Protein AF-A0A9P1GBH8-F1 (afdb_monomer)

InterPro domains:
  IPR040684 5-hmdU DNA kinase, helical domain [PF18723] (229-559)

Structure (mmCIF, N/CA/C/O backbone):
data_AF-A0A9P1GBH8-F1
#
_entry.id   AF-A0A9P1GBH8-F1
#
loop_
_atom_site.group_PDB
_atom_site.id
_atom_site.type_symbol
_atom_site.label_atom_id
_atom_site.label_alt_id
_atom_site.label_comp_id
_atom_site.label_asym_id
_atom_site.label_entity_id
_atom_site.label_seq_id
_atom_site.pdbx_PDB_ins_code
_atom_site.Cartn_x
_atom_site.Cartn_y
_atom_site.Cartn_z
_atom_site.occupancy
_atom_site.B_iso_or_equiv
_atom_site.auth_seq_id
_atom_site.auth_comp_id
_atom_site.auth_asym_id
_atom_site.auth_atom_id
_atom_site.pdbx_PDB_model_num
ATOM 1 N N . MET A 1 1 ? -18.892 55.735 -8.477 1.00 35.66 1 MET A N 1
ATOM 2 C CA . MET A 1 1 ? -19.375 55.039 -7.267 1.00 35.66 1 MET A CA 1
ATOM 3 C C . MET A 1 1 ? -18.187 54.817 -6.348 1.00 35.66 1 MET A C 1
ATOM 5 O O . MET A 1 1 ? -17.350 53.978 -6.629 1.00 35.66 1 MET A O 1
ATOM 9 N N . LYS A 1 2 ? -18.063 55.677 -5.334 1.00 32.75 2 LYS A N 1
ATOM 10 C CA . LYS A 1 2 ? -17.099 55.580 -4.234 1.00 32.75 2 LYS A CA 1
ATOM 11 C C . LYS A 1 2 ? -17.802 54.848 -3.100 1.00 32.75 2 LYS A C 1
ATOM 13 O O . LYS A 1 2 ? -18.836 55.367 -2.690 1.00 32.75 2 LYS A O 1
ATOM 18 N N . LEU A 1 3 ? -17.275 53.720 -2.620 1.00 27.38 3 LEU A N 1
ATOM 19 C CA . LEU A 1 3 ? -17.564 53.159 -1.292 1.00 27.38 3 LEU A CA 1
ATOM 20 C C . LEU A 1 3 ? -16.784 51.840 -1.096 1.00 27.38 3 LEU A C 1
ATOM 22 O O . LEU A 1 3 ? -16.839 50.986 -1.970 1.00 27.38 3 LEU A O 1
ATOM 26 N N . TRP A 1 4 ? -16.137 51.704 0.074 1.00 26.75 4 TRP A N 1
ATOM 27 C CA . TRP A 1 4 ? -15.442 50.531 0.657 1.00 26.75 4 TRP A CA 1
ATOM 28 C C . TRP A 1 4 ? -13.908 50.442 0.535 1.00 26.75 4 TRP A C 1
ATOM 30 O O . TRP A 1 4 ? -13.350 49.598 -0.155 1.00 26.75 4 TRP A O 1
ATOM 40 N N . GLN A 1 5 ? -13.231 51.254 1.353 1.00 26.09 5 GLN A N 1
ATOM 41 C CA . GLN A 1 5 ? -11.958 50.923 2.003 1.00 26.09 5 GLN A CA 1
ATOM 42 C C . GLN A 1 5 ? -12.043 51.398 3.461 1.00 26.09 5 GLN A C 1
ATOM 44 O O . GLN A 1 5 ? -12.214 52.595 3.677 1.00 26.09 5 GLN A O 1
ATOM 49 N N . LEU A 1 6 ? -11.978 50.458 4.416 1.00 27.64 6 LEU A N 1
ATOM 50 C CA . LEU A 1 6 ? -11.493 50.565 5.811 1.00 27.64 6 LEU A CA 1
ATOM 51 C C . LEU A 1 6 ? -12.231 49.560 6.703 1.00 27.64 6 LEU A C 1
ATOM 53 O O . LEU A 1 6 ? -13.422 49.725 6.924 1.00 27.64 6 LEU A O 1
ATOM 57 N N . PHE A 1 7 ? -11.508 48.574 7.245 1.00 24.00 7 PHE A N 1
ATOM 58 C CA . PHE A 1 7 ? -11.710 48.034 8.600 1.00 24.00 7 PHE A CA 1
ATOM 59 C C . PHE A 1 7 ? -10.578 47.049 8.945 1.00 24.00 7 PHE A C 1
ATOM 61 O O . PHE A 1 7 ? -10.719 45.858 8.700 1.00 24.00 7 PHE A O 1
ATOM 68 N N . ILE A 1 8 ? -9.470 47.524 9.534 1.00 24.73 8 ILE A N 1
ATOM 69 C CA . ILE A 1 8 ? -8.642 46.736 10.471 1.00 24.73 8 ILE A CA 1
ATOM 70 C C . ILE A 1 8 ? -8.104 47.679 11.563 1.00 24.73 8 ILE A C 1
ATOM 72 O O . ILE A 1 8 ? -7.563 48.736 11.253 1.00 24.73 8 ILE A O 1
ATOM 76 N N . PHE A 1 9 ? -8.250 47.215 12.810 1.00 27.00 9 PHE A N 1
ATOM 77 C CA . PHE A 1 9 ? -7.689 47.644 14.102 1.00 27.00 9 PHE A CA 1
ATOM 78 C C . PHE A 1 9 ? -8.694 48.227 15.097 1.00 27.00 9 PHE A C 1
ATOM 80 O O . PHE A 1 9 ? -8.949 49.423 15.171 1.00 27.00 9 PHE A O 1
ATOM 87 N N . GLY A 1 10 ? -9.208 47.327 15.936 1.00 23.83 10 GLY A N 1
ATOM 88 C CA . GLY A 1 10 ? -9.895 47.657 17.171 1.00 23.83 10 GLY A CA 1
ATOM 89 C C . GLY A 1 10 ? -10.006 46.429 18.071 1.00 23.83 10 GLY A C 1
ATOM 90 O O . GLY A 1 10 ? -10.602 45.432 17.675 1.00 23.83 10 GLY A O 1
ATOM 91 N N . SER A 1 11 ? -9.466 46.566 19.285 1.00 25.41 11 SER A N 1
ATOM 92 C CA . SER A 1 11 ? -9.839 45.866 20.526 1.00 25.41 11 SER A CA 1
ATOM 93 C C . SER A 1 11 ? -8.780 44.941 21.137 1.00 25.41 11 SER A C 1
ATOM 95 O O . SER A 1 11 ? -8.860 43.719 21.058 1.00 25.41 11 SER A O 1
ATOM 97 N N . LEU A 1 12 ? -7.852 45.558 21.874 1.00 24.91 12 LEU A N 1
ATOM 98 C CA . LEU A 1 12 ? -7.273 44.989 23.092 1.00 24.91 12 LEU A CA 1
ATOM 99 C C . LEU A 1 12 ? -7.864 45.759 24.277 1.00 24.91 12 LEU A C 1
ATOM 101 O O . LEU A 1 12 ? -7.717 46.976 24.366 1.00 24.91 12 LEU A O 1
ATOM 105 N N . GLY A 1 13 ? -8.552 45.044 25.164 1.00 25.77 13 GLY A N 1
ATOM 106 C CA . GLY A 1 13 ? -9.155 45.608 26.362 1.00 25.77 13 GLY A CA 1
ATOM 107 C C . GLY A 1 13 ? -9.654 44.526 27.313 1.00 25.77 13 GLY A C 1
ATOM 108 O O . GLY A 1 13 ? -10.667 43.890 27.048 1.00 25.77 13 GLY A O 1
ATOM 109 N N . SER A 1 14 ? -8.940 44.415 28.438 1.00 28.45 14 SER A N 1
ATOM 110 C CA . SER A 1 14 ? -9.414 43.969 29.756 1.00 28.45 14 SER A CA 1
ATOM 111 C C . SER A 1 14 ? -9.449 42.469 30.071 1.00 28.45 14 SER A C 1
ATOM 113 O O . SER A 1 14 ? -10.434 41.792 29.817 1.00 28.45 14 SER A O 1
ATOM 115 N N . CYS A 1 15 ? -8.450 42.029 30.845 1.00 26.83 15 CYS A N 1
ATOM 116 C CA . CYS A 1 15 ? -8.673 41.244 32.065 1.00 26.83 15 CYS A CA 1
ATOM 117 C C . CYS A 1 15 ? -7.593 41.592 33.105 1.00 26.83 15 CYS A C 1
ATOM 119 O O . CYS A 1 15 ? -6.413 41.312 32.919 1.00 26.83 15 CYS A O 1
ATOM 121 N N . LEU A 1 16 ? -8.021 42.236 34.194 1.00 29.55 16 LEU A N 1
ATOM 122 C CA . LEU A 1 16 ? -7.253 42.443 35.420 1.00 29.55 16 LEU A CA 1
ATOM 123 C C . LEU A 1 16 ? -7.235 41.141 36.232 1.00 29.55 16 LEU A C 1
ATOM 125 O O . LEU A 1 16 ? -8.287 40.554 36.475 1.00 29.55 16 LEU A O 1
ATOM 129 N N . GLY A 1 17 ? -6.056 40.748 36.707 1.00 29.05 17 GLY A N 1
ATOM 130 C CA . GLY A 1 17 ? -5.858 39.698 37.702 1.00 29.05 17 GLY A CA 1
ATOM 131 C C . GLY A 1 17 ? -4.543 39.946 38.436 1.00 29.05 17 GLY A C 1
ATOM 132 O O . GLY A 1 17 ? -3.482 39.946 37.828 1.00 29.05 17 GLY A O 1
ATOM 133 N N . GLN A 1 18 ? -4.648 40.248 39.727 1.00 31.81 18 GLN A N 1
ATOM 134 C CA . GLN A 1 18 ? -3.579 40.659 40.639 1.00 31.81 18 GLN A CA 1
ATOM 135 C C . GLN A 1 18 ? -2.483 39.593 40.813 1.00 31.81 18 GLN A C 1
ATOM 137 O O . GLN A 1 18 ? -2.803 38.418 40.974 1.00 31.81 18 GLN A O 1
ATOM 142 N N . GLY A 1 19 ? -1.223 40.021 40.965 1.00 28.62 19 GLY A N 1
ATOM 143 C CA . GLY A 1 19 ? -0.254 39.261 41.762 1.00 28.62 19 GLY A CA 1
ATOM 144 C C . GLY A 1 19 ? 1.222 39.379 41.379 1.00 28.62 19 GLY A C 1
ATOM 145 O O . GLY A 1 19 ? 1.676 38.667 40.498 1.00 28.62 19 GLY A O 1
ATOM 146 N N . ARG A 1 20 ? 1.949 40.149 42.201 1.00 31.11 20 ARG A N 1
ATOM 147 C CA . ARG A 1 20 ? 3.400 40.133 42.488 1.00 31.11 20 ARG A CA 1
ATOM 148 C C . ARG A 1 20 ? 4.382 40.703 41.455 1.00 31.11 20 ARG A C 1
ATOM 150 O O . ARG A 1 20 ? 4.702 40.105 40.439 1.00 31.11 20 ARG A O 1
ATOM 157 N N . GLU A 1 21 ? 4.901 41.856 41.866 1.00 33.22 21 GLU A N 1
ATOM 158 C CA . GLU A 1 21 ? 6.107 42.546 41.425 1.00 33.22 21 GLU A CA 1
ATOM 159 C C . GLU A 1 21 ? 7.360 41.678 41.620 1.00 33.22 21 GLU A C 1
ATOM 161 O O . GLU A 1 21 ? 7.627 41.234 42.734 1.00 33.22 21 GLU A O 1
ATOM 166 N N . GLU A 1 22 ? 8.158 41.528 40.565 1.00 33.78 22 GLU A N 1
ATOM 167 C CA . GLU A 1 22 ? 9.621 41.513 40.645 1.00 33.78 22 GLU A CA 1
ATOM 168 C C . GLU A 1 22 ? 10.143 42.332 39.458 1.00 33.78 22 GLU A C 1
ATOM 170 O O . GLU A 1 22 ? 9.963 41.994 38.289 1.00 33.78 22 GLU A O 1
ATOM 175 N N . SER A 1 23 ? 10.702 43.491 39.786 1.00 30.25 23 SER A N 1
ATOM 176 C CA . SER A 1 23 ? 11.280 44.474 38.879 1.00 30.25 23 SER A CA 1
ATOM 177 C C . SER A 1 23 ? 12.691 44.061 38.461 1.00 30.25 23 SER A C 1
ATOM 179 O O . SER A 1 23 ? 13.563 43.921 39.319 1.00 30.25 23 SER A O 1
ATOM 181 N N . ILE A 1 24 ? 12.939 43.953 37.155 1.00 32.94 24 ILE A N 1
ATOM 182 C CA . ILE A 1 24 ? 14.285 44.031 36.577 1.00 32.94 24 ILE A CA 1
ATOM 183 C C . ILE A 1 24 ? 14.263 45.171 35.557 1.00 32.94 24 ILE A C 1
ATOM 185 O O . ILE A 1 24 ? 13.615 45.082 34.517 1.00 32.94 24 ILE A O 1
ATOM 189 N N . GLU A 1 25 ? 14.942 46.261 35.906 1.00 35.53 25 GLU A N 1
ATOM 190 C CA . GLU A 1 25 ? 15.229 47.391 35.027 1.00 35.53 25 GLU A CA 1
ATOM 191 C C . GLU A 1 25 ? 16.284 46.985 33.991 1.00 35.53 25 GLU A C 1
ATOM 193 O O . GLU A 1 25 ? 17.384 46.566 34.351 1.00 35.53 25 GLU A O 1
ATOM 198 N N . VAL A 1 26 ? 15.979 47.166 32.705 1.00 38.56 26 VAL A N 1
ATOM 199 C CA . VAL A 1 26 ? 16.992 47.303 31.652 1.00 38.56 26 VAL A CA 1
ATOM 200 C C . VAL A 1 26 ? 16.589 48.484 30.772 1.00 38.56 26 VAL A C 1
ATOM 202 O O . VAL A 1 26 ? 15.513 48.500 30.178 1.00 38.56 26 VAL A O 1
ATOM 205 N N . SER A 1 27 ? 17.455 49.495 30.756 1.00 40.28 27 SER A N 1
ATOM 206 C CA . SER A 1 27 ? 17.345 50.730 29.976 1.00 40.28 27 SER A CA 1
ATOM 207 C C . SER A 1 27 ? 17.516 50.457 28.475 1.00 40.28 27 SER A C 1
ATOM 209 O O . SER A 1 27 ? 18.426 49.705 28.125 1.00 40.28 27 SER A O 1
ATOM 211 N N . PRO A 1 28 ? 16.732 51.080 27.577 1.00 46.41 28 PRO A N 1
ATOM 212 C CA . PRO A 1 28 ? 17.027 51.070 26.151 1.00 46.41 28 PRO A CA 1
ATOM 213 C C . PRO A 1 28 ? 17.882 52.281 25.749 1.00 46.41 28 PRO A C 1
ATOM 215 O O . PRO A 1 28 ? 17.613 53.413 26.151 1.00 46.41 28 PRO A O 1
ATOM 218 N N . ASP A 1 29 ? 18.907 52.002 24.950 1.00 45.22 29 ASP A N 1
ATOM 219 C CA . ASP A 1 29 ? 19.763 52.959 24.248 1.00 45.22 29 ASP A CA 1
ATOM 220 C C . ASP A 1 29 ? 19.017 53.446 22.985 1.00 45.22 29 ASP A C 1
ATOM 222 O O . ASP A 1 29 ? 18.612 52.603 22.174 1.00 45.22 29 ASP A O 1
ATOM 226 N N . PRO A 1 30 ? 18.754 54.750 22.802 1.00 47.53 30 PRO A N 1
ATOM 227 C CA . PRO A 1 30 ? 18.193 55.274 21.566 1.00 47.53 30 PRO A CA 1
ATOM 228 C C . PRO A 1 30 ? 19.337 55.788 20.692 1.00 47.53 30 PRO A C 1
ATOM 230 O O . PRO A 1 30 ? 19.985 56.736 21.101 1.00 47.53 30 PRO A O 1
ATOM 233 N N . ASP A 1 31 ? 19.600 55.146 19.548 1.00 44.12 31 ASP A N 1
ATOM 234 C CA . ASP A 1 31 ? 20.150 55.759 18.319 1.00 44.12 31 ASP A CA 1
ATOM 235 C C . ASP A 1 31 ? 20.576 54.661 17.324 1.00 44.12 31 ASP A C 1
ATOM 237 O O . ASP A 1 31 ? 21.742 54.279 17.233 1.00 44.12 31 ASP A O 1
ATOM 241 N N . VAL A 1 32 ? 19.619 54.139 16.549 1.00 42.66 32 VAL A N 1
ATOM 242 C CA . VAL A 1 32 ? 19.915 53.468 15.271 1.00 42.66 32 VAL A CA 1
ATOM 243 C C . VAL A 1 32 ? 18.864 53.913 14.258 1.00 42.66 32 VAL A C 1
ATOM 245 O O . VAL A 1 32 ? 17.755 53.381 14.210 1.00 42.66 32 VAL A O 1
ATOM 248 N N . GLU A 1 33 ? 19.213 54.921 13.462 1.00 39.78 33 GLU A N 1
ATOM 249 C CA . GLU A 1 33 ? 18.479 55.280 12.251 1.00 39.78 33 GLU A CA 1
ATOM 250 C C . GLU A 1 33 ? 18.735 54.202 11.187 1.00 39.78 33 GLU A C 1
ATOM 252 O O . GLU A 1 33 ? 19.875 53.944 10.801 1.00 39.78 33 GLU A O 1
ATOM 257 N N . VAL A 1 34 ? 17.670 53.537 10.736 1.00 37.78 34 VAL A N 1
ATOM 258 C CA . VAL A 1 34 ? 17.707 52.607 9.602 1.00 37.78 34 VAL A CA 1
ATOM 259 C C . VAL A 1 34 ? 17.137 53.339 8.392 1.00 37.78 34 VAL A C 1
ATOM 261 O O . VAL A 1 34 ? 15.936 53.604 8.331 1.00 37.78 34 VAL A O 1
ATOM 264 N N . GLU A 1 35 ? 18.002 53.677 7.438 1.00 36.53 35 GLU A N 1
ATOM 265 C CA . GLU A 1 35 ? 17.607 54.207 6.133 1.00 36.53 35 GLU A CA 1
ATOM 266 C C . GLU A 1 35 ? 16.888 53.120 5.316 1.00 36.53 35 GLU A C 1
ATOM 268 O O . GLU A 1 35 ? 17.394 52.013 5.130 1.00 36.53 35 GLU A O 1
ATOM 273 N N . VAL A 1 36 ? 15.690 53.442 4.824 1.00 35.97 36 VAL A N 1
ATOM 274 C CA . VAL A 1 36 ? 14.916 52.605 3.898 1.00 35.97 36 VAL A CA 1
ATOM 275 C C . VAL A 1 36 ? 15.177 53.111 2.478 1.00 35.97 36 VAL A C 1
ATOM 277 O O . VAL A 1 36 ? 14.846 54.266 2.201 1.00 35.97 36 VAL A O 1
ATOM 280 N N . PRO A 1 37 ? 15.723 52.299 1.556 1.00 32.38 37 PRO A N 1
ATOM 281 C CA . PRO A 1 37 ? 15.846 52.715 0.171 1.00 32.38 37 PRO A CA 1
ATOM 282 C C . PRO A 1 37 ? 14.492 52.569 -0.536 1.00 32.38 37 PRO A C 1
ATOM 284 O O . PRO A 1 37 ? 13.892 51.495 -0.570 1.00 32.38 37 PRO A O 1
ATOM 287 N N . THR A 1 38 ? 14.002 53.675 -1.091 1.00 38.66 38 THR A N 1
ATOM 288 C CA . THR A 1 38 ? 12.912 53.708 -2.071 1.00 38.66 38 THR A CA 1
ATOM 289 C C . THR A 1 38 ? 13.475 53.381 -3.452 1.00 38.66 38 THR A C 1
ATOM 291 O O . THR A 1 38 ? 14.168 54.216 -4.031 1.00 38.66 38 THR A O 1
ATOM 294 N N . GLU A 1 39 ? 13.174 52.196 -3.982 1.00 32.31 39 GLU A N 1
ATOM 295 C CA . GLU A 1 39 ? 13.360 51.892 -5.407 1.00 32.31 39 GLU A CA 1
ATOM 296 C C . GLU A 1 39 ? 12.044 52.142 -6.159 1.00 32.31 39 GLU A C 1
ATOM 298 O O . GLU A 1 39 ? 10.967 51.711 -5.735 1.00 32.31 39 GLU A O 1
ATOM 303 N N . GLU A 1 40 ? 12.140 52.902 -7.251 1.00 37.03 40 GLU A N 1
ATOM 304 C CA . GLU A 1 40 ? 11.064 53.132 -8.217 1.00 37.03 40 GLU A CA 1
ATOM 305 C C . GLU A 1 40 ? 10.783 51.847 -9.020 1.00 37.03 40 GLU A C 1
ATOM 307 O O . GLU A 1 40 ? 11.700 51.061 -9.259 1.00 37.03 40 GLU A O 1
ATOM 312 N N . PRO A 1 41 ? 9.533 51.595 -9.451 1.00 32.56 41 PRO A N 1
ATOM 313 C CA . PRO A 1 41 ? 9.220 50.412 -10.239 1.00 32.56 41 PRO A CA 1
ATOM 314 C C . PRO A 1 41 ? 9.673 50.584 -11.695 1.00 32.56 41 PRO A C 1
ATOM 316 O O . PRO A 1 41 ? 9.123 51.406 -12.428 1.00 32.56 41 PRO A O 1
ATOM 319 N N . ASP A 1 42 ? 10.636 49.757 -12.099 1.00 31.67 42 ASP A N 1
ATOM 320 C CA . ASP A 1 42 ? 11.063 49.584 -13.487 1.00 31.67 42 ASP A CA 1
ATOM 321 C C . ASP A 1 42 ? 9.916 49.093 -14.387 1.00 31.67 42 ASP A C 1
ATOM 323 O O . ASP A 1 42 ? 9.133 48.195 -14.050 1.00 31.67 42 ASP A O 1
ATOM 327 N N . GLU A 1 43 ? 9.860 49.697 -15.573 1.00 43.75 43 GLU A N 1
ATOM 328 C CA . GLU A 1 43 ? 9.015 49.342 -16.706 1.00 43.75 43 GLU A CA 1
ATOM 329 C C . GLU A 1 43 ? 9.235 47.879 -17.137 1.00 43.75 43 GLU A C 1
ATOM 331 O O . GLU A 1 43 ? 10.326 47.486 -17.544 1.00 43.75 43 GLU A O 1
ATOM 336 N N . LEU A 1 44 ? 8.166 47.074 -17.131 1.00 32.84 44 LEU A N 1
ATOM 337 C CA . LEU A 1 44 ? 8.119 45.769 -17.799 1.00 32.84 44 LEU A CA 1
ATOM 338 C C . LEU A 1 44 ? 7.055 45.772 -18.913 1.00 32.84 44 LEU A C 1
ATOM 340 O O . LEU A 1 44 ? 5.895 45.415 -18.712 1.00 32.84 44 LEU A O 1
ATOM 344 N N . GLN A 1 45 ? 7.502 46.143 -20.111 1.00 36.19 45 GLN A N 1
ATOM 345 C CA . GLN A 1 45 ? 7.024 45.715 -21.437 1.00 36.19 45 GLN A CA 1
ATOM 346 C C . GLN A 1 45 ? 8.278 45.163 -22.142 1.00 36.19 45 GLN A C 1
ATOM 348 O O . GLN A 1 45 ? 9.360 45.689 -21.925 1.00 36.19 45 GLN A O 1
ATOM 353 N N . GLU A 1 46 ? 8.314 44.121 -22.961 1.00 41.34 46 GLU A N 1
ATOM 354 C CA . GLU A 1 46 ? 7.364 43.334 -23.740 1.00 41.34 46 GLU A CA 1
ATOM 355 C C . GLU A 1 46 ? 8.123 42.046 -24.118 1.00 41.34 46 GLU A C 1
ATOM 357 O O . GLU A 1 46 ? 9.317 42.126 -24.376 1.00 41.34 46 GLU A O 1
ATOM 362 N N . ASP A 1 47 ? 7.467 40.879 -24.115 1.00 40.06 47 ASP A N 1
ATOM 363 C CA . ASP A 1 47 ? 7.646 39.807 -25.121 1.00 40.06 47 ASP A CA 1
ATOM 364 C C . ASP A 1 47 ? 7.116 38.457 -24.616 1.00 40.06 47 ASP A C 1
ATOM 366 O O . ASP A 1 47 ? 7.823 37.597 -24.095 1.00 40.06 47 ASP A O 1
ATOM 370 N N . CYS A 1 48 ? 5.825 38.226 -24.851 1.00 40.34 48 CYS A N 1
ATOM 371 C CA . CYS A 1 48 ? 5.327 36.871 -25.072 1.00 40.34 48 CYS A CA 1
ATOM 372 C C . CYS A 1 48 ? 4.166 36.931 -26.068 1.00 40.34 48 CYS A C 1
ATOM 374 O O . CYS A 1 48 ? 2.989 36.836 -25.714 1.00 40.34 48 CYS A O 1
ATOM 376 N N . ALA A 1 49 ? 4.498 37.115 -27.347 1.00 40.62 49 ALA A N 1
ATOM 377 C CA . ALA A 1 49 ? 3.537 37.194 -28.449 1.00 40.62 49 ALA A CA 1
ATOM 378 C C . ALA A 1 49 ? 2.850 35.848 -28.790 1.00 40.62 49 ALA A C 1
ATOM 380 O O . ALA A 1 49 ? 2.237 35.721 -29.846 1.00 40.62 49 ALA A O 1
ATOM 381 N N . GLN A 1 50 ? 2.952 34.827 -27.930 1.00 46.38 50 GLN A N 1
ATOM 382 C CA . GLN A 1 50 ? 2.443 33.473 -28.195 1.00 46.38 50 GLN A CA 1
ATOM 383 C C . GLN A 1 50 ? 1.616 32.883 -27.041 1.00 46.38 50 GLN A C 1
ATOM 385 O O . GLN A 1 50 ? 1.361 31.681 -27.020 1.00 46.38 50 GLN A O 1
ATOM 390 N N . CYS A 1 51 ? 1.162 33.703 -26.087 1.00 46.16 51 CYS A N 1
ATOM 391 C CA . CYS A 1 51 ? 0.268 33.225 -25.033 1.00 46.16 51 CYS A CA 1
ATOM 392 C C . CYS A 1 51 ? -1.143 32.934 -25.604 1.00 46.16 51 CYS A C 1
ATOM 394 O O . CYS A 1 51 ? -1.798 33.871 -26.073 1.00 46.16 51 CYS A O 1
ATOM 396 N N . PRO A 1 52 ? -1.661 31.688 -25.528 1.00 48.41 52 PRO A N 1
ATOM 397 C CA . PRO A 1 52 ? -2.964 31.308 -26.095 1.00 48.41 52 PRO A CA 1
ATOM 398 C C . PRO A 1 52 ? -4.146 32.110 -25.533 1.00 48.41 52 PRO A C 1
ATOM 400 O O . PRO A 1 52 ? -5.158 32.283 -26.205 1.00 48.41 52 PRO A O 1
ATOM 403 N N . VAL A 1 53 ? -4.000 32.643 -24.315 1.00 46.75 53 VAL A N 1
ATOM 404 C CA . VAL A 1 53 ? -5.033 33.417 -23.608 1.00 46.75 53 VAL A CA 1
ATOM 405 C C . VAL A 1 53 ? -5.282 34.785 -24.262 1.00 46.75 53 VAL A C 1
ATOM 407 O O . VAL A 1 53 ? -6.359 35.345 -24.102 1.00 46.75 53 VAL A O 1
ATOM 410 N N . ARG A 1 54 ? -4.337 35.315 -25.055 1.00 62.03 54 ARG A N 1
ATOM 411 C CA . ARG A 1 54 ? -4.490 36.604 -25.761 1.00 62.03 54 ARG A CA 1
ATOM 412 C C . ARG A 1 54 ? -5.128 36.499 -27.148 1.00 62.03 54 ARG A C 1
ATOM 414 O O . ARG A 1 54 ? -5.297 37.525 -27.799 1.00 62.03 54 ARG A O 1
ATOM 421 N N . LEU A 1 55 ? -5.463 35.295 -27.615 1.00 73.19 55 LEU A N 1
ATOM 422 C CA . LEU A 1 55 ? -6.084 35.088 -28.933 1.00 73.19 55 LEU A CA 1
ATOM 423 C C . LEU A 1 55 ? -7.616 35.110 -28.881 1.00 73.19 55 LEU A C 1
ATOM 425 O O . LEU A 1 55 ? -8.256 35.084 -29.930 1.00 73.19 55 LEU A O 1
ATOM 429 N N . LEU A 1 56 ? -8.194 35.146 -27.679 1.00 74.06 56 LEU A N 1
ATOM 430 C CA . LEU A 1 56 ? -9.631 35.152 -27.449 1.00 74.06 56 LEU A CA 1
ATOM 431 C C . LEU A 1 56 ? -10.054 36.462 -26.782 1.00 74.06 56 LEU A C 1
ATOM 433 O O . LEU A 1 56 ? -9.353 36.985 -25.918 1.00 74.06 56 LEU A O 1
ATOM 437 N N . GLU A 1 57 ? -11.218 36.965 -27.160 1.00 78.31 57 GLU A N 1
ATOM 438 C CA . GLU A 1 57 ? -11.897 38.084 -26.519 1.00 78.31 57 GLU A CA 1
ATOM 439 C C . GLU A 1 57 ? -13.300 37.673 -26.075 1.00 78.31 57 GLU A C 1
ATOM 441 O O . GLU A 1 57 ? -13.927 36.785 -26.658 1.00 78.31 57 GLU A O 1
ATOM 446 N N . VAL A 1 58 ? -13.782 38.302 -25.006 1.00 76.50 58 VAL A N 1
ATOM 447 C CA . VAL A 1 58 ? -15.138 38.094 -24.499 1.00 76.50 58 VAL A CA 1
ATOM 448 C C . VAL A 1 58 ? -16.033 39.168 -25.102 1.00 76.50 58 VAL A C 1
ATOM 450 O O . VAL A 1 58 ? -15.876 40.348 -24.802 1.00 76.50 58 VAL A O 1
ATOM 453 N N . VAL A 1 59 ? -16.983 38.754 -25.932 1.00 78.81 59 VAL A N 1
ATOM 454 C CA . VAL A 1 59 ? -17.987 39.625 -26.541 1.00 78.81 59 VAL A CA 1
ATOM 455 C C . VAL A 1 59 ? -19.307 39.424 -25.804 1.00 78.81 59 VAL A C 1
ATOM 457 O O . VAL A 1 59 ? -19.958 38.378 -25.926 1.00 78.81 59 VAL A O 1
ATOM 460 N N . SER A 1 60 ? -19.699 40.427 -25.023 1.00 72.81 60 SER A N 1
ATOM 461 C CA . SER A 1 60 ? -21.048 40.566 -24.468 1.00 72.81 60 SER A CA 1
ATOM 462 C C . SER A 1 60 ? -21.889 41.455 -25.383 1.00 72.81 60 SER A C 1
ATOM 464 O O . SER A 1 60 ? -21.391 42.461 -25.885 1.00 72.81 60 SER A O 1
ATOM 466 N N . LYS A 1 61 ? -23.166 41.121 -25.592 1.00 68.12 61 LYS A N 1
ATOM 467 C CA . LYS A 1 61 ? -24.091 42.027 -26.286 1.00 68.12 61 LYS A CA 1
ATOM 468 C C . LYS A 1 61 ? -24.516 43.134 -25.326 1.00 68.12 61 LYS A C 1
ATOM 470 O O . LYS A 1 61 ? -25.172 42.854 -24.333 1.00 68.12 61 LYS A O 1
ATOM 475 N N . GLU A 1 62 ? -24.155 44.375 -25.636 1.00 58.38 62 GLU A N 1
ATOM 476 C CA . GLU A 1 62 ? -24.421 45.537 -24.771 1.00 58.38 62 GLU A CA 1
ATOM 477 C C . GLU A 1 62 ? -25.922 45.815 -24.551 1.00 58.38 62 GLU A C 1
ATOM 479 O O . GLU A 1 62 ? -26.283 46.420 -23.546 1.00 58.38 62 GLU A O 1
ATOM 484 N N . ASP A 1 63 ? -26.797 45.311 -25.429 1.00 63.41 63 ASP A N 1
ATOM 485 C CA . ASP A 1 63 ? -28.244 45.572 -25.390 1.00 63.41 63 ASP A CA 1
ATOM 486 C C . ASP A 1 63 ? -29.090 44.448 -24.757 1.00 63.41 63 ASP A C 1
ATOM 488 O O . ASP A 1 63 ? -30.318 44.547 -24.734 1.00 63.41 63 ASP A O 1
ATOM 492 N N . ASP A 1 64 ? -28.474 43.373 -24.254 1.00 71.50 64 ASP A N 1
ATOM 493 C CA . ASP A 1 64 ? -29.194 42.264 -23.614 1.00 71.50 64 ASP A CA 1
ATOM 494 C C . ASP A 1 64 ? -28.446 41.789 -22.355 1.00 71.50 64 ASP A C 1
ATOM 496 O O . ASP A 1 64 ? -27.516 40.984 -22.459 1.00 71.50 64 ASP A O 1
ATOM 500 N N . PRO A 1 65 ? -28.811 42.295 -21.160 1.00 59.88 65 PRO A N 1
ATOM 501 C CA . PRO A 1 65 ? -28.101 41.991 -19.919 1.00 59.88 65 PRO A CA 1
ATOM 502 C C . PRO A 1 65 ? -28.241 40.526 -19.479 1.00 59.88 65 PRO A C 1
ATOM 504 O O . PRO A 1 65 ? -27.471 40.087 -18.626 1.00 59.88 65 PRO A O 1
ATOM 507 N N . ASP A 1 66 ? -29.174 39.771 -20.070 1.00 65.38 66 ASP A N 1
ATOM 508 C CA . ASP A 1 66 ? -29.371 38.346 -19.796 1.00 65.38 66 ASP A CA 1
ATOM 509 C C . ASP A 1 66 ? -28.662 37.445 -20.829 1.00 65.38 66 ASP A C 1
ATOM 511 O O . ASP A 1 66 ? -28.624 36.218 -20.678 1.00 65.38 66 ASP A O 1
ATOM 515 N N . ALA A 1 67 ? -28.058 38.019 -21.879 1.00 69.50 67 ALA A N 1
ATOM 516 C CA . ALA A 1 67 ? -27.304 37.256 -22.864 1.00 69.50 67 ALA A CA 1
ATOM 517 C C . ALA A 1 67 ? -25.933 36.839 -22.309 1.00 69.50 67 ALA A C 1
ATOM 519 O O . ALA A 1 67 ? -25.077 37.666 -21.994 1.00 69.50 67 ALA A O 1
ATOM 520 N N . ALA A 1 68 ? -25.695 35.526 -22.248 1.00 59.50 68 ALA A N 1
ATOM 521 C CA . ALA A 1 68 ? -24.415 34.969 -21.824 1.00 59.50 68 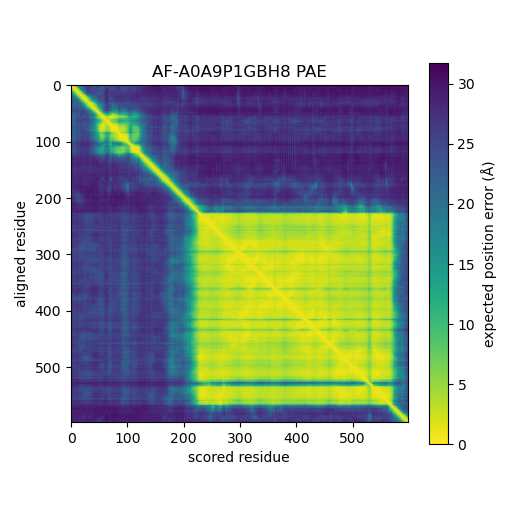ALA A CA 1
ATOM 522 C C . ALA A 1 68 ? -23.258 35.499 -22.692 1.00 59.50 68 ALA A C 1
ATOM 524 O O . ALA A 1 68 ? -23.314 35.452 -23.924 1.00 59.50 68 ALA A O 1
ATOM 525 N N . ALA A 1 69 ? -22.198 35.981 -22.039 1.00 65.19 69 ALA A N 1
ATOM 526 C CA . ALA A 1 69 ? -20.995 36.452 -22.712 1.00 65.19 69 ALA A CA 1
ATOM 527 C C . ALA A 1 69 ? -20.354 35.321 -23.535 1.00 65.19 69 ALA A C 1
ATOM 529 O O . ALA A 1 69 ? -20.271 34.176 -23.088 1.00 65.19 69 ALA A O 1
ATOM 530 N N . THR A 1 70 ? -19.905 35.640 -24.750 1.00 70.12 70 THR A N 1
ATOM 531 C CA . THR A 1 70 ? -19.347 34.653 -25.687 1.00 70.12 70 THR A CA 1
ATOM 532 C C . THR A 1 70 ? -17.861 34.879 -25.896 1.00 70.12 70 THR A C 1
ATOM 534 O O . THR A 1 70 ? -17.429 36.016 -26.034 1.00 70.12 70 THR A O 1
ATOM 537 N N . LEU A 1 71 ? -17.067 33.809 -25.922 1.00 68.38 71 LEU A N 1
ATOM 538 C CA . LEU A 1 71 ? -15.650 33.880 -26.282 1.00 68.38 71 LEU A CA 1
ATOM 539 C C . LEU A 1 71 ? -15.501 33.752 -27.800 1.00 68.38 71 LEU A C 1
ATOM 541 O O . LEU A 1 71 ? -15.996 32.791 -28.392 1.00 68.38 71 LEU A O 1
ATOM 545 N N . GLN A 1 72 ? -14.812 34.704 -28.423 1.00 82.81 72 GLN A N 1
ATOM 546 C CA . GLN A 1 72 ? -14.516 34.718 -29.857 1.00 82.81 72 GLN A CA 1
ATOM 547 C C . GLN A 1 72 ? -13.018 34.921 -30.079 1.00 82.81 72 GLN A C 1
ATOM 549 O O . GLN A 1 72 ? -12.323 35.427 -29.205 1.00 82.81 72 GLN A O 1
ATOM 554 N N . LEU A 1 73 ? -12.495 34.492 -31.229 1.00 79.25 73 LEU A N 1
ATOM 555 C CA . LEU A 1 73 ? -11.111 34.794 -31.598 1.00 79.25 73 LEU A CA 1
ATOM 556 C C . LEU A 1 73 ? -11.016 36.263 -31.997 1.00 79.25 73 LEU A C 1
ATOM 558 O O . LEU A 1 73 ? -11.780 36.706 -32.851 1.00 79.25 73 LEU A O 1
ATOM 562 N N . ASN A 1 74 ? -10.056 36.985 -31.429 1.00 83.94 74 ASN A N 1
ATOM 563 C CA . ASN A 1 74 ? -9.755 38.335 -31.891 1.00 83.94 74 ASN A CA 1
ATOM 564 C C . ASN A 1 74 ? -8.946 38.297 -33.203 1.00 83.94 74 ASN A C 1
ATOM 566 O O . ASN A 1 74 ? -8.501 37.239 -33.662 1.00 83.94 74 ASN A O 1
ATOM 570 N N . ASP A 1 75 ? -8.703 39.465 -33.797 1.00 78.38 75 ASP A N 1
ATOM 571 C CA . ASP A 1 75 ? -7.974 39.591 -35.068 1.00 78.38 75 ASP A CA 1
ATOM 572 C C . ASP A 1 75 ? -6.581 38.936 -35.051 1.00 78.38 75 ASP A C 1
ATOM 574 O O . ASP A 1 75 ? -6.108 38.440 -36.078 1.00 78.38 75 ASP A O 1
ATOM 578 N N . ALA A 1 76 ? -5.908 38.907 -33.896 1.00 76.12 76 ALA A N 1
ATOM 579 C CA . ALA A 1 76 ? -4.619 38.236 -33.747 1.00 76.12 76 ALA A CA 1
ATOM 580 C C . ALA A 1 76 ? -4.772 36.705 -33.760 1.00 76.12 76 ALA A C 1
ATOM 582 O O . ALA A 1 76 ? -3.974 36.018 -34.400 1.00 76.12 76 ALA A O 1
ATOM 583 N N . GLY A 1 77 ? -5.819 36.172 -33.121 1.00 82.69 77 GLY A N 1
ATOM 584 C CA . GLY A 1 77 ? -6.197 34.758 -33.176 1.00 82.69 77 GLY A CA 1
ATOM 585 C C . GLY A 1 77 ? -6.550 34.286 -34.586 1.00 82.69 77 GLY A C 1
ATOM 586 O O . GLY A 1 77 ? -6.093 33.223 -35.013 1.00 82.69 77 GLY A O 1
ATOM 587 N N . LEU A 1 78 ? -7.288 35.102 -35.341 1.00 78.00 78 LEU A N 1
ATOM 588 C CA . LEU A 1 78 ? -7.631 34.810 -36.736 1.00 78.00 78 LEU A CA 1
ATOM 589 C C . LEU A 1 78 ? -6.390 34.806 -37.640 1.00 78.00 78 LEU A C 1
ATOM 591 O O . LEU A 1 78 ? -6.150 33.821 -38.339 1.00 78.00 78 LEU A O 1
ATOM 595 N N . LYS A 1 79 ? -5.536 35.834 -37.557 1.00 74.94 79 LYS A N 1
ATOM 596 C CA . LYS A 1 79 ? -4.270 35.889 -38.316 1.00 74.94 79 LYS A CA 1
ATOM 597 C C . LYS A 1 79 ? -3.314 34.755 -37.947 1.00 74.94 79 LYS A C 1
ATOM 599 O O . LYS A 1 79 ? -2.606 34.234 -38.811 1.00 74.94 79 LYS A O 1
ATOM 604 N N . PHE A 1 80 ? -3.291 34.349 -36.676 1.00 79.38 80 PHE A N 1
ATOM 605 C CA . PHE A 1 80 ? -2.514 33.195 -36.237 1.00 79.38 80 PHE A CA 1
ATOM 606 C C . PHE A 1 80 ? -3.000 31.919 -36.927 1.00 79.38 80 PHE A C 1
ATOM 608 O O . PHE A 1 80 ? -2.176 31.215 -37.506 1.00 79.38 80 PHE A O 1
ATOM 615 N N . LEU A 1 81 ? -4.309 31.650 -36.947 1.00 73.69 81 LEU A N 1
ATOM 616 C CA . LEU A 1 81 ? -4.863 30.479 -37.635 1.00 73.69 81 LEU A CA 1
ATOM 617 C C . LEU A 1 81 ? -4.606 30.503 -39.145 1.00 73.69 81 LEU A C 1
ATOM 619 O O . LEU A 1 81 ? -4.210 29.480 -39.699 1.00 73.69 81 LEU A O 1
ATOM 623 N N . GLU A 1 82 ? -4.746 31.658 -39.796 1.00 74.56 82 GLU A N 1
ATOM 624 C CA . GLU A 1 82 ? -4.424 31.824 -41.222 1.00 74.56 82 GLU A CA 1
ATOM 625 C C . GLU A 1 82 ? -2.940 31.560 -41.529 1.00 74.56 82 GLU A C 1
ATOM 627 O O . GLU A 1 82 ? -2.597 31.048 -42.597 1.00 74.56 82 GLU A O 1
ATOM 632 N N . SER A 1 83 ? -2.041 31.866 -40.587 1.00 76.25 83 SER A N 1
ATOM 633 C CA . SER A 1 83 ? -0.603 31.610 -40.740 1.00 76.25 83 SER A CA 1
ATOM 634 C C . SER A 1 83 ? -0.227 30.126 -40.636 1.00 76.25 83 SER A C 1
ATOM 636 O O . SER A 1 83 ? 0.843 29.724 -41.109 1.00 76.25 83 SER A O 1
ATOM 638 N N . GLN A 1 84 ? -1.096 29.286 -40.060 1.00 82.81 84 GLN A N 1
ATOM 639 C CA . GLN A 1 84 ? -0.826 27.861 -39.895 1.00 82.81 84 GLN A CA 1
ATOM 640 C C . GLN A 1 84 ? -1.139 27.097 -41.185 1.00 82.81 84 GLN A C 1
ATOM 642 O O . GLN A 1 84 ? -2.281 26.786 -41.505 1.00 82.81 84 GLN A O 1
ATOM 647 N N . ARG A 1 85 ? -0.087 26.722 -41.920 1.00 67.81 85 ARG A N 1
ATOM 648 C CA . ARG A 1 85 ? -0.194 25.986 -43.196 1.00 67.81 85 ARG A CA 1
ATOM 649 C C . ARG A 1 85 ? -0.392 24.473 -43.052 1.00 67.81 85 ARG A C 1
ATOM 651 O O . ARG A 1 85 ? -0.387 23.768 -44.056 1.00 67.81 85 ARG A O 1
ATOM 658 N N . SER A 1 86 ? -0.505 23.954 -41.828 1.00 76.38 86 SER A N 1
ATOM 659 C CA . SER A 1 86 ? -0.610 22.512 -41.572 1.00 76.38 86 SER A CA 1
ATOM 660 C C . SER A 1 86 ? -2.074 22.080 -41.413 1.00 76.38 86 SER A C 1
ATOM 662 O O . SER A 1 86 ? -2.701 22.433 -40.410 1.00 76.38 86 SER A O 1
ATOM 664 N N . PRO A 1 87 ? -2.610 21.243 -42.323 1.00 67.00 87 PRO A N 1
ATOM 665 C CA . PRO A 1 87 ? -3.969 20.709 -42.208 1.00 67.00 87 PRO A CA 1
ATOM 666 C C . PRO A 1 87 ? -4.171 19.876 -40.937 1.00 67.00 87 PRO A C 1
ATOM 668 O O . PRO A 1 87 ? -5.259 19.855 -40.370 1.00 67.00 87 PRO A O 1
ATOM 671 N N . LEU A 1 88 ? -3.109 19.217 -40.458 1.00 62.09 88 LEU A N 1
ATOM 672 C CA . LEU A 1 88 ? -3.138 18.417 -39.231 1.00 62.09 88 LEU A CA 1
ATOM 673 C C . LEU A 1 88 ? -3.251 19.292 -37.981 1.00 62.09 88 LEU A C 1
ATOM 675 O O . LEU A 1 88 ? -3.957 18.924 -37.045 1.00 62.09 88 LEU A O 1
ATOM 679 N N . PHE A 1 89 ? -2.597 20.458 -37.978 1.00 76.88 89 PHE A N 1
ATOM 680 C CA . PHE A 1 89 ? -2.715 21.412 -36.877 1.00 76.88 89 PHE A CA 1
ATOM 681 C C . PHE A 1 89 ? -4.122 22.012 -36.824 1.00 76.88 89 PHE A C 1
ATOM 683 O O . PHE A 1 89 ? -4.737 22.023 -35.764 1.00 76.88 89 PHE A O 1
ATOM 690 N N . LEU A 1 90 ? -4.667 22.427 -37.973 1.00 75.62 90 LEU A N 1
ATOM 691 C CA . LEU A 1 90 ? -6.028 22.965 -38.057 1.00 75.62 90 LEU A CA 1
ATOM 692 C C . LEU A 1 90 ? -7.084 21.915 -37.677 1.00 75.62 90 LEU A C 1
ATOM 694 O O . LEU A 1 90 ? -8.019 22.228 -36.945 1.00 75.62 90 LEU A O 1
ATOM 698 N N . ALA A 1 91 ? -6.911 20.656 -38.093 1.00 67.81 91 ALA A N 1
ATOM 699 C CA . ALA A 1 91 ? -7.804 19.566 -37.705 1.00 67.81 91 ALA A CA 1
ATOM 700 C C . ALA A 1 91 ? -7.758 19.286 -36.193 1.00 67.81 91 ALA A C 1
ATOM 702 O O . ALA A 1 91 ? -8.807 19.153 -35.565 1.00 67.81 91 ALA A O 1
ATOM 703 N N . ALA A 1 92 ? -6.564 19.245 -35.592 1.00 67.12 92 ALA A N 1
ATOM 704 C CA . ALA A 1 92 ? -6.412 19.072 -34.149 1.00 67.12 92 ALA A CA 1
ATOM 705 C C . ALA A 1 92 ? -6.990 20.263 -33.368 1.00 67.12 92 ALA A C 1
ATOM 707 O O . ALA A 1 92 ? -7.715 20.061 -32.395 1.00 67.12 92 ALA A O 1
ATOM 708 N N . PHE A 1 93 ? -6.741 21.491 -33.831 1.00 75.38 93 PHE A N 1
ATOM 709 C CA . PHE A 1 93 ? -7.291 22.707 -33.240 1.00 75.38 93 PHE A CA 1
ATOM 710 C C . PHE A 1 93 ? -8.822 22.700 -33.276 1.00 75.38 93 PHE A C 1
ATOM 712 O O . PHE A 1 93 ? -9.440 22.945 -32.250 1.00 75.38 93 PHE A O 1
ATOM 719 N N . LEU A 1 94 ? -9.448 22.325 -34.399 1.00 72.75 94 LEU A N 1
ATOM 720 C CA . LEU A 1 94 ? -10.909 22.223 -34.519 1.00 72.75 94 LEU A CA 1
ATOM 721 C C . LEU A 1 94 ? -11.510 21.123 -33.634 1.00 72.75 94 LEU A C 1
ATOM 723 O O . LEU A 1 94 ? -12.604 21.304 -33.103 1.00 72.75 94 LEU A O 1
ATOM 727 N N . VAL A 1 95 ? -10.816 19.995 -33.450 1.00 63.38 95 VAL A N 1
ATOM 728 C CA . VAL A 1 95 ? -11.256 18.927 -32.534 1.00 63.38 95 VAL A CA 1
ATOM 729 C C . VAL A 1 95 ? -11.212 19.407 -31.086 1.00 63.38 95 VAL A C 1
ATOM 731 O O . VAL A 1 95 ? -12.177 19.197 -30.356 1.00 63.38 95 VAL A O 1
ATOM 734 N N . ILE A 1 96 ? -10.139 20.098 -30.696 1.00 62.72 96 ILE A N 1
ATOM 735 C CA . ILE A 1 96 ? -9.999 20.696 -29.365 1.00 62.72 96 ILE A CA 1
ATOM 736 C C . ILE A 1 96 ? -11.075 21.772 -29.170 1.00 62.72 96 ILE A C 1
ATOM 738 O O . ILE A 1 96 ? -11.842 21.704 -28.217 1.00 62.72 96 ILE A O 1
ATOM 742 N N . PHE A 1 97 ? -11.230 22.704 -30.111 1.00 68.00 97 PHE A N 1
ATOM 743 C CA . PHE A 1 97 ? -12.214 23.789 -30.025 1.00 68.00 97 PHE A CA 1
ATOM 744 C C . PHE A 1 97 ? -13.660 23.266 -29.952 1.00 68.00 97 PHE A C 1
ATOM 746 O O . PHE A 1 97 ? -14.473 23.785 -29.190 1.00 68.00 97 PHE A O 1
ATOM 753 N N . ARG A 1 98 ? -13.973 22.181 -30.678 1.00 56.19 98 ARG A N 1
ATOM 754 C CA . ARG A 1 98 ? -15.275 21.493 -30.629 1.00 56.19 98 ARG A CA 1
ATOM 755 C C . ARG A 1 98 ? -15.546 20.818 -29.282 1.00 56.19 98 ARG A C 1
ATOM 757 O O . ARG A 1 98 ? -16.707 20.686 -28.909 1.00 56.19 98 ARG A O 1
ATOM 764 N N . GLN A 1 99 ? -14.511 20.385 -28.565 1.00 55.00 99 GLN A N 1
ATOM 765 C CA . GLN A 1 99 ? -14.659 19.770 -27.242 1.00 55.00 99 GLN A CA 1
ATOM 766 C C . GLN A 1 99 ? -14.958 20.794 -26.137 1.00 55.00 99 GLN A C 1
ATOM 768 O O . GLN A 1 99 ? -15.543 20.418 -25.126 1.00 55.00 99 GLN A O 1
ATOM 773 N N . PHE A 1 100 ? -14.627 22.075 -26.337 1.00 48.03 100 PHE A N 1
ATOM 774 C CA . PHE A 1 100 ? -14.768 23.116 -25.311 1.00 48.03 100 PHE A CA 1
ATOM 775 C C . PHE A 1 100 ? -16.041 23.982 -25.412 1.00 48.03 100 PHE A C 1
ATOM 777 O O . PHE A 1 100 ? -16.265 24.810 -24.534 1.00 48.03 100 PHE A O 1
ATOM 784 N N . LEU A 1 101 ? -16.910 23.801 -26.419 1.00 55.44 101 LEU A N 1
ATOM 785 C CA . LEU A 1 101 ? -18.126 24.623 -26.598 1.00 55.44 101 LEU A CA 1
ATOM 786 C C . LEU A 1 101 ? -19.376 23.775 -26.930 1.00 55.44 101 LEU A C 1
ATOM 788 O O . LEU A 1 101 ? -19.746 23.653 -28.099 1.00 55.44 101 LEU A O 1
ATOM 792 N N . PRO A 1 102 ? -20.078 23.202 -25.929 1.00 43.56 102 PRO A N 1
ATOM 793 C CA . PRO A 1 102 ? -21.202 22.289 -26.173 1.00 43.56 102 PRO A CA 1
ATOM 794 C C . PRO A 1 102 ? -22.548 22.970 -26.476 1.00 43.56 102 PRO A C 1
ATOM 796 O O . PRO A 1 102 ? -23.511 22.284 -26.816 1.00 43.56 102 PRO A O 1
ATOM 799 N N . ARG A 1 103 ? -22.672 24.298 -26.336 1.00 47.47 103 ARG A N 1
ATOM 800 C CA . ARG A 1 103 ? -23.962 25.003 -26.462 1.00 47.47 103 ARG A CA 1
ATOM 801 C C . ARG A 1 103 ? -23.848 26.310 -27.244 1.00 47.47 103 ARG A C 1
ATOM 803 O O . ARG A 1 103 ? -23.768 27.361 -26.632 1.00 47.47 103 ARG A O 1
ATOM 810 N N . PHE A 1 104 ? -23.918 26.257 -28.577 1.00 43.09 104 PHE A N 1
ATOM 811 C CA . PHE A 1 104 ? -24.266 27.424 -29.405 1.00 43.09 104 PHE A CA 1
ATOM 812 C C . PHE A 1 104 ? -25.031 27.026 -30.674 1.00 43.09 104 PHE A C 1
ATOM 814 O O . PHE A 1 104 ? -24.813 25.961 -31.250 1.00 43.09 104 PHE A O 1
ATOM 821 N N . GLN A 1 105 ? -25.952 27.899 -31.098 1.00 50.88 105 GLN A N 1
ATOM 822 C CA . GLN A 1 105 ? -26.671 27.787 -32.368 1.00 50.88 105 GLN A CA 1
ATOM 823 C C . GLN A 1 105 ? -25.710 27.923 -33.559 1.00 50.88 105 GLN A C 1
ATOM 825 O O . GLN A 1 105 ? -24.726 28.655 -33.508 1.00 50.88 105 GLN A O 1
ATOM 830 N N . TRP A 1 106 ? -26.044 27.222 -34.641 1.00 41.97 106 TRP A N 1
ATOM 831 C CA . TRP A 1 106 ? -25.216 26.839 -35.793 1.00 41.97 106 TRP A CA 1
ATOM 832 C C . TRP A 1 106 ? -24.545 27.959 -36.618 1.00 41.97 106 TRP A C 1
ATOM 834 O O . TRP A 1 106 ? -23.870 27.659 -37.601 1.00 41.97 106 TRP A O 1
ATOM 844 N N . TRP A 1 107 ? -24.688 29.234 -36.260 1.00 36.22 107 TRP A N 1
ATOM 845 C CA . TRP A 1 107 ? -24.290 30.346 -37.130 1.00 36.22 107 TRP A CA 1
ATOM 846 C C . TRP A 1 107 ? -22.776 30.664 -37.187 1.00 36.22 107 TRP A C 1
ATOM 848 O O . TRP A 1 107 ? -22.292 30.919 -38.289 1.00 36.22 107 TRP A O 1
ATOM 858 N N . PRO A 1 108 ? -21.975 30.571 -36.100 1.00 49.50 108 PRO A N 1
ATOM 859 C CA . PRO A 1 108 ? -20.532 30.865 -36.160 1.00 49.50 108 PRO A CA 1
ATOM 860 C C . PRO A 1 108 ? -19.714 29.789 -36.891 1.00 49.50 108 PRO A C 1
ATOM 862 O O . PRO A 1 108 ? -18.639 30.062 -37.425 1.00 49.50 108 PRO A O 1
ATOM 865 N N . MET A 1 109 ? -20.227 28.556 -36.941 1.00 50.00 109 MET A N 1
ATOM 866 C CA . MET A 1 109 ? -19.545 27.421 -37.570 1.00 50.00 109 MET A CA 1
ATOM 867 C C . MET A 1 109 ? -19.466 27.555 -39.092 1.00 50.00 109 MET A C 1
ATOM 869 O O . MET A 1 109 ? -18.514 27.056 -39.680 1.00 50.00 109 MET A O 1
ATOM 873 N N . VAL A 1 110 ? -20.415 28.248 -39.729 1.00 54.00 110 VAL A N 1
ATOM 874 C CA . VAL A 1 110 ? -20.420 28.434 -41.189 1.00 54.00 110 VAL A CA 1
ATOM 875 C C . VAL A 1 110 ? -19.276 29.352 -41.623 1.00 54.00 110 VAL A C 1
ATOM 877 O O . VAL A 1 110 ? -18.535 28.993 -42.529 1.00 54.00 110 VAL A O 1
ATOM 880 N N . ALA A 1 111 ? -19.040 30.464 -40.919 1.00 53.22 111 ALA A N 1
ATOM 881 C CA . ALA A 1 111 ? -17.941 31.383 -41.233 1.00 53.22 111 ALA A CA 1
ATOM 882 C C . ALA A 1 111 ? -16.557 30.747 -41.001 1.00 53.22 111 ALA A C 1
ATOM 884 O O . ALA A 1 111 ? -15.652 30.901 -41.820 1.00 53.22 111 ALA A O 1
ATOM 885 N N . LEU A 1 112 ? -16.396 29.975 -39.919 1.00 54.16 112 LEU A N 1
ATOM 886 C CA . LEU A 1 112 ? -15.152 29.249 -39.646 1.00 54.16 112 LEU A CA 1
ATOM 887 C C . LEU A 1 112 ? -14.917 28.128 -40.672 1.00 54.16 112 LEU A C 1
ATOM 889 O O . LEU A 1 112 ? -13.796 27.939 -41.141 1.00 54.16 112 LEU A O 1
ATOM 893 N N . TYR A 1 113 ? -15.976 27.416 -41.061 1.00 56.62 113 TYR A N 1
ATOM 894 C CA . TYR A 1 113 ? -15.919 26.364 -42.073 1.00 56.62 113 TYR A CA 1
ATOM 895 C C . TYR A 1 113 ? -15.615 26.920 -43.472 1.00 56.62 113 TYR A C 1
ATOM 897 O O . TYR A 1 113 ? -14.787 26.352 -44.178 1.00 56.62 113 TYR A O 1
ATOM 905 N N . GLU A 1 114 ? -16.194 28.061 -43.853 1.00 56.62 114 GLU A N 1
ATOM 906 C CA . GLU A 1 114 ? -15.890 28.758 -45.110 1.00 56.62 114 GLU A CA 1
ATOM 907 C C . GLU A 1 114 ? -14.441 29.260 -45.165 1.00 56.62 114 GLU A C 1
ATOM 909 O O . GLU A 1 114 ? -13.787 29.138 -46.203 1.00 56.62 114 GLU A O 1
ATOM 914 N N . THR A 1 115 ? -13.904 29.774 -44.055 1.00 56.50 115 THR A N 1
ATOM 915 C CA . THR A 1 115 ? -12.491 30.175 -43.958 1.00 56.50 115 THR A CA 1
ATOM 916 C C . THR A 1 115 ? -11.564 28.966 -44.090 1.00 56.50 115 THR A C 1
ATOM 918 O O . THR A 1 115 ? -10.599 29.011 -44.851 1.00 56.50 115 THR A O 1
ATOM 921 N N . VAL A 1 116 ? -11.893 27.840 -43.447 1.00 57.56 116 VAL A N 1
ATOM 922 C CA . VAL A 1 116 ? -11.131 26.587 -43.583 1.00 57.56 116 VAL A CA 1
ATOM 923 C C . VAL A 1 116 ? -11.222 26.025 -45.007 1.00 57.56 116 VAL A C 1
ATOM 925 O O . VAL A 1 116 ? -10.205 25.597 -45.547 1.00 57.56 116 VAL A O 1
ATOM 928 N N . GLN A 1 117 ? -12.386 26.075 -45.664 1.00 59.78 117 GLN A N 1
ATOM 929 C CA . GLN A 1 117 ? -12.522 25.646 -47.062 1.00 59.78 117 GLN A CA 1
ATOM 930 C C . GLN A 1 117 ? -11.743 26.542 -48.035 1.00 59.78 117 GLN A C 1
ATOM 932 O O . GLN A 1 117 ? -11.097 26.019 -48.946 1.00 59.78 117 GLN A O 1
ATOM 937 N N . LYS A 1 118 ? -11.722 27.865 -47.811 1.00 57.47 118 LYS A N 1
ATOM 938 C CA . LYS A 1 118 ? -10.902 28.815 -48.585 1.00 57.47 118 LYS A CA 1
ATOM 939 C C . LYS A 1 118 ? -9.404 28.557 -48.418 1.00 57.47 118 LYS A C 1
ATOM 941 O O . LYS A 1 118 ? -8.681 28.565 -49.409 1.00 57.47 118 LYS A O 1
ATOM 946 N N . VAL A 1 119 ? -8.944 28.283 -47.195 1.00 53.38 119 VAL A N 1
ATOM 947 C CA . VAL A 1 119 ? -7.532 27.962 -46.903 1.00 53.38 119 VAL A CA 1
ATOM 948 C C . VAL A 1 119 ? -7.130 26.600 -47.483 1.00 53.38 119 VAL A C 1
ATOM 950 O O . VAL A 1 119 ? -6.001 26.429 -47.936 1.00 53.38 119 VAL A O 1
ATOM 953 N N . MET A 1 120 ? -8.055 25.639 -47.518 1.00 54.56 120 MET A N 1
ATOM 954 C CA . MET A 1 120 ? -7.807 24.278 -48.011 1.00 54.56 120 MET A CA 1
ATOM 955 C C . MET A 1 120 ? -8.031 24.113 -49.525 1.00 54.56 120 MET A C 1
ATOM 957 O O . MET A 1 120 ? -7.775 23.034 -50.056 1.00 54.56 120 MET A O 1
ATOM 961 N N . GLY A 1 121 ? -8.485 25.154 -50.233 1.00 49.59 121 GLY A N 1
ATOM 962 C CA . GLY A 1 121 ? -8.599 25.170 -51.697 1.00 49.59 121 GLY A CA 1
ATOM 963 C C . GLY A 1 121 ? -9.694 24.272 -52.290 1.00 49.59 121 GLY A C 1
ATOM 964 O O . GLY A 1 121 ? -9.631 23.948 -53.476 1.00 49.59 121 GLY A O 1
ATOM 965 N N . PHE A 1 122 ? -10.695 23.862 -51.507 1.00 42.69 122 PHE A N 1
ATOM 966 C CA . PHE A 1 122 ? -11.809 23.056 -52.014 1.00 42.69 122 PHE A CA 1
ATOM 967 C C . PHE A 1 122 ? -12.911 23.961 -52.579 1.00 42.69 122 PHE A C 1
ATOM 969 O O . PHE A 1 122 ? -13.602 24.645 -51.831 1.00 42.69 122 PHE A O 1
ATOM 976 N N . VAL A 1 123 ? -13.105 23.934 -53.900 1.00 39.31 123 VAL A N 1
ATOM 977 C CA . VAL A 1 123 ? -14.309 24.460 -54.561 1.00 39.31 123 VAL A CA 1
ATOM 978 C C . VAL A 1 123 ? -14.999 23.292 -55.258 1.00 39.31 123 VAL A C 1
ATOM 980 O O . VAL A 1 123 ? -14.452 22.720 -56.198 1.00 39.31 123 VAL A O 1
ATOM 983 N N . GLY A 1 124 ? -16.188 22.922 -54.787 1.00 33.91 124 GLY A N 1
ATOM 984 C CA . GLY A 1 124 ? -17.033 21.918 -55.429 1.00 33.91 124 GLY A CA 1
ATOM 985 C C . GLY A 1 124 ? -18.482 22.048 -54.970 1.00 33.91 124 GLY A C 1
ATOM 986 O O . GLY A 1 124 ? -18.776 21.860 -53.793 1.00 33.91 124 GLY A O 1
ATOM 987 N N . GLU A 1 125 ? -19.371 22.393 -55.902 1.00 35.62 125 GLU A N 1
ATOM 988 C CA . GLU A 1 125 ? -20.821 22.450 -55.697 1.00 35.62 125 GLU A CA 1
ATOM 989 C C . GLU A 1 125 ? -21.378 21.064 -55.342 1.00 35.62 125 GLU A C 1
ATOM 991 O O . GLU A 1 125 ? -21.113 20.078 -56.032 1.00 35.62 125 GLU A O 1
ATOM 996 N N . VAL A 1 126 ? -22.193 20.987 -54.287 1.00 30.38 126 VAL A N 1
ATOM 997 C CA . VAL A 1 126 ? -22.933 19.772 -53.925 1.00 30.38 126 VAL A CA 1
ATOM 998 C C . VAL A 1 126 ? -24.384 19.932 -54.371 1.00 30.38 126 VAL A C 1
ATOM 1000 O O . VAL A 1 126 ? -25.095 20.810 -53.886 1.00 30.38 126 VAL A O 1
ATOM 1003 N N . SER A 1 127 ? -24.827 19.059 -55.279 1.00 32.00 127 SER A N 1
ATOM 1004 C CA . SER A 1 127 ? -26.247 18.856 -55.586 1.00 32.00 127 SER A CA 1
ATOM 1005 C C . SER A 1 127 ? -26.782 17.652 -54.804 1.00 32.00 127 SER A C 1
ATOM 1007 O O . SER A 1 127 ? -26.124 16.617 -54.697 1.00 32.00 127 SER A O 1
ATOM 1009 N N . ASN A 1 128 ? -27.973 17.810 -54.225 1.00 33.22 128 ASN A N 1
ATOM 1010 C CA . ASN A 1 128 ? -28.679 16.775 -53.473 1.00 33.22 128 ASN A CA 1
ATOM 1011 C C . ASN A 1 128 ? -29.296 15.744 -54.423 1.00 33.22 128 ASN A C 1
ATOM 1013 O O . ASN A 1 128 ? -30.073 16.127 -55.293 1.00 33.22 128 ASN A O 1
ATOM 1017 N N . ASN A 1 129 ? -29.054 14.451 -54.187 1.00 29.42 129 ASN A N 1
ATOM 1018 C CA . ASN A 1 129 ? -30.015 13.406 -54.537 1.00 29.42 129 ASN A CA 1
ATOM 1019 C C . ASN A 1 129 ? -29.927 12.201 -53.589 1.00 29.42 129 ASN A C 1
ATOM 1021 O O . ASN A 1 129 ? -28.861 11.660 -53.305 1.00 29.42 129 ASN A O 1
ATOM 1025 N N . THR A 1 130 ? -31.106 11.821 -53.111 1.00 33.34 130 THR A N 1
ATOM 1026 C CA . THR A 1 130 ? -31.472 10.715 -52.225 1.00 33.34 130 THR A CA 1
ATOM 1027 C C . THR A 1 130 ? -31.565 9.397 -52.996 1.00 33.34 130 THR A C 1
ATOM 1029 O O . THR A 1 130 ? -32.157 9.370 -54.072 1.00 33.34 130 THR A O 1
ATOM 1032 N N . VAL A 1 131 ? -31.082 8.288 -52.419 1.00 28.66 131 VAL A N 1
ATOM 1033 C CA . VAL A 1 131 ? -31.464 6.925 -52.837 1.00 28.66 131 VAL A CA 1
ATOM 1034 C C . VAL A 1 131 ? -31.658 6.035 -51.603 1.00 28.66 131 VAL A C 1
ATOM 1036 O O . VAL A 1 131 ? -30.764 5.898 -50.770 1.00 28.66 131 VAL A O 1
ATOM 1039 N N . GLU A 1 132 ? -32.859 5.461 -51.509 1.00 31.62 132 GLU A N 1
ATOM 1040 C CA . GLU A 1 132 ? -33.295 4.412 -50.582 1.00 31.62 132 GLU A CA 1
ATOM 1041 C C . GLU A 1 132 ? -32.612 3.067 -50.874 1.00 31.62 132 GLU A C 1
ATOM 1043 O O . GLU A 1 132 ? -32.417 2.720 -52.036 1.00 31.62 132 GLU A O 1
ATOM 1048 N N . HIS A 1 133 ? -32.388 2.235 -49.848 1.00 30.83 133 HIS A N 1
ATOM 1049 C CA . HIS A 1 133 ? -32.301 0.785 -50.050 1.00 30.83 133 HIS A CA 1
ATOM 1050 C C . HIS A 1 133 ? -32.938 -0.021 -48.910 1.00 30.83 133 HIS A C 1
ATOM 1052 O O . HIS A 1 133 ? -32.690 0.197 -47.726 1.00 30.83 133 HIS A O 1
ATOM 1058 N N . GLN A 1 134 ? -33.777 -0.964 -49.343 1.00 28.42 134 GLN A N 1
ATOM 1059 C CA . GLN A 1 134 ? -34.541 -1.959 -48.594 1.00 28.42 134 GLN A CA 1
ATOM 1060 C C . GLN A 1 134 ? -33.682 -3.165 -48.160 1.00 28.42 134 GLN A C 1
ATOM 1062 O O . GLN A 1 134 ? -32.754 -3.565 -48.861 1.00 28.42 134 GLN A O 1
ATOM 1067 N N . PHE A 1 135 ? -34.066 -3.791 -47.043 1.00 30.50 135 PHE A N 1
ATOM 1068 C CA . PHE A 1 135 ? -33.630 -5.127 -46.600 1.00 30.50 135 PHE A CA 1
ATOM 1069 C C . PHE A 1 135 ? -34.352 -6.255 -47.361 1.00 30.50 135 PHE A C 1
ATOM 1071 O O . PHE A 1 135 ? -35.477 -6.052 -47.826 1.00 30.50 135 PHE A O 1
ATOM 1078 N N . PRO A 1 136 ? -33.789 -7.483 -47.371 1.00 46.88 136 PRO A N 1
ATOM 1079 C CA . PRO A 1 136 ? -34.534 -8.568 -46.717 1.00 46.88 136 PRO A CA 1
ATOM 1080 C C . PRO A 1 136 ? -33.705 -9.632 -45.960 1.00 46.88 136 PRO A C 1
ATOM 1082 O O . PRO A 1 136 ? -32.487 -9.737 -46.059 1.00 46.88 136 PRO A O 1
ATOM 1085 N N . TYR A 1 137 ? -34.468 -10.407 -45.183 1.00 31.70 137 TYR A N 1
ATOM 1086 C CA . TYR A 1 137 ? -34.154 -11.444 -44.191 1.00 31.70 137 TYR A CA 1
ATOM 1087 C C . TYR A 1 137 ? -33.827 -12.854 -44.741 1.00 31.70 137 TYR A C 1
ATOM 1089 O O . TYR A 1 137 ? -34.349 -13.250 -45.780 1.00 31.70 137 TYR A O 1
ATOM 1097 N N . GLY A 1 138 ? -33.172 -13.660 -43.881 1.00 29.12 138 GLY A N 1
ATOM 1098 C CA . GLY A 1 138 ? -33.329 -15.129 -43.730 1.00 29.12 138 GLY A CA 1
ATOM 1099 C C . GLY A 1 138 ? -32.205 -15.991 -44.337 1.00 29.12 138 GLY A C 1
ATOM 1100 O O . GLY A 1 138 ? -31.625 -15.606 -45.337 1.0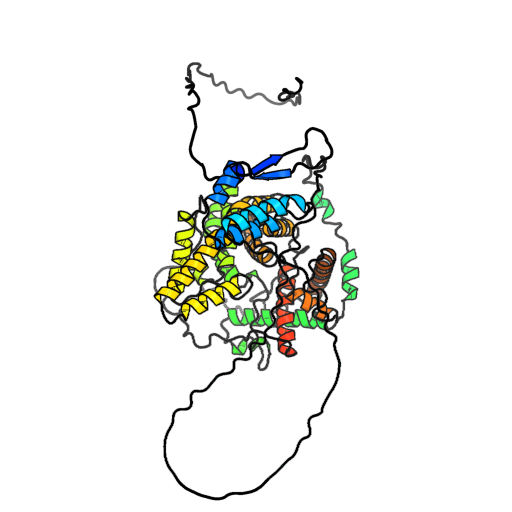0 29.12 138 GLY A O 1
ATOM 1101 N N . ALA A 1 139 ? -31.822 -17.183 -43.859 1.00 30.58 139 ALA A N 1
ATOM 1102 C CA . ALA A 1 139 ? -32.096 -17.989 -42.665 1.00 30.58 139 ALA A CA 1
ATOM 1103 C C . ALA A 1 139 ? -31.072 -19.170 -42.613 1.00 30.58 139 ALA A C 1
ATOM 1105 O O . ALA A 1 139 ? -30.576 -19.607 -43.645 1.00 30.58 139 ALA A O 1
ATOM 1106 N N . SER A 1 140 ? -30.782 -19.664 -41.402 1.00 32.12 140 SER A N 1
ATOM 1107 C CA . SER A 1 140 ? -30.305 -21.001 -40.946 1.00 32.12 140 SER A CA 1
ATOM 1108 C C . SER A 1 140 ? -29.846 -22.136 -41.905 1.00 32.12 140 SER A C 1
ATOM 1110 O O . SER A 1 140 ? -30.609 -22.573 -42.759 1.00 32.12 140 SER A O 1
ATOM 1112 N N . SER A 1 141 ? -28.727 -22.808 -41.561 1.00 31.14 141 SER A N 1
ATOM 1113 C CA . SER A 1 141 ? -28.555 -24.294 -41.523 1.00 31.14 141 SER A CA 1
ATOM 1114 C C . SER A 1 141 ? -27.303 -24.639 -40.674 1.00 31.14 141 SER A C 1
ATOM 1116 O O . SER A 1 141 ? -26.298 -23.944 -40.767 1.00 31.14 141 SER A O 1
ATOM 1118 N N . ALA A 1 142 ? -27.343 -25.454 -39.609 1.00 31.91 142 ALA A N 1
ATOM 1119 C CA . ALA A 1 142 ? -27.498 -26.915 -39.482 1.00 31.91 142 ALA A CA 1
ATOM 1120 C C . ALA A 1 142 ? -26.348 -27.732 -40.121 1.00 31.91 142 ALA A C 1
ATOM 1122 O O . ALA A 1 142 ? -26.273 -27.889 -41.333 1.00 31.91 142 ALA A O 1
ATOM 1123 N N . ARG A 1 143 ? -25.455 -28.264 -39.268 1.00 30.66 143 ARG A N 1
ATOM 1124 C CA . ARG A 1 143 ? -24.232 -29.012 -39.612 1.00 30.66 143 ARG A CA 1
ATOM 1125 C C . ARG A 1 143 ? -24.455 -30.510 -39.364 1.00 30.66 143 ARG A C 1
ATOM 1127 O O . ARG A 1 143 ? -24.682 -30.908 -38.224 1.00 30.66 143 ARG A O 1
ATOM 1134 N N . ALA A 1 144 ? -24.376 -31.320 -40.418 1.00 32.28 144 ALA A N 1
ATOM 1135 C CA . ALA A 1 144 ? -24.395 -32.781 -40.351 1.00 32.28 144 ALA A CA 1
ATOM 1136 C C . ALA A 1 144 ? -22.966 -33.350 -40.392 1.00 32.28 144 ALA A C 1
ATOM 1138 O O . ALA A 1 144 ? -22.094 -32.820 -41.079 1.00 32.28 144 ALA A O 1
ATOM 1139 N N . LYS A 1 145 ? -22.749 -34.422 -39.624 1.00 36.00 145 LYS A N 1
ATOM 1140 C CA . LYS A 1 145 ? -21.551 -35.271 -39.625 1.00 36.00 145 LYS A CA 1
ATOM 1141 C C . LYS A 1 145 ? -21.678 -36.336 -40.715 1.00 36.00 145 LYS A C 1
ATOM 1143 O O . LYS A 1 145 ? -22.753 -36.912 -40.861 1.00 36.00 145 LYS A O 1
ATOM 1148 N N . THR A 1 146 ? -20.568 -36.675 -41.360 1.00 35.31 146 THR A N 1
ATOM 1149 C CA . THR A 1 146 ? -20.393 -37.951 -42.065 1.00 35.31 146 THR A CA 1
ATOM 1150 C C . THR A 1 146 ? -19.010 -38.509 -41.758 1.00 35.31 146 THR A C 1
ATOM 1152 O O . THR A 1 146 ? -18.005 -37.838 -41.990 1.00 35.31 146 THR A O 1
ATOM 1155 N N . ASP A 1 147 ? -19.007 -39.730 -41.229 1.00 41.44 147 ASP A N 1
ATOM 1156 C CA . ASP A 1 147 ? -17.869 -40.643 -41.162 1.00 41.44 147 ASP A CA 1
ATOM 1157 C C . ASP A 1 147 ? -17.556 -41.214 -42.554 1.00 41.44 147 ASP A C 1
ATOM 1159 O O . ASP A 1 147 ? -18.449 -41.355 -43.392 1.00 41.44 147 ASP A O 1
ATOM 1163 N N . GLY A 1 148 ? -16.298 -41.598 -42.774 1.00 32.44 148 GLY A N 1
ATOM 1164 C CA . GLY A 1 148 ? -15.862 -42.333 -43.960 1.00 32.44 148 GLY A CA 1
ATOM 1165 C C . GLY A 1 148 ? -14.432 -42.853 -43.815 1.00 32.44 148 GLY A C 1
ATOM 1166 O O . GLY A 1 148 ? -13.470 -42.105 -43.947 1.00 32.44 148 GLY A O 1
ATOM 1167 N N . THR A 1 149 ? -14.315 -44.144 -43.525 1.00 41.28 149 THR A N 1
ATOM 1168 C CA . THR A 1 149 ? -13.112 -44.986 -43.579 1.00 41.28 149 THR A CA 1
ATOM 1169 C C . THR A 1 149 ? -12.815 -45.428 -45.021 1.00 41.28 149 THR A C 1
ATOM 1171 O O . THR A 1 149 ? -13.761 -45.790 -45.710 1.00 41.28 149 THR A O 1
ATOM 1174 N N . PHE A 1 150 ? -11.540 -45.476 -45.455 1.00 31.02 150 PHE A N 1
ATOM 1175 C CA . PHE A 1 150 ? -10.885 -46.650 -46.089 1.00 31.02 150 PHE A CA 1
ATOM 1176 C C . PHE A 1 150 ? -9.440 -46.382 -46.595 1.00 31.02 150 PHE A C 1
ATOM 1178 O O . PHE A 1 150 ? -9.202 -45.440 -47.338 1.00 31.02 150 PHE A O 1
ATOM 1185 N N . GLN A 1 151 ? -8.548 -47.283 -46.157 1.00 34.03 151 GLN A N 1
ATOM 1186 C CA . GLN A 1 151 ? -7.377 -47.961 -46.759 1.00 34.03 151 GLN A CA 1
ATOM 1187 C C . GLN A 1 151 ? -6.265 -47.291 -47.605 1.00 34.03 151 GLN A C 1
ATOM 1189 O O . GLN A 1 151 ? -6.493 -46.553 -48.556 1.00 34.03 151 GLN A O 1
ATOM 1194 N N . ASP A 1 152 ? -5.054 -47.740 -47.228 1.00 39.88 152 ASP A N 1
ATOM 1195 C CA . ASP A 1 152 ? -3.748 -47.868 -47.900 1.00 39.88 152 ASP A CA 1
ATOM 1196 C C . ASP A 1 152 ? -3.712 -47.970 -49.437 1.00 39.88 152 ASP A C 1
ATOM 1198 O O . ASP A 1 152 ? -4.471 -48.732 -50.024 1.00 39.88 152 ASP A O 1
ATOM 1202 N N . GLU A 1 153 ? -2.702 -47.330 -50.052 1.00 38.56 153 GLU A N 1
ATOM 1203 C CA . GLU A 1 153 ? -1.569 -48.013 -50.718 1.00 38.56 153 GLU A CA 1
ATOM 1204 C C . GLU A 1 153 ? -0.452 -47.029 -51.172 1.00 38.56 153 GLU A C 1
ATOM 1206 O O . GLU A 1 153 ? -0.710 -45.985 -51.761 1.00 38.56 153 GLU A O 1
ATOM 1211 N N . GLY A 1 154 ? 0.799 -47.402 -50.861 1.00 31.97 154 GLY A N 1
ATOM 1212 C CA . GLY A 1 154 ? 2.066 -47.253 -51.608 1.00 31.97 154 GLY A CA 1
ATOM 1213 C C . GLY A 1 154 ? 2.436 -46.031 -52.479 1.00 31.97 154 GLY A C 1
ATOM 1214 O O . GLY A 1 154 ? 1.825 -45.773 -53.507 1.00 31.97 154 GLY A O 1
ATOM 1215 N N . GLY A 1 155 ? 3.648 -45.496 -52.234 1.00 30.78 155 GLY A N 1
ATOM 1216 C CA . GLY A 1 155 ? 4.644 -45.318 -53.313 1.00 30.78 155 GLY A CA 1
ATOM 1217 C C . GLY A 1 155 ? 5.281 -43.932 -53.547 1.00 30.78 155 GLY A C 1
ATOM 1218 O O . GLY A 1 155 ? 4.641 -43.026 -54.052 1.00 30.78 155 GLY A O 1
ATOM 1219 N N . MET A 1 156 ? 6.605 -43.874 -53.324 1.00 32.56 156 MET A N 1
ATOM 1220 C CA . MET A 1 156 ? 7.644 -43.056 -53.997 1.00 32.56 156 MET A CA 1
ATOM 1221 C C . MET A 1 156 ? 7.702 -41.510 -53.867 1.00 32.56 156 MET A C 1
ATOM 1223 O O . MET A 1 156 ? 7.007 -40.770 -54.542 1.00 32.56 156 MET A O 1
ATOM 1227 N N . ALA A 1 157 ? 8.707 -41.084 -53.086 1.00 35.41 157 ALA A N 1
ATOM 1228 C CA . ALA A 1 157 ? 9.878 -40.252 -53.430 1.00 35.41 157 ALA A CA 1
ATOM 1229 C C . ALA A 1 157 ? 9.773 -38.850 -54.095 1.00 35.41 157 ALA A C 1
ATOM 1231 O O . ALA A 1 157 ? 9.191 -38.673 -55.157 1.00 35.41 157 ALA A O 1
ATOM 1232 N N . MET A 1 158 ? 10.619 -37.970 -53.527 1.00 32.56 158 MET A N 1
ATOM 1233 C CA . MET A 1 158 ? 11.299 -36.762 -54.042 1.00 32.56 158 MET A CA 1
ATOM 1234 C C . MET A 1 158 ? 10.749 -35.369 -53.672 1.00 32.56 158 MET A C 1
ATOM 1236 O O . MET A 1 158 ? 9.621 -34.999 -53.966 1.00 32.56 158 MET A O 1
ATOM 1240 N N . ASP A 1 159 ? 11.686 -34.614 -53.084 1.00 31.91 159 ASP A N 1
ATOM 1241 C CA . ASP A 1 159 ? 11.948 -33.173 -53.155 1.00 31.91 159 ASP A CA 1
ATOM 1242 C C . ASP A 1 159 ? 10.957 -32.144 -52.583 1.00 31.91 159 ASP A C 1
ATOM 1244 O O . ASP A 1 159 ? 9.996 -31.703 -53.198 1.00 31.91 159 ASP A O 1
ATOM 1248 N N . GLY A 1 160 ? 11.329 -31.660 -51.392 1.00 31.92 160 GLY A N 1
ATOM 1249 C CA . GLY A 1 160 ? 11.813 -30.291 -51.203 1.00 31.92 160 GLY A CA 1
ATOM 1250 C C . GLY A 1 160 ? 10.922 -29.141 -51.661 1.00 31.92 160 GLY A C 1
ATOM 1251 O O . GLY A 1 160 ? 11.010 -28.719 -52.804 1.00 31.92 160 GLY A O 1
ATOM 1252 N N . GLN A 1 161 ? 10.238 -28.497 -50.709 1.00 33.03 161 GLN A N 1
ATOM 1253 C CA . GLN A 1 161 ? 10.097 -27.037 -50.684 1.00 33.03 161 GLN A CA 1
ATOM 1254 C C . GLN A 1 161 ? 9.570 -26.543 -49.332 1.00 33.03 161 GLN A C 1
ATOM 1256 O O . GLN A 1 161 ? 8.723 -27.159 -48.692 1.00 33.03 161 GLN A O 1
ATOM 1261 N N . ALA A 1 162 ? 10.144 -25.425 -48.891 1.00 34.25 162 ALA A N 1
ATOM 1262 C CA . ALA A 1 162 ? 9.894 -24.772 -47.619 1.00 34.25 162 ALA A CA 1
ATOM 1263 C C . ALA A 1 162 ? 8.455 -24.244 -47.513 1.00 34.25 162 ALA A C 1
ATOM 1265 O O . ALA A 1 162 ? 8.020 -23.418 -48.313 1.00 34.25 162 ALA A O 1
ATOM 1266 N N . SER A 1 163 ? 7.736 -24.672 -46.478 1.00 30.81 163 SER A N 1
ATOM 1267 C CA . SER A 1 163 ? 6.432 -24.129 -46.103 1.00 30.81 163 SER A CA 1
ATOM 1268 C C . SER A 1 163 ? 6.598 -22.935 -45.158 1.00 30.81 163 SER A C 1
ATOM 1270 O O . SER A 1 163 ? 6.996 -23.090 -44.002 1.00 30.81 163 SER A O 1
ATOM 1272 N N . HIS A 1 164 ? 6.254 -21.742 -45.649 1.00 30.39 164 HIS A N 1
ATOM 1273 C CA . HIS A 1 164 ? 5.929 -20.579 -44.826 1.00 30.39 164 HIS A CA 1
ATOM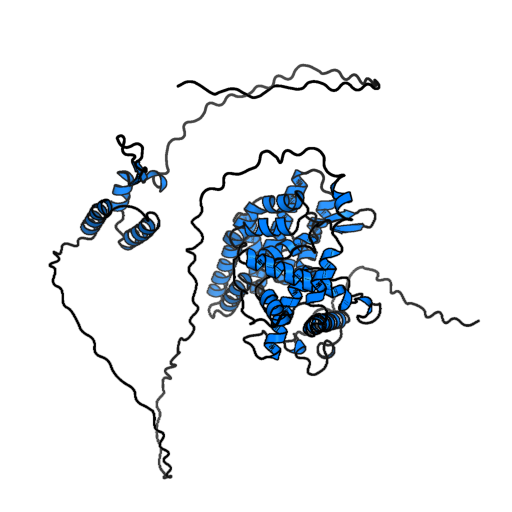 1274 C C . HIS A 1 164 ? 4.659 -20.877 -44.015 1.00 30.39 164 HIS A C 1
ATOM 1276 O O . HIS A 1 164 ? 3.576 -21.027 -44.579 1.00 30.39 164 HIS A O 1
ATOM 1282 N N . ALA A 1 165 ? 4.786 -20.954 -42.692 1.00 28.03 165 ALA A N 1
ATOM 1283 C CA . ALA A 1 165 ? 3.646 -21.024 -41.788 1.00 28.03 165 ALA A CA 1
ATOM 1284 C C . ALA A 1 165 ? 3.035 -19.622 -41.618 1.00 28.03 165 ALA A C 1
ATOM 1286 O O . ALA A 1 165 ? 3.639 -18.738 -41.010 1.00 28.03 165 ALA A O 1
ATOM 1287 N N . PHE A 1 166 ? 1.830 -19.429 -42.157 1.00 27.00 166 PHE A N 1
ATOM 1288 C CA . PHE A 1 166 ? 0.924 -18.355 -41.759 1.00 27.00 166 PHE A CA 1
ATOM 1289 C C . PHE A 1 166 ? 0.376 -18.693 -40.367 1.00 27.00 166 PHE A C 1
ATOM 1291 O O . PHE A 1 166 ? -0.353 -19.669 -40.203 1.00 27.00 166 PHE A O 1
ATOM 1298 N N . ILE A 1 167 ? 0.749 -17.906 -39.357 1.00 27.75 167 ILE A N 1
ATOM 1299 C CA . ILE A 1 167 ? 0.103 -17.937 -38.042 1.00 27.75 167 ILE A CA 1
ATOM 1300 C C . ILE A 1 167 ? -1.033 -16.920 -38.083 1.00 27.75 167 ILE A C 1
ATOM 1302 O O . ILE A 1 167 ? -0.810 -15.710 -38.054 1.00 27.75 167 ILE A O 1
ATOM 1306 N N . GLU A 1 168 ? -2.254 -17.433 -38.160 1.00 26.78 168 GLU A N 1
ATOM 1307 C CA . GLU A 1 168 ? -3.484 -16.683 -37.944 1.00 26.78 168 GLU A CA 1
ATOM 1308 C C . GLU A 1 168 ? -3.616 -16.420 -36.433 1.00 26.78 168 GLU A C 1
ATOM 1310 O O . GLU A 1 168 ? -3.878 -17.327 -35.642 1.00 26.78 168 GLU A O 1
ATOM 1315 N N . ILE A 1 169 ? -3.351 -15.184 -35.999 1.00 27.17 169 ILE A N 1
ATOM 1316 C CA . ILE A 1 169 ? -3.593 -14.757 -34.616 1.00 27.17 169 ILE A CA 1
ATOM 1317 C C . ILE A 1 169 ? -5.015 -14.206 -34.554 1.00 27.17 169 ILE A C 1
ATOM 1319 O O . ILE A 1 169 ? -5.279 -13.082 -34.975 1.00 27.17 169 ILE A O 1
ATOM 1323 N N . SER A 1 170 ? -5.931 -14.997 -33.997 1.00 25.81 170 SER A N 1
ATOM 1324 C CA . SER A 1 170 ? -7.265 -14.541 -33.618 1.00 25.81 170 SER A CA 1
ATOM 1325 C C . SER A 1 170 ? -7.160 -13.540 -32.459 1.00 25.81 170 SER A C 1
ATOM 1327 O O . SER A 1 170 ? -6.907 -13.919 -31.312 1.00 25.81 170 SER A O 1
ATOM 1329 N N . SER A 1 171 ? -7.346 -12.252 -32.741 1.00 27.84 171 SER A N 1
ATOM 1330 C CA . SER A 1 171 ? -7.455 -11.199 -31.731 1.00 27.84 171 SER A CA 1
ATOM 1331 C C . SER A 1 171 ? -8.862 -11.191 -31.130 1.00 27.84 171 SER A C 1
ATOM 1333 O O . SER A 1 171 ? -9.760 -10.518 -31.629 1.00 27.84 171 SER A O 1
ATOM 1335 N N . GLY A 1 172 ? -9.055 -11.955 -30.058 1.00 30.20 172 GLY A N 1
ATOM 1336 C CA . GLY A 1 172 ? -10.243 -11.895 -29.211 1.00 30.20 172 GLY A CA 1
ATOM 1337 C C . GLY A 1 172 ? -9.863 -11.473 -27.797 1.00 30.20 172 GLY A C 1
ATOM 1338 O O . GLY A 1 172 ? -9.580 -12.322 -26.957 1.00 30.20 172 GLY A O 1
ATOM 1339 N N . SER A 1 173 ? -9.846 -10.169 -27.522 1.00 29.36 173 SER A N 1
ATOM 1340 C CA . SER A 1 173 ? -9.940 -9.657 -26.152 1.00 29.36 173 SER A CA 1
ATOM 1341 C C . SER A 1 173 ? -10.562 -8.265 -26.161 1.00 29.36 173 SER A C 1
ATOM 1343 O O . SER A 1 173 ? -9.873 -7.258 -26.325 1.00 29.36 173 SER A O 1
ATOM 1345 N N . GLU A 1 174 ? -11.878 -8.228 -25.987 1.00 28.80 174 GLU A N 1
ATOM 1346 C CA . GLU A 1 174 ? -12.614 -7.033 -25.595 1.00 28.80 174 GLU A CA 1
ATOM 1347 C C . GLU A 1 174 ? -12.163 -6.628 -24.185 1.00 28.80 174 GLU A C 1
ATOM 1349 O O . GLU A 1 174 ? -12.466 -7.282 -23.187 1.00 28.80 174 GLU A O 1
ATOM 1354 N N . THR A 1 175 ? -11.388 -5.551 -24.098 1.00 30.62 175 THR A N 1
ATOM 1355 C CA . THR A 1 175 ? -11.314 -4.730 -22.889 1.00 30.62 175 THR A CA 1
ATOM 1356 C C . THR A 1 175 ? -12.113 -3.472 -23.168 1.00 30.62 175 THR A C 1
ATOM 1358 O O . THR A 1 175 ? -11.596 -2.539 -23.781 1.00 30.62 175 THR A O 1
ATOM 1361 N N . GLU A 1 176 ? -13.376 -3.473 -22.747 1.00 26.88 176 GLU A N 1
ATOM 1362 C CA . GLU A 1 176 ? -14.184 -2.263 -22.620 1.00 26.88 176 GLU A CA 1
ATOM 1363 C C . GLU A 1 176 ? -13.506 -1.335 -21.606 1.00 26.88 176 GLU A C 1
ATOM 1365 O O . GLU A 1 176 ? -13.459 -1.601 -20.403 1.00 26.88 176 GLU A O 1
ATOM 1370 N N . TRP A 1 177 ? -12.925 -0.254 -22.117 1.00 29.58 177 TRP A N 1
ATOM 1371 C CA . TRP A 1 177 ? -12.560 0.908 -21.327 1.00 29.58 177 TRP A CA 1
ATOM 1372 C C . TRP A 1 177 ? -13.792 1.806 -21.265 1.00 29.58 177 TRP A C 1
ATOM 1374 O O . TRP A 1 177 ? -14.192 2.371 -22.279 1.00 29.58 177 TRP A O 1
ATOM 1384 N N . THR A 1 178 ? -14.396 1.953 -20.088 1.00 30.12 178 THR A N 1
ATOM 1385 C CA . THR A 1 178 ? -15.331 3.054 -19.839 1.00 30.12 178 THR A CA 1
ATOM 1386 C C . THR A 1 178 ? -14.549 4.363 -19.921 1.00 30.12 178 THR A C 1
ATOM 1388 O O . THR A 1 178 ? -13.581 4.558 -19.180 1.00 30.12 178 THR A O 1
ATOM 1391 N N . SER A 1 179 ? -14.934 5.220 -20.865 1.00 29.58 179 SER A N 1
ATOM 1392 C CA . SER A 1 179 ? -14.340 6.529 -21.124 1.00 29.58 179 SER A CA 1
ATOM 1393 C C . SER A 1 179 ? -14.439 7.452 -19.909 1.00 29.58 179 SER A C 1
ATOM 1395 O O . SER A 1 179 ? -15.425 7.456 -19.178 1.00 29.58 179 SER A O 1
ATOM 1397 N N . ALA A 1 180 ? -13.400 8.260 -19.709 1.00 33.53 180 ALA A N 1
ATOM 1398 C CA . ALA A 1 180 ? -13.262 9.226 -18.623 1.00 33.53 180 ALA A CA 1
ATOM 1399 C C . ALA A 1 180 ? -14.071 10.522 -18.864 1.00 33.53 180 ALA A C 1
ATOM 1401 O O . ALA A 1 180 ? -13.510 11.611 -18.801 1.00 33.53 180 ALA A O 1
ATOM 1402 N N . SER A 1 181 ? -15.369 10.411 -19.162 1.00 31.22 181 SER A N 1
ATOM 1403 C CA . SER A 1 181 ? -16.239 11.560 -19.474 1.00 31.22 181 SER A CA 1
ATOM 1404 C C . SER A 1 181 ? -17.291 11.905 -18.410 1.00 31.22 181 SER A C 1
ATOM 1406 O O . SER A 1 181 ? -18.038 12.848 -18.622 1.00 31.22 181 SER A O 1
ATOM 1408 N N . ASP A 1 182 ? -17.315 11.240 -17.250 1.00 33.38 182 ASP A N 1
ATOM 1409 C CA . ASP A 1 182 ? -18.356 11.466 -16.221 1.00 33.38 182 ASP A CA 1
ATOM 1410 C C . ASP A 1 182 ? -17.879 12.276 -14.992 1.00 33.38 182 ASP A C 1
ATOM 1412 O O . ASP A 1 182 ? -18.489 12.215 -13.929 1.00 33.38 182 ASP A O 1
ATOM 1416 N N . TRP A 1 183 ? -16.778 13.032 -15.099 1.00 35.88 183 TRP A N 1
ATOM 1417 C CA . TRP A 1 183 ? -16.186 13.769 -13.960 1.00 35.88 183 TRP A CA 1
ATOM 1418 C C . TRP A 1 183 ? -16.341 15.294 -14.006 1.00 35.88 183 TRP A C 1
ATOM 1420 O O . TRP A 1 183 ? -15.700 15.987 -13.220 1.00 35.88 183 TRP A O 1
ATOM 1430 N N . ALA A 1 184 ? -17.186 15.834 -14.879 1.00 34.66 184 ALA A N 1
ATOM 1431 C CA . ALA A 1 184 ? -17.411 17.274 -14.943 1.00 34.66 184 ALA A CA 1
ATOM 1432 C C . ALA A 1 184 ? -18.891 17.577 -15.166 1.00 34.66 184 ALA A C 1
ATOM 1434 O O . ALA A 1 184 ? -19.300 17.758 -16.302 1.00 34.66 184 ALA A O 1
ATOM 1435 N N . GLU A 1 185 ? -19.676 17.583 -14.085 1.00 32.88 185 GLU A N 1
ATOM 1436 C CA . GLU A 1 185 ? -20.900 18.387 -13.940 1.00 32.88 185 GLU A CA 1
ATOM 1437 C C . GLU A 1 185 ? -21.489 18.179 -12.530 1.00 32.88 185 GLU A C 1
ATOM 1439 O O . GLU A 1 185 ? -22.300 17.288 -12.311 1.00 32.88 185 GLU A O 1
ATOM 1444 N N . THR A 1 186 ? -21.044 18.997 -11.571 1.00 33.66 186 THR A N 1
ATOM 1445 C CA . THR A 1 186 ? -21.891 19.645 -10.547 1.00 33.66 186 THR A CA 1
ATOM 1446 C C . THR A 1 186 ? -21.086 20.805 -9.959 1.00 33.66 186 THR A C 1
ATOM 1448 O O . THR A 1 186 ? -20.290 20.607 -9.039 1.00 33.66 186 THR A O 1
ATOM 1451 N N . ASP A 1 187 ? -21.266 21.992 -10.537 1.00 35.03 187 ASP A N 1
ATOM 1452 C CA . ASP A 1 187 ? -20.951 23.266 -9.889 1.00 35.03 187 ASP A CA 1
ATOM 1453 C C . ASP A 1 187 ? -21.937 23.547 -8.739 1.00 35.03 187 ASP A C 1
ATOM 1455 O O . ASP A 1 187 ? -23.019 22.958 -8.671 1.00 35.03 187 ASP A O 1
ATOM 1459 N N . ASP A 1 188 ? -21.525 24.477 -7.875 1.00 35.81 188 ASP A N 1
ATOM 1460 C CA . ASP A 1 188 ? -22.184 25.040 -6.688 1.00 35.81 188 ASP A CA 1
ATOM 1461 C C . ASP A 1 188 ? -22.221 24.179 -5.418 1.00 35.81 188 ASP A C 1
ATOM 1463 O O . ASP A 1 188 ? -23.206 23.518 -5.099 1.00 35.81 188 ASP A O 1
ATOM 1467 N N . PHE A 1 189 ? -21.176 24.320 -4.593 1.00 26.97 189 PHE A N 1
ATOM 1468 C CA . PHE A 1 189 ? -21.314 24.187 -3.140 1.00 26.97 189 PHE A CA 1
ATOM 1469 C C . PHE A 1 189 ? -20.508 25.262 -2.408 1.00 26.97 189 PHE A C 1
ATOM 1471 O O . PHE A 1 189 ? -19.369 25.067 -1.987 1.00 26.97 189 PHE A O 1
ATOM 1478 N N . ASP A 1 190 ? -21.167 26.399 -2.230 1.00 36.16 190 ASP A N 1
ATOM 1479 C CA . ASP A 1 190 ? -20.820 27.427 -1.263 1.00 36.16 190 ASP A CA 1
ATOM 1480 C C . ASP A 1 190 ? -21.458 27.034 0.085 1.00 36.16 190 ASP A C 1
ATOM 1482 O O . ASP A 1 190 ? -22.664 27.182 0.270 1.00 36.16 190 ASP A O 1
ATOM 1486 N N . TRP A 1 191 ? -20.691 26.434 1.008 1.00 34.53 191 TRP A N 1
ATOM 1487 C CA . TRP A 1 191 ? -21.043 26.381 2.440 1.00 34.53 191 TRP A CA 1
ATOM 1488 C C . TRP A 1 191 ? -19.822 26.054 3.316 1.00 34.53 191 TRP A C 1
ATOM 1490 O O . TRP A 1 191 ? -19.458 24.895 3.518 1.00 34.53 191 TRP A O 1
ATOM 1500 N N . VAL A 1 192 ? -19.227 27.088 3.917 1.00 29.91 192 VAL A N 1
ATOM 1501 C CA . VAL A 1 192 ? -18.550 26.964 5.215 1.00 29.91 192 VAL A CA 1
ATOM 1502 C C . VAL A 1 192 ? -19.516 27.520 6.267 1.00 29.91 192 VAL A C 1
ATOM 1504 O O . VAL A 1 192 ? -19.762 28.727 6.274 1.00 29.91 192 VAL A O 1
ATOM 1507 N N . PRO A 1 193 ? -20.077 26.699 7.174 1.00 31.00 193 PRO A N 1
ATOM 1508 C CA . PRO A 1 193 ? -20.772 27.229 8.336 1.00 31.00 193 PRO A CA 1
ATOM 1509 C C . PRO A 1 193 ? -19.800 28.034 9.196 1.00 31.00 193 PRO A C 1
ATOM 1511 O O . PRO A 1 193 ? -18.757 27.524 9.612 1.00 31.00 193 PRO A O 1
ATOM 1514 N N . ALA A 1 194 ? -20.201 29.245 9.574 1.00 29.59 194 ALA A N 1
ATOM 1515 C CA . ALA A 1 194 ? -19.502 30.113 10.523 1.00 29.59 194 ALA A CA 1
ATOM 1516 C C . ALA A 1 194 ? -19.440 29.565 11.974 1.00 29.59 194 ALA A C 1
ATOM 1518 O O . ALA A 1 194 ? -19.113 30.300 12.904 1.00 29.59 194 ALA A O 1
ATOM 1519 N N . GLU A 1 195 ? -19.724 28.277 12.189 1.00 34.28 195 GLU A N 1
ATOM 1520 C CA . GLU A 1 195 ? -19.808 27.639 13.509 1.00 34.28 195 GLU A CA 1
ATOM 1521 C C . GLU A 1 195 ? -18.526 26.894 13.925 1.00 34.28 195 GLU A C 1
ATOM 1523 O O . GLU A 1 195 ? -18.433 26.408 15.049 1.00 34.28 195 GLU A O 1
ATOM 1528 N N . TYR A 1 196 ? -17.490 26.868 13.082 1.00 32.75 196 TYR A N 1
ATOM 1529 C CA . TYR A 1 196 ? -16.174 26.315 13.430 1.00 32.75 196 TYR A CA 1
ATOM 1530 C C . TYR A 1 196 ? -15.160 27.406 13.803 1.00 32.75 196 TYR A C 1
ATOM 1532 O O . TYR A 1 196 ? -14.045 27.450 13.287 1.00 32.75 196 TYR A O 1
ATOM 1540 N N . ARG A 1 197 ? -15.526 28.295 14.737 1.00 30.09 197 ARG A N 1
ATOM 1541 C CA . ARG A 1 197 ? -14.526 29.067 15.493 1.00 30.09 197 ARG A CA 1
ATOM 1542 C C . ARG A 1 197 ? -14.150 28.294 16.751 1.00 30.09 197 ARG A C 1
ATOM 1544 O O . ARG A 1 197 ? -14.965 28.068 17.639 1.00 30.09 197 ARG A O 1
ATOM 1551 N N . CYS A 1 198 ? -12.896 27.871 16.771 1.00 34.12 198 CYS A N 1
ATOM 1552 C CA . CYS A 1 198 ? -12.248 27.143 17.846 1.00 34.12 198 CYS A CA 1
ATOM 1553 C C . CYS A 1 198 ? -12.146 28.012 19.111 1.00 34.12 198 CYS A C 1
ATOM 1555 O O . CYS A 1 198 ? -11.456 29.025 19.072 1.00 34.12 198 CYS A O 1
ATOM 1557 N N . VAL A 1 199 ? -12.794 27.601 20.210 1.00 31.38 199 VAL A N 1
ATOM 1558 C CA . VAL A 1 199 ? -12.326 27.835 21.590 1.00 31.38 199 VAL A CA 1
ATOM 1559 C C . VAL A 1 199 ? -12.813 26.674 22.485 1.00 31.38 199 VAL A C 1
ATOM 1561 O O . VAL A 1 199 ? -13.994 26.328 22.474 1.00 31.38 199 VAL A O 1
ATOM 1564 N N . ASP A 1 200 ? -11.876 26.068 23.219 1.00 38.12 200 ASP A N 1
ATOM 1565 C CA . ASP A 1 200 ? -12.007 25.138 24.358 1.00 38.12 200 ASP A CA 1
ATOM 1566 C C . ASP A 1 200 ? -12.873 23.873 24.221 1.00 38.12 200 ASP A C 1
ATOM 1568 O O . ASP A 1 200 ? -14.060 23.850 24.568 1.00 38.12 200 ASP A O 1
ATOM 1572 N N . ARG A 1 201 ? -12.256 22.736 23.838 1.00 40.81 201 ARG A N 1
ATOM 1573 C CA . ARG A 1 201 ? -12.920 21.425 23.990 1.00 40.81 201 ARG A CA 1
ATOM 1574 C C . ARG A 1 201 ? -12.038 20.169 24.051 1.00 40.81 201 ARG A C 1
ATOM 1576 O O . ARG A 1 201 ? -12.366 19.166 23.422 1.00 40.81 201 ARG A O 1
ATOM 1583 N N . VAL A 1 202 ? -10.991 20.151 24.875 1.00 38.28 202 VAL A N 1
ATOM 1584 C CA . VAL A 1 202 ? -10.241 18.900 25.138 1.00 38.28 202 VAL A CA 1
ATOM 1585 C C . VAL A 1 202 ? -10.944 18.017 26.193 1.00 38.28 202 VAL A C 1
ATOM 1587 O O . VAL A 1 202 ? -11.025 16.800 26.027 1.00 38.28 202 VAL A O 1
ATOM 1590 N N . ASP A 1 203 ? -11.630 18.596 27.186 1.00 32.22 203 ASP A N 1
ATOM 1591 C CA . ASP A 1 203 ? -12.174 17.807 28.311 1.00 32.22 203 ASP A CA 1
ATOM 1592 C C . ASP A 1 203 ? -13.514 17.089 28.048 1.00 32.22 203 ASP A C 1
ATOM 1594 O O . ASP A 1 203 ? -13.882 16.151 28.761 1.00 32.22 203 ASP A O 1
ATOM 1598 N N . ARG A 1 204 ? -14.266 17.442 26.992 1.00 32.53 204 ARG A N 1
ATOM 1599 C CA . ARG A 1 204 ? -15.545 16.754 26.684 1.00 32.53 204 ARG A CA 1
ATOM 1600 C C . ARG A 1 204 ? -15.385 15.452 25.901 1.00 32.53 204 ARG A C 1
ATOM 1602 O O . ARG A 1 204 ? -16.302 14.630 25.942 1.00 32.53 204 ARG A O 1
ATOM 1609 N N . ILE A 1 205 ? -14.262 15.227 25.221 1.00 40.31 205 ILE A N 1
ATOM 1610 C CA . ILE A 1 205 ? -14.089 14.060 24.337 1.00 40.31 205 ILE A CA 1
ATOM 1611 C C . ILE A 1 205 ? -13.827 12.782 25.151 1.00 40.31 205 ILE A C 1
ATOM 1613 O O . ILE A 1 205 ? -14.364 11.720 24.829 1.00 40.31 205 ILE A O 1
ATOM 1617 N N . VAL A 1 206 ? -13.147 12.893 26.296 1.00 35.22 206 VAL A N 1
ATOM 1618 C CA . VAL A 1 206 ? -12.874 11.748 27.185 1.00 35.22 206 VAL A CA 1
ATOM 1619 C C . VAL A 1 206 ? -14.165 11.163 27.787 1.00 35.22 206 VAL A C 1
ATOM 1621 O O . VAL A 1 206 ? -14.277 9.950 27.959 1.00 35.22 206 VAL A O 1
ATOM 1624 N N . SER A 1 207 ? -15.203 11.980 28.010 1.00 32.72 207 SER A N 1
ATOM 1625 C CA . SER A 1 207 ? -16.482 11.509 28.573 1.00 32.72 207 SER A CA 1
ATOM 1626 C C . SER A 1 207 ? -17.412 10.803 27.568 1.00 32.72 207 SER A C 1
ATOM 1628 O O . SER A 1 207 ? -18.291 10.042 27.982 1.00 32.72 207 SER A O 1
ATOM 1630 N N . LYS A 1 208 ? -17.202 10.971 26.251 1.00 34.59 208 LYS A N 1
ATOM 1631 C CA . LYS A 1 208 ? -17.960 10.243 25.211 1.00 34.59 208 LYS A CA 1
ATOM 1632 C C . LYS A 1 208 ? -17.450 8.814 24.972 1.00 34.59 208 LYS A C 1
ATOM 1634 O O . LYS A 1 208 ? -18.242 7.969 24.559 1.00 34.59 208 LYS A O 1
ATOM 1639 N N . ARG A 1 209 ? -16.194 8.493 25.320 1.00 41.25 209 ARG A N 1
ATOM 1640 C CA . ARG A 1 209 ? -15.612 7.142 25.137 1.00 41.25 209 ARG A CA 1
ATOM 1641 C C . ARG A 1 209 ? -16.300 6.033 25.943 1.00 41.25 209 ARG A C 1
ATOM 1643 O O . ARG A 1 209 ? -16.251 4.883 25.533 1.00 41.25 209 ARG A O 1
ATOM 1650 N N . ARG A 1 210 ? -17.007 6.349 27.036 1.00 36.06 210 ARG A N 1
ATOM 1651 C CA . ARG A 1 210 ? -17.796 5.353 27.798 1.00 36.06 210 ARG A CA 1
ATOM 1652 C C . ARG A 1 210 ? -19.217 5.121 27.263 1.00 36.06 210 ARG A C 1
ATOM 1654 O O . ARG A 1 210 ? -19.949 4.325 27.838 1.00 36.06 210 ARG A O 1
ATOM 1661 N N . ARG A 1 211 ? -19.624 5.809 26.188 1.00 37.28 211 ARG A N 1
ATOM 1662 C CA . ARG A 1 211 ? -20.974 5.716 25.602 1.00 37.28 211 ARG A CA 1
ATOM 1663 C C . ARG A 1 211 ? -20.997 5.267 24.135 1.00 37.28 211 ARG A C 1
ATOM 1665 O O . ARG A 1 211 ? -22.043 5.378 23.502 1.00 37.28 211 ARG A O 1
ATOM 1672 N N . CYS A 1 212 ? -19.898 4.720 23.604 1.00 41.06 212 CYS A N 1
ATOM 1673 C CA . CYS A 1 212 ? -19.958 3.926 22.373 1.00 41.06 212 CYS A CA 1
ATOM 1674 C C . CYS A 1 212 ? -20.518 2.547 22.753 1.00 41.06 212 CYS A C 1
ATOM 1676 O O . CYS A 1 212 ? -19.845 1.731 23.379 1.00 41.06 212 CYS A O 1
ATOM 1678 N N . GLY A 1 213 ? -21.830 2.413 22.569 1.00 40.00 213 GLY A N 1
ATOM 1679 C CA . GLY A 1 213 ? -22.672 1.476 23.293 1.00 40.00 213 GLY A CA 1
ATOM 1680 C C . GLY A 1 213 ? -22.567 0.021 22.848 1.00 40.00 213 GLY A C 1
ATOM 1681 O O . GLY A 1 213 ? -22.289 -0.308 21.699 1.00 40.00 213 GLY A O 1
ATOM 1682 N N . SER A 1 214 ? -22.969 -0.840 23.775 1.00 44.66 214 SER A N 1
ATOM 1683 C CA . SER A 1 214 ? -23.339 -2.253 23.626 1.00 44.66 214 SER A CA 1
ATOM 1684 C C . SER A 1 214 ? -24.338 -2.573 22.494 1.00 44.66 214 SER A C 1
ATOM 1686 O O . SER A 1 214 ? -24.627 -3.740 22.258 1.00 44.66 214 SER A O 1
ATOM 1688 N N . SER A 1 215 ? -24.841 -1.569 21.768 1.00 47.28 215 SER A N 1
ATOM 1689 C CA . SER A 1 215 ? -25.795 -1.701 20.660 1.00 47.28 215 SER A CA 1
ATOM 1690 C C . SER A 1 215 ? -25.229 -2.410 19.427 1.00 47.28 215 SER A C 1
ATOM 1692 O O . SER A 1 215 ? -26.002 -2.985 18.662 1.00 47.28 215 SER A O 1
ATOM 1694 N N . TRP A 1 216 ? -23.918 -2.362 19.192 1.00 45.53 216 TRP A N 1
ATOM 1695 C CA . TRP A 1 216 ? -23.338 -2.957 17.983 1.00 45.53 216 TRP A CA 1
ATOM 1696 C C . TRP A 1 216 ? -23.039 -4.460 18.130 1.00 45.53 216 TRP A C 1
ATOM 1698 O O . TRP A 1 216 ? -23.178 -5.234 17.185 1.00 45.53 216 TRP A O 1
ATOM 1708 N N . LEU A 1 217 ? -22.763 -4.926 19.354 1.00 50.75 217 LEU A N 1
ATOM 1709 C CA . LEU A 1 217 ? -22.688 -6.363 19.653 1.00 50.75 217 LEU A CA 1
ATOM 1710 C C . LEU A 1 217 ? -24.014 -7.087 19.360 1.00 50.75 217 LEU A C 1
ATOM 1712 O O . LEU A 1 217 ? -24.002 -8.251 18.969 1.00 50.75 217 LEU A O 1
ATOM 1716 N N . SER A 1 218 ? -25.152 -6.399 19.489 1.00 48.22 218 SER A N 1
ATOM 1717 C CA . SER A 1 218 ? -26.472 -6.953 19.171 1.00 48.22 218 SER A CA 1
ATOM 1718 C C . SER A 1 218 ? -26.808 -7.025 17.676 1.00 48.22 218 SER A C 1
ATOM 1720 O O . SER A 1 218 ? -27.756 -7.725 17.338 1.00 48.22 218 SER A O 1
ATOM 1722 N N . SER A 1 219 ? -26.071 -6.356 16.777 1.00 49.31 219 SER A N 1
ATOM 1723 C CA . SER A 1 219 ? -26.219 -6.529 15.316 1.00 49.31 219 SER A CA 1
ATOM 1724 C C . SER A 1 219 ? -25.260 -7.581 14.750 1.00 49.31 219 SER A C 1
ATOM 1726 O O . SER A 1 219 ? -25.601 -8.283 13.794 1.00 49.31 219 SER A O 1
ATOM 1728 N N . ALA A 1 220 ? -24.101 -7.766 15.393 1.00 50.59 220 ALA A N 1
ATOM 1729 C CA . ALA A 1 220 ? -23.121 -8.801 15.058 1.00 50.59 220 ALA A CA 1
ATOM 1730 C C . ALA A 1 220 ? -23.676 -10.239 15.196 1.00 50.59 220 ALA A C 1
ATOM 1732 O O . ALA A 1 220 ? -23.154 -11.176 14.591 1.00 50.59 220 ALA A O 1
ATOM 1733 N N . THR A 1 221 ? -24.773 -10.438 15.930 1.00 51.06 221 THR A N 1
ATOM 1734 C CA . THR A 1 221 ? -25.485 -11.725 16.017 1.00 51.06 221 THR A CA 1
ATOM 1735 C C . THR A 1 221 ? -26.191 -12.132 14.724 1.00 51.06 221 THR A C 1
ATOM 1737 O O . THR A 1 221 ? -26.444 -13.320 14.554 1.00 51.06 221 THR A O 1
ATOM 1740 N N . SER A 1 222 ? -26.450 -11.219 13.778 1.00 54.56 222 SER A N 1
ATOM 1741 C CA . SER A 1 222 ? -27.048 -11.585 12.477 1.00 54.56 222 SER A CA 1
ATOM 1742 C C . SER A 1 222 ? -26.147 -12.503 11.635 1.00 54.56 222 SER A C 1
ATOM 1744 O O . SER A 1 222 ? -26.645 -13.309 10.851 1.00 54.56 222 SER A O 1
ATOM 1746 N N . LEU A 1 223 ? -24.827 -12.433 11.848 1.00 55.56 223 LEU A N 1
ATOM 1747 C CA . LEU A 1 223 ? -23.819 -13.327 11.262 1.00 55.56 223 LEU A CA 1
ATOM 1748 C C . LEU A 1 223 ? -23.242 -14.330 12.273 1.00 55.56 223 LEU A C 1
ATOM 1750 O O . LEU A 1 223 ? -22.480 -15.220 11.886 1.00 55.56 223 LEU A O 1
ATOM 1754 N N . GLY A 1 224 ? -23.578 -14.188 13.559 1.00 48.28 224 GLY A N 1
ATOM 1755 C CA . GLY A 1 224 ? -23.071 -15.008 14.655 1.00 48.28 224 GLY A CA 1
ATOM 1756 C C . GLY A 1 224 ? -23.519 -16.459 14.504 1.00 48.28 224 GLY A C 1
ATOM 1757 O O . GLY A 1 224 ? -24.628 -16.816 14.884 1.00 48.28 224 GLY A O 1
ATOM 1758 N N . GLY A 1 225 ? -22.655 -17.286 13.915 1.00 53.97 225 GLY A N 1
ATOM 1759 C CA . GLY A 1 225 ? -22.924 -18.694 13.610 1.00 53.97 225 GLY A CA 1
ATOM 1760 C C . GLY A 1 225 ? -22.860 -19.049 12.124 1.00 53.97 225 GLY A C 1
ATOM 1761 O O . GLY A 1 225 ? -23.018 -20.221 11.787 1.00 53.97 225 GLY A O 1
ATOM 1762 N N . HIS A 1 226 ? -22.601 -18.092 11.224 1.00 64.31 226 HIS A N 1
ATOM 1763 C CA . HIS A 1 226 ? -22.426 -18.423 9.813 1.00 64.31 226 HIS A CA 1
ATOM 1764 C C . HIS A 1 226 ? -21.130 -19.243 9.633 1.00 64.31 226 HIS A C 1
ATOM 1766 O O . HIS A 1 226 ? -20.050 -18.718 9.929 1.00 64.31 226 HIS A O 1
ATOM 1772 N N . PRO A 1 227 ? -21.182 -20.489 9.113 1.00 69.44 227 PRO A N 1
ATOM 1773 C CA . PRO A 1 227 ? -20.014 -21.377 9.010 1.00 69.44 227 PRO A CA 1
ATOM 1774 C C . PRO A 1 227 ? -18.810 -20.729 8.313 1.00 69.44 227 PRO A C 1
ATOM 1776 O O . PRO A 1 227 ? -17.660 -20.991 8.651 1.00 69.44 227 PRO A O 1
ATOM 1779 N N . ARG A 1 228 ? -19.079 -19.790 7.398 1.00 89.00 228 ARG A N 1
ATOM 1780 C CA . ARG A 1 228 ? -18.043 -19.092 6.630 1.00 89.00 228 ARG A CA 1
ATOM 1781 C C . ARG A 1 228 ? -17.195 -18.098 7.439 1.00 89.00 228 ARG A C 1
ATOM 1783 O O . ARG A 1 228 ? -16.111 -17.753 6.980 1.00 89.00 228 ARG A O 1
ATOM 1790 N N . MET A 1 229 ? -17.636 -17.641 8.618 1.00 93.12 229 MET A N 1
ATOM 1791 C CA . MET A 1 229 ? -16.782 -16.805 9.482 1.00 93.12 229 MET A CA 1
ATOM 1792 C C . MET A 1 229 ? -15.653 -17.626 10.097 1.00 93.12 229 MET A C 1
ATOM 1794 O O . MET A 1 229 ? -14.498 -17.202 10.067 1.00 93.12 229 MET A O 1
ATOM 1798 N N . ALA A 1 230 ? -15.972 -18.830 10.577 1.00 93.25 230 ALA A N 1
ATOM 1799 C CA . ALA A 1 230 ? -14.966 -19.773 11.050 1.00 93.25 230 ALA A CA 1
ATOM 1800 C C . ALA A 1 230 ? -13.976 -20.131 9.927 1.00 93.25 230 ALA A C 1
ATOM 1802 O O . ALA A 1 230 ? -12.774 -20.189 10.178 1.00 93.25 230 ALA A O 1
ATOM 1803 N N . ASP A 1 231 ? -14.450 -20.269 8.682 1.00 95.06 231 ASP A N 1
ATOM 1804 C CA . ASP A 1 231 ? -13.578 -20.504 7.523 1.00 95.06 231 ASP A CA 1
ATOM 1805 C C . ASP A 1 231 ? -12.593 -19.347 7.276 1.00 95.06 231 ASP A C 1
ATOM 1807 O O . ASP A 1 231 ? -11.409 -19.599 7.043 1.00 95.06 231 ASP A O 1
ATOM 1811 N N . LEU A 1 232 ? -13.045 -18.085 7.349 1.00 96.62 232 LEU A N 1
ATOM 1812 C CA . LEU A 1 232 ? -12.179 -16.908 7.181 1.00 96.62 232 LEU A CA 1
ATOM 1813 C C . LEU A 1 232 ? -11.093 -16.851 8.262 1.00 96.62 232 LEU A C 1
ATOM 1815 O O . LEU A 1 232 ? -9.911 -16.707 7.947 1.00 96.62 232 LEU A O 1
ATOM 1819 N N . TYR A 1 233 ? -11.472 -16.964 9.534 1.00 95.94 233 TYR A N 1
ATOM 1820 C CA . TYR A 1 233 ? -10.506 -16.878 10.630 1.00 95.94 233 TYR A CA 1
ATOM 1821 C C . TYR A 1 233 ? -9.605 -18.115 10.707 1.00 95.94 233 TYR A C 1
ATOM 1823 O O . TYR A 1 233 ? -8.412 -17.974 10.960 1.00 95.94 233 TYR A O 1
ATOM 1831 N N . GLY A 1 234 ? -10.112 -19.307 10.382 1.00 94.62 234 GLY A N 1
ATOM 1832 C CA . GLY A 1 234 ? -9.296 -20.511 10.217 1.00 94.62 234 GLY A CA 1
ATOM 1833 C C . GLY A 1 234 ? -8.301 -20.389 9.056 1.00 94.62 234 GLY A C 1
ATOM 1834 O O . GLY A 1 234 ? -7.153 -20.823 9.162 1.00 94.62 234 GLY A O 1
ATOM 1835 N N . PHE A 1 235 ? -8.696 -19.738 7.956 1.00 96.44 235 PHE A N 1
ATOM 1836 C CA . PHE A 1 235 ? -7.793 -19.356 6.867 1.00 96.44 235 PHE A CA 1
ATOM 1837 C C . PHE A 1 235 ? -6.687 -18.405 7.352 1.00 96.44 235 PHE A C 1
ATOM 1839 O O . PHE A 1 235 ? -5.513 -18.641 7.063 1.00 96.44 235 PHE A O 1
ATOM 1846 N N . MET A 1 236 ? -7.035 -17.369 8.119 1.00 96.38 236 MET A N 1
ATOM 1847 C CA . MET A 1 236 ? -6.064 -16.426 8.686 1.00 96.38 236 MET A CA 1
ATOM 1848 C C . MET A 1 236 ? -5.104 -17.119 9.658 1.00 96.38 236 MET A C 1
ATOM 1850 O O . MET A 1 236 ? -3.894 -16.950 9.547 1.00 96.38 236 MET A O 1
ATOM 1854 N N . TYR A 1 237 ? -5.623 -17.966 10.548 1.00 94.12 237 TYR A N 1
ATOM 1855 C CA . TYR A 1 237 ? -4.832 -18.716 11.521 1.00 94.12 237 TYR A CA 1
ATOM 1856 C C . TYR A 1 237 ? -3.774 -19.596 10.843 1.00 94.12 237 TYR A C 1
ATOM 1858 O O . TYR A 1 237 ? -2.601 -19.571 11.222 1.00 94.12 237 TYR A O 1
ATOM 1866 N N . ARG A 1 238 ? -4.159 -20.341 9.795 1.00 94.38 238 ARG A N 1
ATOM 1867 C CA . ARG A 1 238 ? -3.219 -21.173 9.023 1.00 94.38 238 ARG A CA 1
ATOM 1868 C C . ARG A 1 238 ? -2.101 -20.348 8.389 1.00 94.38 238 ARG A C 1
ATOM 1870 O O . ARG A 1 238 ? -0.951 -20.775 8.396 1.00 94.38 238 ARG A O 1
ATOM 1877 N N . ARG A 1 239 ? -2.421 -19.163 7.866 1.00 95.19 239 ARG A N 1
ATOM 1878 C CA . ARG A 1 239 ? -1.430 -18.277 7.239 1.00 95.19 239 ARG A CA 1
ATOM 1879 C C . ARG A 1 239 ? -0.477 -17.653 8.241 1.00 95.19 239 ARG A C 1
ATOM 1881 O O . ARG A 1 239 ? 0.716 -17.585 7.967 1.00 95.19 239 ARG A O 1
ATOM 1888 N N . GLU A 1 240 ? -0.982 -17.226 9.389 1.00 94.12 240 GLU A N 1
ATOM 1889 C CA . GLU A 1 240 ? -0.130 -16.664 10.433 1.00 94.12 240 GLU A CA 1
ATOM 1890 C C . GLU A 1 240 ? 0.772 -17.743 11.043 1.00 94.12 240 GLU A C 1
ATOM 1892 O O . GLU A 1 240 ? 1.968 -17.529 11.213 1.00 94.12 240 GLU A O 1
ATOM 1897 N N . THR A 1 241 ? 0.247 -18.958 11.222 1.00 91.75 241 THR A N 1
ATOM 1898 C CA . THR A 1 241 ? 1.047 -20.134 11.592 1.00 91.75 241 THR A CA 1
ATOM 1899 C C . THR A 1 241 ? 2.185 -20.378 10.595 1.00 91.75 241 THR A C 1
ATOM 1901 O O . THR A 1 241 ? 3.335 -20.565 10.990 1.00 91.75 241 THR A O 1
ATOM 1904 N N . ALA A 1 242 ? 1.896 -20.334 9.292 1.00 92.94 242 ALA A N 1
ATOM 1905 C CA . ALA A 1 242 ? 2.907 -20.486 8.250 1.00 92.94 242 ALA A CA 1
ATOM 1906 C C . ALA A 1 242 ? 3.950 -19.354 8.255 1.00 92.94 242 ALA A C 1
ATOM 1908 O O . ALA A 1 242 ? 5.135 -19.617 8.044 1.00 92.94 242 ALA A O 1
ATOM 1909 N N . ARG A 1 243 ? 3.539 -18.106 8.532 1.00 93.50 243 ARG A N 1
ATOM 1910 C CA . ARG A 1 243 ? 4.453 -16.963 8.700 1.00 93.50 243 ARG A CA 1
ATOM 1911 C C . ARG A 1 243 ? 5.416 -17.195 9.866 1.00 93.50 243 ARG A C 1
ATOM 1913 O O . ARG A 1 243 ? 6.618 -17.037 9.675 1.00 93.50 243 ARG A O 1
ATOM 1920 N N . ILE A 1 244 ? 4.912 -17.621 11.026 1.00 90.62 244 ILE A N 1
ATOM 1921 C CA . ILE A 1 244 ? 5.737 -17.932 12.207 1.00 90.62 244 ILE A CA 1
ATOM 1922 C C . ILE A 1 244 ? 6.740 -19.038 11.877 1.00 90.62 244 ILE A C 1
ATOM 1924 O O . ILE A 1 244 ? 7.936 -18.865 12.084 1.00 90.62 244 ILE A O 1
ATOM 1928 N N . ARG A 1 245 ? 6.288 -20.143 11.273 1.00 91.12 245 ARG A N 1
ATOM 1929 C CA . ARG A 1 245 ? 7.165 -21.249 10.843 1.00 91.12 245 ARG A CA 1
ATOM 1930 C C . ARG A 1 245 ? 8.277 -20.786 9.904 1.00 91.12 245 ARG A C 1
ATOM 1932 O O . ARG A 1 245 ? 9.427 -21.194 10.053 1.00 91.12 245 ARG A O 1
ATOM 1939 N N . LYS A 1 246 ? 7.946 -19.901 8.963 1.00 91.31 246 LYS A N 1
ATOM 1940 C CA . LYS A 1 246 ? 8.922 -19.280 8.068 1.00 91.31 246 LYS A CA 1
ATOM 1941 C C . LYS A 1 246 ? 9.943 -18.430 8.828 1.00 91.31 246 LYS A C 1
ATOM 1943 O O . LYS A 1 246 ? 11.128 -18.507 8.519 1.00 91.31 246 LYS A O 1
ATOM 1948 N N . GLU A 1 247 ? 9.514 -17.636 9.807 1.00 89.38 247 GLU A N 1
ATOM 1949 C CA . GLU A 1 247 ? 10.419 -16.835 10.648 1.00 89.38 247 GLU A CA 1
ATOM 1950 C C . GLU A 1 247 ? 11.290 -17.692 11.573 1.00 89.38 247 GLU A C 1
ATOM 1952 O O . GLU A 1 247 ? 12.431 -17.328 11.841 1.00 89.38 247 GLU A O 1
ATOM 1957 N N . MET A 1 248 ? 10.810 -18.872 11.969 1.00 88.94 248 MET A N 1
ATOM 1958 C CA . MET A 1 248 ? 11.605 -19.890 12.666 1.00 88.94 248 MET A CA 1
ATOM 1959 C C . MET A 1 248 ? 12.622 -20.599 11.752 1.00 88.94 248 MET A C 1
ATOM 1961 O O . MET A 1 248 ? 13.379 -21.447 12.218 1.00 88.94 248 MET A O 1
ATOM 1965 N N . GLY A 1 249 ? 12.654 -20.276 10.454 1.00 90.94 249 GLY A N 1
ATOM 1966 C CA . GLY A 1 249 ? 13.588 -20.863 9.495 1.00 90.94 249 GLY A CA 1
ATOM 1967 C C . GLY A 1 249 ? 13.239 -22.288 9.060 1.00 90.94 249 GLY A C 1
ATOM 1968 O O . GLY A 1 249 ? 14.100 -22.965 8.493 1.00 90.94 249 GLY A O 1
ATOM 1969 N N . LEU A 1 250 ? 12.002 -22.745 9.300 1.00 90.75 250 LEU A N 1
ATOM 1970 C CA . LEU A 1 250 ? 11.537 -24.044 8.810 1.00 90.75 250 LEU A CA 1
ATOM 1971 C C . LEU A 1 250 ? 11.487 -24.061 7.272 1.00 90.75 250 LEU A C 1
ATOM 1973 O O . LEU A 1 250 ? 11.243 -23.015 6.650 1.00 90.75 250 LEU A O 1
ATOM 1977 N N . PRO A 1 251 ? 11.715 -25.224 6.638 1.00 91.81 251 PRO A N 1
ATOM 1978 C CA . PRO A 1 251 ? 11.664 -25.347 5.186 1.00 91.81 251 PRO A CA 1
ATOM 1979 C C . PRO A 1 251 ? 10.242 -25.099 4.646 1.00 91.81 251 PRO A C 1
ATOM 1981 O O . PRO A 1 251 ? 9.247 -25.181 5.369 1.00 91.81 251 PRO A O 1
ATOM 1984 N N . SER A 1 252 ? 10.145 -24.713 3.369 1.00 91.31 252 SER A N 1
ATOM 1985 C CA . SER A 1 252 ? 8.902 -24.225 2.746 1.00 91.31 252 SER A CA 1
ATOM 1986 C C . SER A 1 252 ? 7.779 -25.268 2.695 1.00 91.31 252 SER A C 1
ATOM 1988 O O . SER A 1 252 ? 6.597 -24.917 2.736 1.00 91.31 252 SER A O 1
ATOM 1990 N N . ASP A 1 253 ? 8.133 -26.548 2.668 1.00 92.12 253 ASP A N 1
ATOM 1991 C CA . ASP A 1 253 ? 7.235 -27.695 2.749 1.00 92.12 253 ASP A CA 1
ATOM 1992 C C . ASP A 1 253 ? 6.727 -27.985 4.170 1.00 92.12 253 ASP A C 1
ATOM 1994 O O . ASP A 1 253 ? 5.793 -28.765 4.321 1.00 92.12 253 ASP A O 1
ATOM 1998 N N . GLU A 1 254 ? 7.241 -27.324 5.206 1.00 93.75 254 GLU A N 1
ATOM 1999 C CA . GLU A 1 254 ? 6.713 -27.411 6.575 1.00 93.75 254 GLU A CA 1
ATOM 2000 C C . GLU A 1 254 ? 5.780 -26.240 6.935 1.00 93.75 254 GLU A C 1
ATOM 2002 O O . GLU A 1 254 ? 5.058 -26.279 7.938 1.00 93.75 254 GLU A O 1
ATOM 2007 N N . TRP A 1 255 ? 5.728 -25.186 6.111 1.00 93.50 255 TRP A N 1
ATOM 2008 C CA . TRP A 1 255 ? 4.905 -24.002 6.396 1.00 93.50 255 TRP A CA 1
ATOM 2009 C C . TRP A 1 255 ? 3.409 -24.329 6.436 1.00 93.50 255 TRP A C 1
ATOM 2011 O O . TRP A 1 255 ? 2.695 -23.860 7.320 1.00 93.50 255 TRP A O 1
ATOM 2021 N N . TYR A 1 256 ? 2.952 -25.190 5.529 1.00 95.19 256 TYR A N 1
ATOM 2022 C CA . TYR A 1 256 ? 1.575 -25.684 5.449 1.00 95.19 256 TYR A CA 1
ATOM 2023 C C . TYR A 1 256 ? 1.563 -27.212 5.430 1.00 95.19 256 TYR A C 1
ATOM 2025 O O . TYR A 1 256 ? 2.579 -27.818 5.110 1.00 95.19 256 TYR A O 1
ATOM 2033 N N . ALA A 1 257 ? 0.426 -27.854 5.705 1.00 94.38 257 ALA A N 1
ATOM 2034 C CA . ALA A 1 257 ? 0.291 -29.308 5.560 1.00 94.38 257 ALA A CA 1
ATOM 2035 C C . ALA A 1 257 ? 0.420 -29.757 4.090 1.00 94.38 257 ALA A C 1
ATOM 2037 O O . ALA A 1 257 ? 0.201 -28.965 3.167 1.00 94.38 257 ALA A O 1
ATOM 2038 N N . GLU A 1 258 ? 0.788 -31.020 3.863 1.00 95.25 258 GLU A N 1
ATOM 2039 C CA . GLU A 1 258 ? 0.838 -31.594 2.515 1.00 95.25 258 GLU A CA 1
ATOM 2040 C C . GLU A 1 258 ? -0.555 -31.558 1.867 1.00 95.25 258 GLU A C 1
ATOM 2042 O O . GLU A 1 258 ? -1.569 -31.782 2.526 1.00 95.25 258 GLU A O 1
ATOM 2047 N N . GLY A 1 259 ? -0.615 -31.202 0.581 1.00 94.50 259 GLY A N 1
ATOM 2048 C CA . GLY A 1 259 ? -1.875 -31.029 -0.148 1.00 94.50 259 GLY A CA 1
ATOM 2049 C C . GLY A 1 259 ? -2.632 -29.727 0.147 1.00 94.50 259 GLY A C 1
ATOM 2050 O O . GLY A 1 259 ? -3.642 -29.462 -0.505 1.00 94.50 259 GLY A O 1
ATOM 2051 N N . ASP A 1 260 ? -2.162 -28.877 1.069 1.00 96.06 260 ASP A N 1
ATOM 2052 C CA . ASP A 1 260 ? -2.808 -27.587 1.320 1.00 96.06 260 ASP A CA 1
ATOM 2053 C C . ASP A 1 260 ? -2.647 -26.652 0.111 1.00 96.06 260 ASP A C 1
ATOM 2055 O O . ASP A 1 260 ? -1.536 -26.310 -0.308 1.00 96.06 260 ASP A O 1
ATOM 2059 N N . LEU A 1 261 ? -3.779 -26.185 -0.423 1.00 96.06 261 LEU A N 1
ATOM 2060 C CA . LEU A 1 261 ? -3.846 -25.261 -1.553 1.00 96.06 261 LEU A CA 1
ATOM 2061 C C . LEU A 1 261 ? -2.993 -23.999 -1.334 1.00 96.06 261 LEU A C 1
ATOM 2063 O O . LEU A 1 261 ? -2.447 -23.463 -2.303 1.00 96.06 261 LEU A O 1
ATOM 2067 N N . MET A 1 262 ? -2.827 -23.546 -0.083 1.00 96.06 262 MET A N 1
ATOM 2068 C CA . MET A 1 262 ? -2.011 -22.371 0.254 1.00 96.06 262 MET A CA 1
ATOM 2069 C C . MET A 1 262 ? -0.543 -22.494 -0.170 1.00 96.06 262 MET A C 1
ATOM 2071 O O . MET A 1 262 ? 0.078 -21.472 -0.450 1.00 96.06 262 MET A O 1
ATOM 2075 N N . ARG A 1 263 ? -0.002 -23.714 -0.311 1.00 95.19 263 ARG A N 1
ATOM 2076 C CA . ARG A 1 263 ? 1.355 -23.929 -0.849 1.00 95.19 263 ARG A CA 1
ATOM 2077 C C . ARG A 1 263 ? 1.502 -23.455 -2.296 1.00 95.19 263 ARG A C 1
ATOM 2079 O O . ARG A 1 263 ? 2.599 -23.132 -2.736 1.00 95.19 263 ARG A O 1
ATOM 2086 N N . SER A 1 264 ? 0.401 -23.432 -3.045 1.00 94.56 264 SER A N 1
ATOM 2087 C CA . SER A 1 264 ? 0.394 -23.161 -4.485 1.00 94.56 264 SER A CA 1
ATOM 2088 C C . SER A 1 264 ? -0.136 -21.777 -4.854 1.00 94.56 264 SER A C 1
ATOM 2090 O O . SER A 1 264 ? -0.022 -21.372 -6.010 1.00 94.56 264 SER A O 1
ATOM 2092 N N . VAL A 1 265 ? -0.699 -21.027 -3.902 1.00 95.75 265 VAL A N 1
ATOM 2093 C CA . VAL A 1 265 ? -1.349 -19.731 -4.144 1.00 95.75 265 VAL A CA 1
ATOM 2094 C C . VAL A 1 265 ? -0.504 -18.605 -3.562 1.00 95.75 265 VAL A C 1
ATOM 2096 O O . VAL A 1 265 ? -0.140 -18.634 -2.393 1.00 95.75 265 VAL A O 1
ATOM 2099 N N . PHE A 1 266 ? -0.207 -17.580 -4.365 1.00 94.69 266 PHE A N 1
ATOM 2100 C CA . PHE A 1 266 ? 0.520 -16.410 -3.877 1.00 94.69 266 PHE A CA 1
ATOM 2101 C C . PHE A 1 266 ? -0.391 -15.555 -2.983 1.00 94.69 266 PHE A C 1
ATOM 2103 O O . PHE A 1 266 ? -1.267 -14.838 -3.481 1.00 94.69 266 PHE A O 1
ATOM 2110 N N . LEU A 1 267 ? -0.147 -15.624 -1.675 1.00 94.88 267 LEU A N 1
ATOM 2111 C CA . LEU A 1 267 ? -0.812 -14.852 -0.627 1.00 94.88 267 LEU A CA 1
ATOM 2112 C C . LEU A 1 267 ? 0.225 -13.985 0.101 1.00 94.88 267 LEU A C 1
ATOM 2114 O O . LEU A 1 267 ? 1.407 -14.323 0.150 1.00 94.88 267 LEU A O 1
ATOM 2118 N N . THR A 1 268 ? -0.206 -12.851 0.640 1.00 93.50 268 THR A N 1
ATOM 2119 C CA . THR A 1 268 ? 0.633 -11.932 1.440 1.00 93.50 268 THR A CA 1
ATOM 2120 C C . THR A 1 268 ? 0.763 -12.408 2.896 1.00 93.50 268 THR A C 1
ATOM 2122 O O . THR A 1 268 ? 0.406 -13.550 3.189 1.00 93.50 268 THR A O 1
ATOM 2125 N N . ASN A 1 269 ? 1.253 -11.590 3.833 1.00 95.38 269 ASN A N 1
ATOM 2126 C CA . ASN A 1 269 ? 1.182 -11.925 5.263 1.00 95.38 269 ASN A CA 1
ATOM 2127 C C . ASN A 1 269 ? -0.210 -11.631 5.856 1.00 95.38 269 ASN A C 1
ATOM 2129 O O . ASN A 1 269 ? -1.073 -11.041 5.197 1.00 95.38 269 ASN A O 1
ATOM 2133 N N . VAL A 1 270 ? -0.482 -12.115 7.075 1.00 95.00 270 VAL A N 1
ATOM 2134 C CA . VAL A 1 270 ? -1.765 -11.832 7.743 1.00 95.00 270 VAL A CA 1
ATOM 2135 C C . VAL A 1 270 ? -1.842 -10.367 8.141 1.00 95.00 270 VAL A C 1
ATOM 2137 O O . VAL A 1 270 ? -2.811 -9.676 7.818 1.00 95.00 270 VAL A O 1
ATOM 2140 N N . ARG A 1 271 ? -0.771 -9.890 8.766 1.00 94.19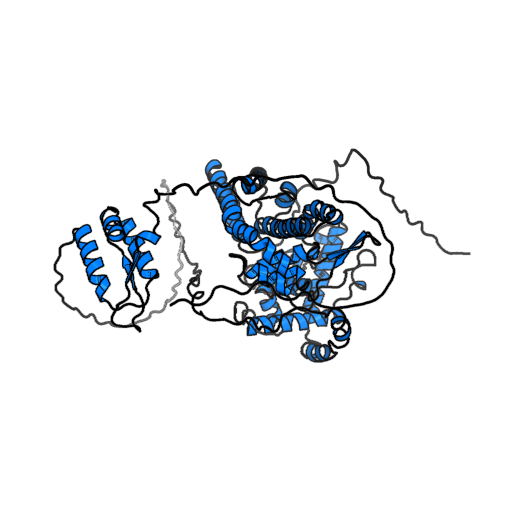 271 ARG A N 1
ATOM 2141 C CA . ARG A 1 271 ? -0.614 -8.505 9.172 1.00 94.19 271 ARG A CA 1
ATOM 2142 C C . ARG A 1 271 ? 0.106 -7.713 8.099 1.00 94.19 271 ARG A C 1
ATOM 2144 O O . ARG A 1 271 ? 1.119 -8.156 7.551 1.00 94.19 271 ARG A O 1
ATOM 2151 N N . ARG A 1 272 ? -0.376 -6.501 7.829 1.00 90.44 272 ARG A N 1
ATOM 2152 C CA . ARG A 1 272 ? 0.256 -5.632 6.821 1.00 90.44 272 ARG A CA 1
ATOM 2153 C C . ARG A 1 272 ? 1.650 -5.163 7.239 1.00 90.44 272 ARG A C 1
ATOM 2155 O O . ARG A 1 272 ? 2.519 -4.963 6.389 1.00 90.44 272 ARG A O 1
ATOM 2162 N N . GLU A 1 273 ? 1.869 -4.995 8.539 1.00 91.56 273 GLU A N 1
ATOM 2163 C CA . GLU A 1 273 ? 3.164 -4.598 9.105 1.00 91.56 273 GLU A CA 1
ATOM 2164 C C . GLU A 1 273 ? 4.273 -5.630 8.877 1.00 91.56 273 GLU A C 1
ATOM 2166 O O . GLU A 1 273 ? 5.451 -5.272 8.884 1.00 91.56 273 GLU A O 1
ATOM 2171 N N . ASP A 1 274 ? 3.896 -6.879 8.606 1.00 92.69 274 ASP A N 1
ATOM 2172 C CA . ASP A 1 274 ? 4.834 -7.957 8.324 1.00 92.69 274 ASP A CA 1
ATOM 2173 C C . ASP A 1 274 ? 5.191 -8.076 6.848 1.00 92.69 274 ASP A C 1
ATOM 2175 O O . ASP A 1 274 ? 6.084 -8.843 6.486 1.00 92.69 274 ASP A O 1
ATOM 2179 N N . ASP A 1 275 ? 4.513 -7.347 5.965 1.00 92.75 275 ASP A N 1
ATOM 2180 C CA . ASP A 1 275 ? 4.828 -7.409 4.549 1.00 92.75 275 ASP A CA 1
ATOM 2181 C C . ASP A 1 275 ? 6.211 -6.814 4.262 1.00 92.75 275 ASP A C 1
ATOM 2183 O O . ASP A 1 275 ? 6.601 -5.765 4.775 1.00 92.75 275 ASP A O 1
ATOM 2187 N N . VAL A 1 276 ? 6.939 -7.483 3.368 1.00 93.19 276 VAL A N 1
ATOM 2188 C CA . VAL A 1 276 ? 8.340 -7.182 3.037 1.00 93.19 276 VAL A CA 1
ATOM 2189 C C . VAL A 1 276 ? 8.550 -5.713 2.656 1.00 93.19 276 VAL A C 1
ATOM 2191 O O . VAL A 1 276 ? 9.471 -5.073 3.156 1.00 93.19 276 VAL A O 1
ATOM 2194 N N . THR A 1 277 ? 7.685 -5.158 1.801 1.00 93.56 277 THR A N 1
ATOM 2195 C CA . THR A 1 277 ? 7.763 -3.743 1.408 1.00 93.56 277 THR A CA 1
ATOM 2196 C C . THR A 1 277 ? 7.500 -2.815 2.594 1.00 93.56 277 THR A C 1
ATOM 2198 O O . THR A 1 277 ? 8.195 -1.820 2.735 1.00 93.56 277 THR A O 1
ATOM 2201 N N . THR A 1 278 ? 6.539 -3.138 3.465 1.00 94.56 278 THR A N 1
ATOM 2202 C CA . THR A 1 278 ? 6.210 -2.320 4.645 1.00 94.56 278 THR A CA 1
ATOM 2203 C C . THR A 1 278 ? 7.372 -2.298 5.643 1.00 94.56 278 THR A C 1
ATOM 2205 O O . THR A 1 278 ? 7.722 -1.241 6.163 1.00 94.56 278 THR A O 1
ATOM 2208 N N . ARG A 1 279 ? 8.035 -3.444 5.862 1.00 95.56 279 ARG A N 1
ATOM 2209 C CA . ARG A 1 279 ? 9.258 -3.520 6.680 1.00 95.56 279 ARG A CA 1
ATOM 2210 C C . ARG A 1 279 ? 10.396 -2.683 6.080 1.00 95.56 279 ARG A C 1
ATOM 2212 O O . ARG A 1 279 ? 11.051 -1.954 6.818 1.00 95.56 279 ARG A O 1
ATOM 2219 N N . ALA A 1 280 ? 10.586 -2.733 4.759 1.00 97.06 280 ALA A N 1
ATOM 2220 C CA . ALA A 1 280 ? 11.593 -1.927 4.063 1.00 97.06 280 ALA A CA 1
ATOM 2221 C C . ALA A 1 280 ? 11.3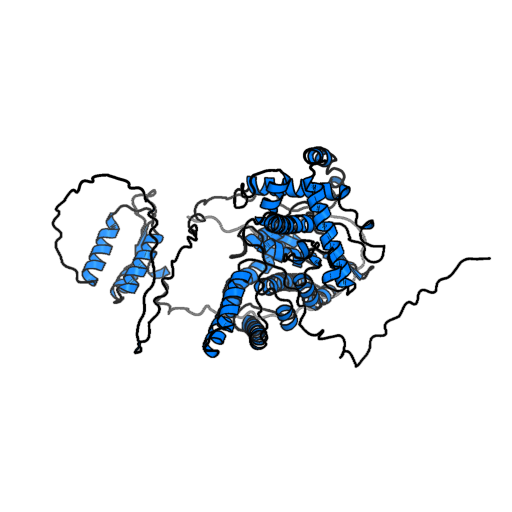19 -0.417 4.175 1.00 97.06 280 ALA A C 1
ATOM 2223 O O . ALA A 1 280 ? 12.235 0.346 4.464 1.00 97.06 280 ALA A O 1
ATOM 2224 N N . VAL A 1 281 ? 10.058 0.010 4.013 1.00 96.81 281 VAL A N 1
ATOM 2225 C CA . VAL A 1 281 ? 9.640 1.409 4.225 1.00 96.81 281 VAL A CA 1
ATOM 2226 C C . VAL A 1 281 ? 9.961 1.855 5.651 1.00 96.81 281 VAL A C 1
ATOM 2228 O O . VAL A 1 281 ? 10.588 2.891 5.841 1.00 96.81 281 VAL A O 1
ATOM 2231 N N . ARG A 1 282 ? 9.599 1.055 6.662 1.00 96.31 282 ARG A N 1
ATOM 2232 C CA . ARG A 1 282 ? 9.882 1.382 8.068 1.00 96.31 282 ARG A CA 1
ATOM 2233 C C . ARG A 1 282 ? 11.378 1.532 8.335 1.00 96.31 282 ARG A C 1
ATOM 2235 O O . ARG A 1 282 ? 11.778 2.499 8.972 1.00 96.31 282 ARG A O 1
ATOM 2242 N N . ALA A 1 283 ? 12.188 0.599 7.839 1.00 97.31 283 ALA A N 1
ATOM 2243 C CA . ALA A 1 283 ? 13.638 0.664 7.987 1.00 97.31 283 ALA A CA 1
ATOM 2244 C C . ALA A 1 283 ? 14.212 1.928 7.327 1.00 97.31 283 ALA A C 1
ATOM 2246 O O . ALA A 1 283 ? 15.015 2.629 7.936 1.00 97.31 283 ALA A O 1
ATOM 2247 N N . ALA A 1 284 ? 13.746 2.263 6.120 1.00 97.94 284 ALA A N 1
ATOM 2248 C CA . ALA A 1 284 ? 14.185 3.457 5.406 1.00 97.94 284 ALA A CA 1
ATOM 2249 C C . ALA A 1 284 ? 13.724 4.767 6.072 1.00 97.94 284 ALA A C 1
ATOM 2251 O O . ALA A 1 284 ? 14.418 5.770 5.954 1.00 97.94 284 ALA A O 1
ATOM 2252 N N . LEU A 1 285 ? 12.606 4.777 6.809 1.00 98.00 285 LEU A N 1
ATOM 2253 C CA . LEU A 1 285 ? 12.148 5.943 7.582 1.00 98.00 285 LEU A CA 1
ATOM 2254 C C . LEU A 1 285 ? 12.943 6.191 8.863 1.00 98.00 285 LEU A C 1
ATOM 2256 O O . LEU A 1 285 ? 12.841 7.286 9.415 1.00 98.00 285 LEU A O 1
ATOM 2260 N N . GLN A 1 286 ? 13.705 5.212 9.359 1.00 97.88 286 GLN A N 1
ATOM 2261 C CA . GLN A 1 286 ? 14.334 5.307 10.676 1.00 97.88 286 GLN A CA 1
ATOM 2262 C C . GLN A 1 286 ? 15.172 6.584 10.872 1.00 97.88 286 GLN A C 1
ATOM 2264 O O . GLN A 1 286 ? 14.982 7.231 11.902 1.00 97.88 286 GLN A O 1
ATOM 2269 N N . PRO A 1 287 ? 16.020 7.027 9.918 1.00 97.94 287 PRO A N 1
ATOM 2270 C CA . PRO A 1 287 ? 16.784 8.266 10.081 1.00 97.94 287 PRO A CA 1
ATOM 2271 C C . PRO A 1 287 ? 15.894 9.497 10.301 1.00 97.94 287 PRO A C 1
ATOM 2273 O O . PRO A 1 287 ? 16.183 10.331 11.154 1.00 97.94 287 PRO A O 1
ATOM 2276 N N . ALA A 1 288 ? 14.769 9.581 9.585 1.00 98.06 288 ALA A N 1
ATOM 2277 C CA . ALA A 1 288 ? 13.807 10.668 9.732 1.00 98.06 288 ALA A CA 1
ATOM 2278 C C . ALA A 1 288 ? 13.070 10.601 11.080 1.00 98.06 288 ALA A C 1
ATOM 2280 O O . ALA A 1 288 ? 12.805 11.629 11.698 1.00 98.06 288 ALA A O 1
ATOM 2281 N N . LEU A 1 289 ? 12.749 9.396 11.562 1.00 97.75 289 LEU A N 1
ATOM 2282 C CA . LEU A 1 289 ? 12.132 9.210 12.878 1.00 97.75 289 LEU A CA 1
ATOM 2283 C C . LEU A 1 289 ? 13.076 9.610 14.016 1.00 97.75 289 LEU A C 1
ATOM 2285 O O . LEU A 1 289 ? 12.617 10.192 14.994 1.00 97.75 289 LEU A O 1
ATOM 2289 N N . GLU A 1 290 ? 14.375 9.330 13.899 1.00 97.62 290 GLU A N 1
ATOM 2290 C CA . GLU A 1 290 ? 15.369 9.798 14.872 1.00 97.62 290 GLU A CA 1
ATOM 2291 C C . GLU A 1 290 ? 15.527 11.320 14.818 1.00 97.62 290 GLU A C 1
ATOM 2293 O O . GLU A 1 290 ? 15.428 11.975 15.852 1.00 97.62 290 GLU A O 1
ATOM 2298 N N . ALA A 1 291 ? 15.656 11.900 13.619 1.00 97.69 291 ALA A N 1
ATOM 2299 C CA . ALA A 1 291 ? 15.733 13.351 13.451 1.00 97.69 291 ALA A CA 1
ATOM 2300 C C . ALA A 1 291 ? 14.519 14.066 14.067 1.00 97.69 291 ALA A C 1
ATOM 2302 O O . ALA A 1 291 ? 14.672 15.087 14.733 1.00 97.69 291 ALA A O 1
ATOM 2303 N N . TRP A 1 292 ? 13.314 13.503 13.917 1.00 97.94 292 TRP A N 1
ATOM 2304 C CA . TRP A 1 292 ? 12.093 14.069 14.490 1.00 97.94 292 TRP A CA 1
ATOM 2305 C C . TRP A 1 292 ? 12.163 14.283 16.008 1.00 97.94 292 TRP A C 1
ATOM 2307 O O . TRP A 1 292 ? 11.603 15.263 16.503 1.00 97.94 292 TRP A O 1
ATOM 2317 N N . LYS A 1 293 ? 12.823 13.382 16.749 1.00 97.06 293 LYS A N 1
ATOM 2318 C CA . LYS A 1 293 ? 12.918 13.456 18.219 1.00 97.06 293 LYS A CA 1
ATOM 2319 C C . LYS A 1 293 ? 13.687 14.694 18.678 1.00 97.06 293 LYS A C 1
ATOM 2321 O O . LYS A 1 293 ? 13.325 15.285 19.691 1.00 97.06 293 LYS A O 1
ATOM 2326 N N . GLU A 1 294 ? 14.680 15.102 17.894 1.00 96.88 294 GLU A N 1
ATOM 2327 C CA . GLU A 1 294 ? 15.568 16.229 18.189 1.00 96.88 294 GLU A CA 1
ATOM 2328 C C . GLU A 1 294 ? 15.056 17.563 17.619 1.00 96.88 294 GLU A C 1
ATOM 2330 O O . GLU A 1 294 ? 15.527 18.637 17.998 1.00 96.88 294 GLU A O 1
ATOM 2335 N N . LEU A 1 295 ? 14.080 17.530 16.704 1.00 96.69 295 LEU A N 1
ATOM 2336 C CA . LEU A 1 295 ? 13.560 18.745 16.086 1.00 96.69 295 LEU A CA 1
ATOM 2337 C C . LEU A 1 295 ? 12.785 19.613 17.082 1.00 96.69 295 LEU A C 1
ATOM 2339 O O . LEU A 1 295 ? 11.753 19.223 17.639 1.00 96.69 295 LEU A O 1
ATOM 2343 N N . SER A 1 296 ? 13.222 20.865 17.189 1.00 94.75 296 SER A N 1
ATOM 2344 C CA . SER A 1 296 ? 12.467 21.953 17.800 1.00 94.75 296 SER A CA 1
ATOM 2345 C C . SER A 1 296 ? 11.819 22.827 16.719 1.00 94.75 296 SER A C 1
ATOM 2347 O O . SER A 1 296 ? 12.332 22.983 15.611 1.00 94.75 296 SER A O 1
ATOM 2349 N N . GLY A 1 297 ? 10.652 23.385 17.037 1.00 96.25 297 GLY A N 1
ATOM 2350 C CA . GLY A 1 297 ? 9.943 24.320 16.165 1.00 96.25 297 GLY A CA 1
ATOM 2351 C C . GLY A 1 297 ? 8.920 23.674 15.210 1.00 96.25 297 GLY A C 1
ATOM 2352 O O . GLY A 1 297 ? 9.148 22.593 14.662 1.00 96.25 297 GLY A O 1
ATOM 2353 N N . PRO A 1 298 ? 7.774 24.342 14.985 1.00 96.19 298 PRO A N 1
ATOM 2354 C CA . PRO A 1 298 ? 6.688 23.807 14.163 1.00 96.19 298 PRO A CA 1
ATOM 2355 C C . PRO A 1 298 ? 7.048 23.716 12.674 1.00 96.19 298 PRO A C 1
ATOM 2357 O O . PRO A 1 298 ? 6.647 22.766 12.010 1.00 96.19 298 PRO A O 1
ATOM 2360 N N . HIS A 1 299 ? 7.840 24.655 12.143 1.00 97.19 299 HIS A N 1
ATOM 2361 C CA . HIS A 1 299 ? 8.189 24.677 10.718 1.00 97.19 299 HIS A CA 1
ATOM 2362 C C . HIS A 1 299 ? 9.053 23.474 10.307 1.00 97.19 299 HIS A C 1
ATOM 2364 O O . HIS A 1 299 ? 8.732 22.778 9.345 1.00 97.19 299 HIS A O 1
ATOM 2370 N N . SER A 1 300 ? 10.109 23.183 11.072 1.00 97.31 300 SER A N 1
ATOM 2371 C CA . SER A 1 300 ? 11.001 22.046 10.815 1.00 97.31 300 SER A CA 1
ATOM 2372 C C . SER A 1 300 ? 10.262 20.710 10.913 1.00 97.31 300 SER A C 1
ATOM 2374 O O . SER A 1 300 ? 10.469 19.826 10.081 1.00 97.31 300 SER A O 1
ATOM 2376 N N . LYS A 1 301 ? 9.345 20.581 11.884 1.00 97.62 301 LYS A N 1
ATOM 2377 C CA . LYS A 1 301 ? 8.473 19.406 12.018 1.00 97.62 301 LYS A CA 1
ATOM 2378 C C . LYS A 1 301 ? 7.530 19.262 10.829 1.00 97.62 301 LYS A C 1
ATOM 2380 O O . LYS A 1 301 ? 7.496 18.196 10.223 1.00 97.62 301 LYS A O 1
ATOM 2385 N N . LEU A 1 302 ? 6.839 20.328 10.426 1.00 97.75 302 LEU A N 1
ATOM 2386 C CA . LEU A 1 302 ? 5.955 20.296 9.259 1.00 97.75 302 LEU A CA 1
ATOM 2387 C C . LEU A 1 302 ? 6.713 19.889 7.986 1.00 97.75 302 LEU A C 1
ATOM 2389 O O . LEU A 1 302 ? 6.241 19.027 7.242 1.00 97.75 302 LEU A O 1
ATOM 2393 N N . ARG A 1 303 ? 7.915 20.445 7.763 1.00 98.06 303 ARG A N 1
ATOM 2394 C CA . ARG A 1 303 ? 8.795 20.063 6.644 1.00 98.06 303 ARG A CA 1
ATOM 2395 C C . ARG A 1 303 ? 9.100 18.565 6.667 1.00 98.06 303 ARG A C 1
ATOM 2397 O O . ARG A 1 303 ? 8.876 17.887 5.665 1.00 98.06 303 ARG A O 1
ATOM 2404 N N . LEU A 1 304 ? 9.583 18.043 7.797 1.00 98.38 304 LEU A N 1
ATOM 2405 C CA . LEU A 1 304 ? 9.962 16.634 7.913 1.00 98.38 304 LEU A CA 1
ATOM 2406 C C . LEU A 1 304 ? 8.755 15.691 7.781 1.00 98.38 304 LEU A C 1
ATOM 2408 O O . LEU A 1 304 ? 8.849 14.676 7.094 1.00 98.38 304 LEU A O 1
ATOM 2412 N N . ALA A 1 305 ? 7.603 16.051 8.353 1.00 98.38 305 ALA A N 1
ATOM 2413 C CA . ALA A 1 305 ? 6.348 15.320 8.179 1.00 98.38 305 ALA A CA 1
ATOM 2414 C C . ALA A 1 305 ? 5.939 15.249 6.698 1.00 98.38 305 ALA A C 1
ATOM 2416 O O . ALA A 1 305 ? 5.613 14.175 6.191 1.00 98.38 305 ALA A O 1
ATOM 2417 N N . GLY A 1 306 ? 6.031 16.371 5.976 1.00 98.50 306 GLY A N 1
ATOM 2418 C CA . GLY A 1 306 ? 5.776 16.415 4.536 1.00 98.50 306 GLY A CA 1
ATOM 2419 C C . GLY A 1 306 ? 6.728 15.513 3.745 1.00 98.50 306 GLY A C 1
ATOM 2420 O O . GLY A 1 306 ? 6.294 14.806 2.834 1.00 98.50 306 GLY A O 1
ATOM 2421 N N . LEU A 1 307 ? 8.012 15.476 4.119 1.00 98.56 307 LEU A N 1
ATOM 2422 C CA . LEU A 1 307 ? 8.989 14.563 3.518 1.00 98.56 307 LEU A CA 1
ATOM 2423 C C . LEU A 1 307 ? 8.673 13.093 3.811 1.00 98.56 307 LEU A C 1
ATOM 2425 O O . LEU A 1 307 ? 8.807 12.270 2.908 1.00 98.56 307 LEU A O 1
ATOM 2429 N N . MET A 1 308 ? 8.221 12.746 5.018 1.00 98.62 308 MET A N 1
ATOM 2430 C CA . MET A 1 308 ? 7.803 11.377 5.350 1.00 98.62 308 MET A CA 1
ATOM 2431 C C . MET A 1 308 ? 6.603 10.929 4.506 1.00 98.62 308 MET A C 1
ATOM 2433 O O . MET A 1 308 ? 6.634 9.828 3.951 1.00 98.62 308 MET A O 1
ATOM 2437 N N . VAL A 1 309 ? 5.587 11.791 4.343 1.00 98.62 309 VAL A N 1
ATOM 2438 C CA . VAL A 1 309 ? 4.446 11.541 3.438 1.00 98.62 309 VAL A CA 1
ATOM 2439 C C . VAL A 1 309 ? 4.938 11.258 2.024 1.00 98.62 309 VAL A C 1
ATOM 2441 O O . VAL A 1 309 ? 4.563 10.254 1.414 1.00 98.62 309 VAL A O 1
ATOM 2444 N N . PHE A 1 310 ? 5.816 12.123 1.521 1.00 98.62 310 PHE A N 1
ATOM 2445 C CA . PHE A 1 310 ? 6.335 12.009 0.170 1.00 98.62 310 PHE A CA 1
ATOM 2446 C C . PHE A 1 310 ? 7.164 10.735 -0.048 1.00 98.62 310 PHE A C 1
ATOM 2448 O O . PHE A 1 310 ? 6.948 10.030 -1.033 1.00 98.62 310 PHE A O 1
ATOM 2455 N N . HIS A 1 311 ? 8.057 10.382 0.881 1.00 98.62 311 HIS A N 1
ATOM 2456 C CA . HIS A 1 311 ? 8.877 9.172 0.772 1.00 98.62 311 HIS A CA 1
ATOM 2457 C C . HIS A 1 311 ? 8.039 7.897 0.795 1.00 98.62 311 HIS A C 1
ATOM 2459 O O . HIS A 1 311 ? 8.279 7.001 -0.014 1.00 98.62 311 HIS A O 1
ATOM 2465 N N . CYS A 1 312 ? 7.014 7.825 1.649 1.00 98.19 312 CYS A N 1
ATOM 2466 C CA . CYS A 1 312 ? 6.104 6.681 1.651 1.00 98.19 312 CYS A CA 1
ATOM 2467 C C . CYS A 1 312 ? 5.435 6.508 0.277 1.00 98.19 312 CYS A C 1
ATOM 2469 O O . CYS A 1 312 ? 5.367 5.395 -0.247 1.00 98.19 312 CYS A O 1
ATOM 2471 N N . ALA A 1 313 ? 5.013 7.602 -0.362 1.00 97.81 313 ALA A N 1
ATOM 2472 C CA . ALA A 1 313 ? 4.418 7.554 -1.696 1.00 97.81 313 ALA A CA 1
ATOM 2473 C C . ALA A 1 313 ? 5.433 7.176 -2.781 1.00 97.81 313 ALA A C 1
ATOM 2475 O O . ALA A 1 313 ? 5.149 6.306 -3.607 1.00 97.81 313 ALA A O 1
ATOM 2476 N N . LEU A 1 314 ? 6.628 7.772 -2.748 1.00 98.06 314 LEU A N 1
ATOM 2477 C CA . LEU A 1 314 ? 7.741 7.470 -3.648 1.00 98.06 314 LEU A CA 1
ATOM 2478 C C . LEU A 1 314 ? 8.090 5.980 -3.599 1.00 98.06 314 LEU A C 1
ATOM 2480 O O . LEU A 1 314 ? 8.066 5.289 -4.618 1.00 98.06 314 LEU A O 1
ATOM 2484 N N . TRP A 1 315 ? 8.320 5.442 -2.407 1.00 97.94 315 TRP A N 1
ATOM 2485 C CA . TRP A 1 315 ? 8.616 4.027 -2.238 1.00 97.94 315 TRP A CA 1
ATOM 2486 C C . TRP A 1 315 ? 7.451 3.124 -2.628 1.00 97.94 315 TRP A C 1
ATOM 2488 O O . TRP A 1 315 ? 7.703 2.036 -3.135 1.00 97.94 315 TRP A O 1
ATOM 2498 N N . ARG A 1 316 ? 6.189 3.539 -2.454 1.00 95.94 316 ARG A N 1
ATOM 2499 C CA . ARG A 1 316 ? 5.014 2.769 -2.906 1.00 95.94 316 ARG A CA 1
ATOM 2500 C C . ARG A 1 316 ? 4.787 2.830 -4.414 1.00 95.94 316 ARG A C 1
ATOM 2502 O O . ARG A 1 316 ? 4.239 1.868 -4.959 1.00 95.94 316 ARG A O 1
ATOM 2509 N N . ALA A 1 317 ? 5.199 3.896 -5.094 1.00 96.44 317 ALA A N 1
ATOM 2510 C CA . ALA A 1 317 ? 5.122 3.985 -6.549 1.00 96.44 317 ALA A CA 1
ATOM 2511 C C . ALA A 1 317 ? 6.009 2.910 -7.203 1.00 96.44 317 ALA A C 1
ATOM 2513 O O . ALA A 1 317 ? 5.535 2.147 -8.052 1.00 96.44 317 ALA A O 1
ATOM 2514 N N . PHE A 1 318 ? 7.250 2.779 -6.727 1.00 97.19 318 PHE A N 1
ATOM 2515 C CA . PHE A 1 318 ? 8.171 1.713 -7.123 1.00 97.19 318 PHE A CA 1
ATOM 2516 C C . PHE A 1 318 ? 7.788 0.384 -6.441 1.00 97.19 318 PHE A C 1
ATOM 2518 O O . PHE A 1 318 ? 7.179 -0.484 -7.059 1.00 97.19 318 PHE A O 1
ATOM 2525 N N . GLY A 1 319 ? 7.980 0.240 -5.131 1.00 93.75 319 GLY A N 1
ATOM 2526 C CA . GLY A 1 319 ? 7.323 -0.799 -4.323 1.00 93.75 319 GLY A CA 1
ATOM 2527 C C . GLY A 1 319 ? 8.133 -2.071 -4.057 1.00 93.75 319 GLY A C 1
ATOM 2528 O O . GLY A 1 319 ? 7.606 -2.995 -3.429 1.00 93.75 319 GLY A O 1
ATOM 2529 N N . THR A 1 320 ? 9.392 -2.144 -4.496 1.00 96.38 320 THR A N 1
ATOM 2530 C CA . THR A 1 320 ? 10.319 -3.248 -4.171 1.00 96.38 320 THR A CA 1
ATOM 2531 C C . THR A 1 320 ? 11.298 -2.868 -3.066 1.00 96.38 320 THR A C 1
ATOM 2533 O O . THR A 1 320 ? 11.815 -1.751 -3.078 1.00 96.38 320 THR A O 1
ATOM 2536 N N . LYS A 1 321 ? 11.607 -3.798 -2.151 1.00 97.00 321 LYS A N 1
ATOM 2537 C CA . LYS A 1 321 ? 12.526 -3.545 -1.025 1.00 97.00 321 LYS A CA 1
ATOM 2538 C C . LYS A 1 321 ? 13.926 -3.134 -1.490 1.00 97.00 321 LYS A C 1
ATOM 2540 O O . LYS A 1 321 ? 14.547 -2.295 -0.860 1.00 97.00 321 LYS A O 1
ATOM 2545 N N . GLU A 1 322 ? 14.396 -3.680 -2.608 1.00 97.56 322 GLU A N 1
ATOM 2546 C CA . GLU A 1 322 ? 15.740 -3.448 -3.134 1.00 97.56 322 GLU A CA 1
ATOM 2547 C C . GLU A 1 322 ? 15.913 -1.992 -3.573 1.00 97.56 322 GLU A C 1
ATOM 2549 O O . GLU A 1 322 ? 16.913 -1.359 -3.242 1.00 97.56 322 GLU A O 1
ATOM 2554 N N . PHE A 1 323 ? 14.908 -1.445 -4.264 1.00 98.31 323 PHE A N 1
ATOM 2555 C CA . PHE A 1 323 ? 14.861 -0.025 -4.607 1.00 98.31 323 PHE A CA 1
ATOM 2556 C C . PHE A 1 323 ? 14.797 0.853 -3.352 1.00 98.31 323 PHE A C 1
ATOM 2558 O O . PHE A 1 323 ? 15.567 1.798 -3.235 1.00 98.31 323 PHE A O 1
ATOM 2565 N N . ILE A 1 324 ? 13.928 0.512 -2.394 1.00 98.38 324 ILE A N 1
ATOM 2566 C CA . ILE A 1 324 ? 13.753 1.281 -1.152 1.00 98.38 324 ILE A CA 1
ATOM 2567 C C . ILE A 1 324 ? 15.063 1.348 -0.361 1.00 98.38 324 ILE A C 1
ATOM 2569 O O . ILE A 1 324 ? 15.473 2.429 0.047 1.00 98.38 324 ILE A O 1
ATOM 2573 N N . HIS A 1 325 ? 15.749 0.215 -0.196 1.00 97.94 325 HIS A N 1
ATOM 2574 C CA . HIS A 1 325 ? 17.043 0.158 0.485 1.00 97.94 325 HIS A CA 1
ATOM 2575 C C . HIS A 1 325 ? 18.132 0.924 -0.273 1.00 97.94 325 HIS A C 1
ATOM 2577 O O . HIS A 1 325 ? 18.958 1.574 0.354 1.00 97.94 325 HIS A O 1
ATOM 2583 N N . SER A 1 326 ? 18.136 0.850 -1.609 1.00 98.06 326 SER A N 1
ATOM 2584 C CA . SER A 1 326 ? 19.138 1.543 -2.429 1.00 98.06 326 SER A CA 1
ATOM 2585 C C . SER A 1 326 ? 18.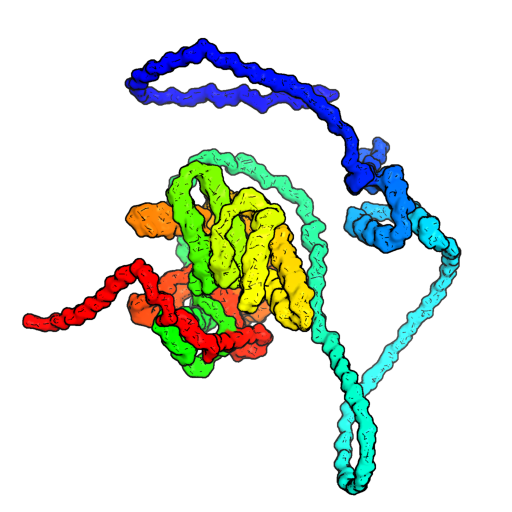949 3.059 -2.422 1.00 98.06 326 SER A C 1
ATOM 2587 O O . SER A 1 326 ? 19.928 3.788 -2.534 1.00 98.06 326 SER A O 1
ATOM 2589 N N . LEU A 1 327 ? 17.703 3.529 -2.322 1.00 98.38 327 LEU A N 1
ATOM 2590 C CA . LEU A 1 327 ? 17.385 4.951 -2.288 1.00 98.38 327 LEU A CA 1
ATOM 2591 C C . LEU A 1 327 ? 17.568 5.548 -0.888 1.00 98.38 327 LEU A C 1
ATOM 2593 O O . LEU A 1 327 ? 18.107 6.642 -0.753 1.00 98.38 327 LEU A O 1
ATOM 2597 N N . GLY A 1 328 ? 17.107 4.838 0.144 1.00 98.06 328 GLY A N 1
ATOM 2598 C CA . GLY A 1 328 ? 17.042 5.365 1.503 1.00 98.06 328 GLY A CA 1
ATOM 2599 C C . GLY A 1 328 ? 16.090 6.559 1.629 1.00 98.06 328 GLY A C 1
ATOM 2600 O O . GLY A 1 328 ? 15.196 6.759 0.800 1.00 98.06 328 GLY A O 1
ATOM 2601 N N . PHE A 1 329 ? 16.271 7.326 2.705 1.00 98.12 329 PHE A N 1
ATOM 2602 C CA . PHE A 1 329 ? 15.592 8.601 2.932 1.00 98.12 329 PHE A CA 1
ATOM 2603 C C . PHE A 1 329 ? 16.492 9.743 2.466 1.00 98.12 329 PHE A C 1
ATOM 2605 O O . PHE A 1 329 ? 17.657 9.809 2.856 1.00 98.12 329 PHE A O 1
ATOM 2612 N N . MET A 1 330 ? 15.954 10.636 1.645 1.00 97.38 330 MET A N 1
ATOM 2613 C CA . MET A 1 330 ? 16.672 11.776 1.084 1.00 97.38 330 MET A CA 1
ATOM 2614 C C . MET A 1 330 ? 16.043 13.079 1.571 1.00 97.38 330 MET A C 1
ATOM 2616 O O . MET A 1 330 ? 14.841 13.157 1.818 1.00 97.38 330 MET A O 1
ATOM 2620 N N . GLU A 1 331 ? 16.837 14.134 1.690 1.00 96.50 331 GLU A N 1
ATOM 2621 C CA . GLU A 1 331 ? 16.285 15.465 1.911 1.00 96.50 331 GLU A CA 1
ATOM 2622 C C . GLU A 1 331 ? 16.016 16.151 0.577 1.00 96.50 331 GLU A C 1
ATOM 2624 O O . GLU A 1 331 ? 16.884 16.211 -0.291 1.00 96.50 331 GLU A O 1
ATOM 2629 N N . PHE A 1 332 ? 14.803 16.678 0.427 1.00 96.69 332 PHE A N 1
ATOM 2630 C CA . PHE A 1 332 ? 14.381 17.411 -0.758 1.00 96.69 332 PHE A CA 1
ATOM 2631 C C . PHE A 1 332 ? 13.884 18.797 -0.343 1.00 96.69 332 PHE A C 1
ATOM 2633 O O . PHE A 1 332 ? 13.100 18.932 0.601 1.00 96.69 332 PHE A O 1
ATOM 2640 N N . GLU A 1 333 ? 14.319 19.833 -1.053 1.00 97.19 333 GLU A N 1
ATOM 2641 C CA . GLU A 1 333 ? 13.787 21.195 -0.900 1.00 97.19 333 GLU A CA 1
ATOM 2642 C C . GLU A 1 333 ? 12.689 21.473 -1.929 1.00 97.19 333 GLU A C 1
ATOM 2644 O O . GLU A 1 333 ? 11.624 21.996 -1.595 1.00 97.19 333 GLU A O 1
ATOM 2649 N N . THR A 1 334 ? 12.920 21.028 -3.161 1.00 97.75 334 THR A N 1
ATOM 2650 C CA . THR A 1 334 ? 12.011 21.102 -4.305 1.00 97.75 334 THR A CA 1
ATOM 2651 C C . THR A 1 334 ? 11.797 19.704 -4.898 1.00 97.75 334 THR A C 1
ATOM 2653 O O . THR A 1 334 ? 12.426 18.730 -4.483 1.00 97.75 334 THR A O 1
ATOM 2656 N N . TRP A 1 335 ? 10.888 19.592 -5.870 1.00 98.12 335 TRP A N 1
ATOM 2657 C CA . TRP A 1 335 ? 10.701 18.373 -6.664 1.00 98.12 335 TRP A CA 1
ATOM 2658 C C . TRP A 1 335 ? 10.793 18.677 -8.158 1.00 98.12 335 TRP A C 1
ATOM 2660 O O . TRP A 1 335 ? 9.863 18.466 -8.934 1.00 98.12 335 TRP A O 1
ATOM 2670 N N . ASP A 1 336 ? 11.932 19.238 -8.543 1.00 97.81 336 ASP A N 1
ATOM 2671 C CA . ASP A 1 336 ? 12.306 19.498 -9.931 1.00 97.81 336 ASP A CA 1
ATOM 2672 C C . ASP A 1 336 ? 13.257 18.410 -10.468 1.00 97.81 336 ASP A C 1
ATOM 2674 O O . ASP A 1 336 ? 13.526 17.407 -9.801 1.00 97.81 336 ASP A O 1
ATOM 2678 N N . GLU A 1 337 ? 13.768 18.596 -11.689 1.00 97.62 337 GLU A N 1
ATOM 2679 C CA . GLU A 1 337 ? 14.695 17.649 -12.319 1.00 97.62 337 GLU A CA 1
ATOM 2680 C C . GLU A 1 337 ? 15.943 17.361 -11.493 1.00 97.62 337 GLU A C 1
ATOM 2682 O O . GLU A 1 337 ? 16.388 16.213 -11.453 1.00 97.62 337 GLU A O 1
ATOM 2687 N N . SER A 1 338 ? 16.482 18.354 -10.789 1.00 97.88 338 SER A N 1
ATOM 2688 C CA . SER A 1 338 ? 17.654 18.141 -9.944 1.00 97.88 338 SER A CA 1
ATOM 2689 C C . SER A 1 338 ? 17.343 17.217 -8.762 1.00 97.88 338 SER A C 1
ATOM 2691 O O . SER A 1 338 ? 18.178 16.384 -8.406 1.00 97.88 338 SER A O 1
ATOM 2693 N N . ALA A 1 339 ? 16.123 17.294 -8.219 1.00 97.75 339 ALA A N 1
ATOM 2694 C CA . ALA A 1 339 ? 15.670 16.475 -7.101 1.00 97.75 339 ALA A CA 1
ATOM 2695 C C . ALA A 1 339 ? 15.297 15.043 -7.519 1.00 97.75 339 ALA A C 1
ATOM 2697 O O . ALA A 1 339 ? 15.699 14.083 -6.857 1.00 97.75 339 ALA A O 1
ATOM 2698 N N . TRP A 1 340 ? 14.555 14.860 -8.621 1.00 98.06 340 TRP A N 1
ATOM 2699 C CA . TRP A 1 340 ? 14.095 13.521 -9.013 1.00 98.06 340 TRP A CA 1
ATOM 2700 C C . TRP A 1 340 ? 15.092 12.732 -9.867 1.00 98.06 340 TRP A C 1
ATOM 2702 O O . TRP A 1 340 ? 14.984 11.504 -9.951 1.00 98.06 340 TRP A O 1
ATOM 2712 N N . ARG A 1 341 ? 16.084 13.378 -10.493 1.00 98.25 341 ARG A N 1
ATOM 2713 C CA . ARG A 1 341 ? 17.097 12.683 -11.305 1.00 98.25 341 ARG A CA 1
ATOM 2714 C C . ARG A 1 341 ? 17.916 11.656 -10.509 1.00 98.25 341 ARG A C 1
ATOM 2716 O O . ARG A 1 341 ? 18.004 10.525 -10.989 1.00 98.25 341 ARG A O 1
ATOM 2723 N N . PRO A 1 342 ? 18.428 11.951 -9.298 1.00 98.44 342 PRO A N 1
ATOM 2724 C CA . PRO A 1 342 ? 19.081 10.946 -8.456 1.00 98.44 342 PRO A CA 1
ATOM 2725 C C . PRO A 1 342 ? 18.203 9.718 -8.176 1.00 98.44 342 PRO A C 1
ATOM 2727 O O . PRO A 1 342 ? 18.691 8.590 -8.185 1.00 98.44 342 PRO A O 1
ATOM 2730 N N . VAL A 1 343 ? 16.892 9.912 -7.998 1.00 98.56 343 VAL A N 1
ATOM 2731 C CA . VAL A 1 343 ? 15.931 8.816 -7.787 1.00 98.56 343 VAL A CA 1
ATOM 2732 C C . VAL A 1 343 ? 15.843 7.916 -9.022 1.00 98.56 343 VAL A C 1
ATOM 2734 O O . VAL A 1 343 ? 15.877 6.688 -8.909 1.00 98.56 343 VAL A O 1
ATOM 2737 N N . VAL A 1 344 ? 15.778 8.520 -10.213 1.00 98.62 344 VAL A N 1
ATOM 2738 C CA . VAL A 1 344 ? 15.815 7.791 -11.490 1.00 98.62 344 VAL A CA 1
ATOM 2739 C C . VAL A 1 344 ? 17.141 7.052 -11.653 1.00 98.62 344 VAL A C 1
ATOM 2741 O O . VAL A 1 344 ? 17.133 5.899 -12.074 1.00 98.62 344 VAL A O 1
ATOM 2744 N N . ASP A 1 345 ? 18.270 7.662 -11.296 1.00 98.50 345 ASP A N 1
ATOM 2745 C CA . ASP A 1 345 ? 19.590 7.032 -11.402 1.00 98.50 345 ASP A CA 1
ATOM 2746 C C . ASP A 1 345 ? 19.724 5.811 -10.474 1.00 98.50 345 ASP A C 1
ATOM 2748 O O . ASP A 1 345 ? 20.238 4.769 -10.896 1.00 98.50 345 ASP A O 1
ATOM 2752 N N . VAL A 1 346 ? 19.171 5.872 -9.256 1.00 98.62 346 VAL A N 1
ATOM 2753 C CA . VAL A 1 346 ? 19.070 4.710 -8.354 1.00 98.62 346 VAL A CA 1
ATOM 2754 C C . VAL A 1 346 ? 18.202 3.608 -8.967 1.00 98.62 346 VAL A C 1
ATOM 2756 O O . VAL A 1 346 ? 18.629 2.452 -9.018 1.00 98.62 346 VAL A O 1
ATOM 2759 N N . ALA A 1 347 ? 17.021 3.945 -9.497 1.00 98.62 347 ALA A N 1
ATOM 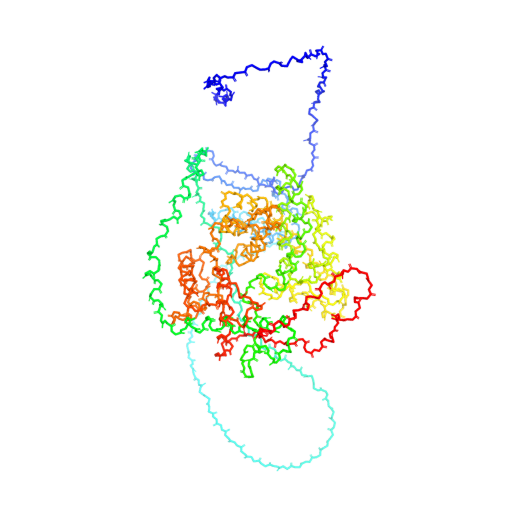2760 C CA . ALA A 1 347 ? 16.148 2.971 -10.159 1.00 98.62 347 ALA A CA 1
ATOM 2761 C C . ALA A 1 347 ? 16.830 2.322 -11.381 1.00 98.62 347 ALA A C 1
ATOM 2763 O O . ALA A 1 347 ? 16.775 1.105 -11.569 1.00 98.62 347 ALA A O 1
ATOM 2764 N N . MET A 1 348 ? 17.545 3.114 -12.185 1.00 98.62 348 MET A N 1
ATOM 2765 C CA . MET A 1 348 ? 18.334 2.623 -13.317 1.00 98.62 348 MET A CA 1
ATOM 2766 C C . MET A 1 348 ? 19.453 1.680 -12.869 1.00 98.62 348 MET A C 1
ATOM 2768 O O . MET A 1 348 ? 19.669 0.657 -13.517 1.00 98.62 348 MET A O 1
ATOM 2772 N N . SER A 1 349 ? 20.136 1.990 -11.765 1.00 98.44 349 SER A N 1
ATOM 2773 C CA . SER A 1 349 ? 21.177 1.133 -11.186 1.00 98.44 349 SER A CA 1
ATOM 2774 C C . SER A 1 349 ? 20.615 -0.216 -10.728 1.00 98.44 349 SER A C 1
ATOM 2776 O O . SER A 1 349 ? 21.196 -1.260 -11.030 1.00 98.44 349 SER A O 1
ATOM 2778 N N . CYS A 1 350 ? 19.449 -0.231 -10.069 1.00 98.19 350 CYS A N 1
ATOM 2779 C CA . CYS A 1 350 ? 18.739 -1.473 -9.751 1.00 98.19 350 CYS A CA 1
ATOM 2780 C C . CYS A 1 350 ? 18.428 -2.271 -11.026 1.00 98.19 350 CYS A C 1
ATOM 2782 O O . CYS A 1 350 ? 18.795 -3.444 -11.128 1.00 98.19 350 CYS A O 1
ATOM 2784 N N . TRP A 1 351 ? 17.830 -1.625 -12.028 1.00 98.19 351 TRP A N 1
ATOM 2785 C CA . TRP A 1 351 ? 17.439 -2.283 -13.273 1.00 98.19 351 TRP A CA 1
ATOM 2786 C C . TRP A 1 351 ? 18.636 -2.876 -14.032 1.00 98.19 351 TRP A C 1
ATOM 2788 O O . TRP A 1 351 ? 18.569 -4.010 -14.503 1.00 98.19 351 TRP A O 1
ATOM 2798 N N . GLN A 1 352 ? 19.766 -2.163 -14.084 1.00 97.50 352 GLN A N 1
ATOM 2799 C CA . GLN A 1 352 ? 21.017 -2.644 -14.686 1.00 97.50 352 GLN A CA 1
ATOM 2800 C C . GLN A 1 352 ? 21.587 -3.882 -13.978 1.00 97.50 352 GLN A C 1
ATOM 2802 O O . GLN A 1 352 ? 22.223 -4.714 -14.622 1.00 97.50 352 GLN A O 1
ATOM 2807 N N . LYS A 1 353 ? 21.321 -4.043 -12.677 1.00 97.56 353 LYS A N 1
ATOM 2808 C CA . LYS A 1 353 ? 21.665 -5.244 -11.893 1.00 97.56 353 LYS A CA 1
ATOM 2809 C C . LYS A 1 353 ? 20.653 -6.386 -12.067 1.00 97.56 353 LYS A C 1
ATOM 2811 O O . LYS A 1 353 ? 20.741 -7.392 -11.371 1.00 97.56 353 LYS A O 1
ATOM 2816 N N . GLY A 1 354 ? 19.670 -6.236 -12.958 1.00 96.81 354 GLY A N 1
ATOM 2817 C CA . GLY A 1 354 ? 18.573 -7.189 -13.141 1.00 96.81 354 GLY A CA 1
ATOM 2818 C C . GLY A 1 354 ? 17.488 -7.100 -12.062 1.00 96.81 354 GLY A C 1
ATOM 2819 O O . GLY A 1 354 ? 16.602 -7.954 -12.011 1.00 96.81 354 GLY A O 1
ATOM 2820 N N . ILE A 1 355 ? 17.529 -6.074 -11.208 1.00 97.12 355 ILE A N 1
ATOM 2821 C CA . ILE A 1 355 ? 16.556 -5.850 -10.140 1.00 97.12 355 ILE A CA 1
ATOM 2822 C C . ILE A 1 355 ? 15.495 -4.886 -10.654 1.00 97.12 355 ILE A C 1
ATOM 2824 O O . ILE A 1 355 ? 15.719 -3.691 -10.812 1.00 97.12 355 ILE A O 1
ATOM 2828 N N . LEU A 1 356 ? 14.310 -5.417 -10.901 1.00 97.50 356 LEU A N 1
ATOM 2829 C CA . LEU A 1 356 ? 13.163 -4.630 -11.331 1.00 97.50 356 LEU A CA 1
ATOM 2830 C C . LEU A 1 356 ? 12.556 -3.879 -10.128 1.00 97.50 356 LEU A C 1
ATOM 2832 O O . LEU A 1 356 ? 12.259 -4.516 -9.116 1.00 97.50 356 LEU A O 1
ATOM 2836 N N . CYS A 1 357 ? 12.312 -2.578 -10.259 1.00 97.94 357 CYS A N 1
ATOM 2837 C CA . CYS A 1 357 ? 11.912 -1.656 -9.195 1.00 97.94 357 CYS A CA 1
ATOM 2838 C C . CYS A 1 357 ? 10.401 -1.597 -8.934 1.00 97.94 357 CYS A C 1
ATOM 2840 O O . CYS A 1 357 ? 9.991 -1.156 -7.860 1.00 97.94 357 CYS A O 1
ATOM 2842 N N . PHE A 1 358 ? 9.557 -2.009 -9.890 1.00 97.94 358 PHE A N 1
ATOM 2843 C CA . PHE A 1 358 ? 8.102 -1.899 -9.731 1.00 97.94 358 PHE A CA 1
ATOM 2844 C C . PHE A 1 358 ? 7.452 -3.142 -9.110 1.00 97.94 358 PHE A C 1
ATOM 2846 O O . PHE A 1 358 ? 7.689 -4.270 -9.544 1.00 97.94 358 PHE A O 1
ATOM 2853 N N . SER A 1 359 ? 6.562 -2.972 -8.135 1.00 94.38 359 SER A N 1
ATOM 2854 C CA . SER A 1 359 ? 5.812 -4.073 -7.530 1.00 94.38 359 SER A CA 1
ATOM 2855 C C . SER A 1 359 ? 4.699 -4.591 -8.447 1.00 94.38 359 SER A C 1
ATOM 2857 O O . SER A 1 359 ? 4.100 -3.876 -9.244 1.00 94.38 359 SER A O 1
ATOM 2859 N N . GLN A 1 360 ? 4.354 -5.872 -8.306 1.00 92.44 360 GLN A N 1
ATOM 2860 C CA . GLN A 1 360 ? 3.193 -6.461 -8.988 1.00 92.44 360 GLN A CA 1
ATOM 2861 C C . GLN A 1 360 ? 1.904 -6.387 -8.155 1.00 92.44 360 GLN A C 1
ATOM 2863 O O . GLN A 1 360 ? 0.842 -6.808 -8.631 1.00 92.44 360 GLN A O 1
ATOM 2868 N N . ALA A 1 361 ? 1.983 -5.887 -6.918 1.00 85.69 361 ALA A N 1
ATOM 2869 C CA . ALA A 1 361 ? 0.898 -5.978 -5.946 1.00 85.69 361 ALA A CA 1
ATOM 2870 C C . ALA A 1 361 ? -0.379 -5.258 -6.417 1.00 85.69 361 ALA A C 1
ATOM 2872 O O . ALA A 1 361 ? -1.460 -5.849 -6.384 1.00 85.69 361 ALA A O 1
ATOM 2873 N N . TYR A 1 362 ? -0.264 -4.046 -6.961 1.00 85.12 362 TYR A N 1
ATOM 2874 C CA . TYR A 1 362 ? -1.409 -3.189 -7.293 1.00 85.12 362 TYR A CA 1
ATOM 2875 C C . TYR A 1 362 ? -1.166 -2.325 -8.531 1.00 85.12 362 TYR A C 1
ATOM 2877 O O . TYR A 1 362 ? -0.033 -2.151 -8.968 1.00 85.12 362 TYR A O 1
ATOM 2885 N N . CYS A 1 363 ? -2.240 -1.796 -9.117 1.00 86.94 363 CYS A N 1
ATOM 2886 C CA . CYS A 1 363 ? -2.156 -0.781 -10.169 1.00 86.94 363 CYS A CA 1
ATOM 2887 C C . CYS A 1 363 ? -1.950 0.613 -9.539 1.00 86.94 363 CYS A C 1
ATOM 2889 O O . CYS A 1 363 ? -2.481 0.839 -8.452 1.00 86.94 363 CYS A O 1
ATOM 2891 N N . PRO A 1 364 ? -1.213 1.534 -10.190 1.00 92.69 364 PRO A N 1
ATOM 2892 C CA . PRO A 1 364 ? -0.578 1.401 -11.510 1.00 92.69 364 PRO A CA 1
ATOM 2893 C C . PRO A 1 364 ? 0.779 0.668 -11.508 1.00 92.69 364 PRO A C 1
ATOM 2895 O O . PRO A 1 364 ? 1.221 0.247 -12.575 1.00 92.69 364 PRO A O 1
ATOM 2898 N N . SER A 1 365 ? 1.393 0.420 -10.342 1.00 93.19 365 SER A N 1
ATOM 2899 C CA . SER A 1 365 ? 2.724 -0.214 -10.218 1.00 93.19 365 SER A CA 1
ATOM 2900 C C . SER A 1 365 ? 2.858 -1.524 -11.014 1.00 93.19 365 SER A C 1
ATOM 2902 O O . SER A 1 365 ? 3.824 -1.730 -11.743 1.00 93.19 365 SER A O 1
ATOM 2904 N N . ARG A 1 366 ? 1.817 -2.365 -11.030 1.00 93.94 366 ARG A N 1
ATOM 2905 C CA . ARG A 1 366 ? 1.758 -3.595 -11.837 1.00 93.94 366 ARG A CA 1
ATOM 2906 C C . ARG A 1 366 ? 1.885 -3.334 -13.342 1.00 93.94 366 ARG A C 1
ATOM 2908 O O . ARG A 1 366 ? 2.499 -4.133 -14.048 1.00 93.94 366 ARG A O 1
ATOM 2915 N N . THR A 1 367 ? 1.280 -2.263 -13.848 1.00 95.69 367 THR A N 1
ATOM 2916 C CA . THR A 1 367 ? 1.373 -1.866 -15.260 1.00 95.69 367 THR A CA 1
ATOM 2917 C C . THR A 1 367 ? 2.783 -1.383 -15.578 1.00 95.69 367 THR A C 1
ATOM 2919 O O . THR A 1 367 ? 3.366 -1.817 -16.573 1.00 95.69 367 THR A O 1
ATOM 2922 N N . TRP A 1 368 ? 3.378 -0.577 -14.697 1.00 97.38 368 TRP A N 1
ATOM 2923 C CA . TRP A 1 368 ? 4.768 -0.143 -14.834 1.00 97.38 368 TRP A CA 1
ATOM 2924 C C . TRP A 1 368 ? 5.740 -1.319 -14.782 1.00 97.38 368 TRP A C 1
ATOM 2926 O O . TRP A 1 368 ? 6.590 -1.438 -15.655 1.00 97.38 368 TRP A O 1
ATOM 2936 N N . ARG A 1 369 ? 5.529 -2.288 -13.887 1.00 97.19 369 ARG A N 1
ATOM 2937 C CA . ARG A 1 369 ? 6.314 -3.528 -13.826 1.00 97.19 369 ARG A CA 1
ATOM 2938 C C . ARG A 1 369 ? 6.267 -4.327 -15.125 1.00 97.19 369 ARG A C 1
ATOM 2940 O O . ARG A 1 369 ? 7.271 -4.927 -15.512 1.00 97.19 369 ARG A O 1
ATOM 2947 N N . LYS A 1 370 ? 5.132 -4.347 -15.833 1.00 97.25 370 LYS A N 1
ATOM 2948 C CA . LYS A 1 370 ? 5.040 -4.978 -17.163 1.00 97.25 370 LYS A CA 1
ATOM 2949 C C . LYS A 1 370 ? 5.863 -4.220 -18.207 1.00 97.25 370 LYS A C 1
ATOM 2951 O O . LYS A 1 370 ? 6.578 -4.869 -18.972 1.00 97.25 370 LYS A O 1
ATOM 2956 N N . ARG A 1 371 ? 5.784 -2.882 -18.228 1.00 98.00 371 ARG A N 1
ATOM 2957 C CA . ARG A 1 371 ? 6.592 -2.019 -19.115 1.00 98.00 371 ARG A CA 1
ATOM 2958 C C . ARG A 1 371 ? 8.086 -2.213 -18.838 1.00 98.00 371 ARG A C 1
ATOM 2960 O O . ARG A 1 371 ? 8.840 -2.520 -19.754 1.00 98.00 371 ARG A O 1
ATOM 2967 N N . GLU A 1 372 ? 8.477 -2.170 -17.571 1.00 98.19 372 GLU A N 1
ATOM 2968 C CA . GLU A 1 372 ? 9.842 -2.382 -17.086 1.00 98.19 372 GLU A CA 1
ATOM 2969 C C . GLU A 1 372 ? 10.396 -3.765 -17.470 1.00 98.19 372 GLU A C 1
ATOM 2971 O O . GLU A 1 372 ? 11.482 -3.876 -18.038 1.00 98.19 372 GLU A O 1
ATOM 2976 N N . SER A 1 373 ? 9.618 -4.829 -17.243 1.00 97.62 373 SER A N 1
ATOM 2977 C CA . SER A 1 373 ? 10.010 -6.195 -17.624 1.00 97.62 373 SER A CA 1
ATOM 2978 C C . SER A 1 373 ? 10.120 -6.360 -19.143 1.00 97.62 373 SER A C 1
ATOM 2980 O O . SER A 1 373 ? 10.925 -7.150 -19.628 1.00 97.62 373 SER A O 1
ATOM 2982 N N . SER A 1 374 ? 9.291 -5.648 -19.910 1.00 97.62 374 SER A N 1
ATOM 2983 C CA . SER A 1 374 ? 9.338 -5.684 -21.376 1.00 97.62 374 SER A CA 1
ATOM 2984 C C . SER A 1 374 ? 10.557 -4.936 -21.909 1.00 97.62 374 SER A C 1
ATOM 2986 O O . SER A 1 374 ? 11.204 -5.421 -22.832 1.00 97.62 374 SER A O 1
ATOM 2988 N N . ALA A 1 375 ? 10.923 -3.816 -21.282 1.00 97.62 375 ALA A N 1
ATOM 2989 C CA . ALA A 1 375 ? 12.162 -3.103 -21.566 1.00 97.62 375 ALA A CA 1
ATOM 2990 C C . ALA A 1 375 ? 13.399 -3.971 -21.274 1.00 97.62 375 ALA A C 1
ATOM 2992 O O . ALA A 1 375 ? 14.313 -4.014 -22.094 1.00 97.62 375 ALA A O 1
ATOM 2993 N N . ALA A 1 376 ? 13.397 -4.730 -20.169 1.00 96.69 376 ALA A N 1
ATOM 2994 C CA . ALA A 1 376 ? 14.481 -5.656 -19.813 1.00 96.69 376 ALA A CA 1
ATOM 2995 C C . ALA A 1 376 ? 14.669 -6.802 -20.821 1.00 96.69 376 ALA A C 1
ATOM 2997 O O . ALA A 1 376 ? 15.776 -7.297 -21.000 1.00 96.69 376 ALA A O 1
ATOM 2998 N N . ARG A 1 377 ? 13.594 -7.218 -21.501 1.00 97.38 377 ARG A N 1
ATOM 2999 C CA . ARG A 1 377 ? 13.627 -8.262 -22.539 1.00 97.38 377 ARG A CA 1
ATOM 3000 C C . ARG A 1 377 ? 13.818 -7.712 -23.954 1.00 97.38 377 ARG A C 1
ATOM 3002 O O . ARG A 1 377 ? 13.682 -8.466 -24.916 1.00 97.38 377 ARG A O 1
ATOM 3009 N N . ASN A 1 378 ? 14.068 -6.412 -24.112 1.00 97.25 378 ASN A N 1
ATOM 3010 C CA . ASN A 1 378 ? 14.212 -5.821 -25.436 1.00 97.25 378 ASN A CA 1
ATOM 3011 C C . ASN A 1 378 ? 15.479 -6.371 -26.126 1.00 97.25 378 ASN A C 1
ATOM 3013 O O . ASN A 1 378 ? 16.554 -6.315 -25.529 1.00 97.25 378 ASN A O 1
ATOM 3017 N N . PRO A 1 379 ? 15.398 -6.851 -27.384 1.00 95.62 379 PRO A N 1
ATOM 3018 C CA . PRO A 1 379 ? 16.561 -7.384 -28.101 1.00 95.62 379 PRO A CA 1
ATOM 3019 C C . PRO A 1 379 ? 17.638 -6.326 -28.386 1.00 95.62 379 PRO A C 1
ATOM 3021 O O . PRO A 1 379 ? 18.759 -6.671 -28.749 1.00 95.62 379 PRO A O 1
ATOM 3024 N N . ARG A 1 380 ? 17.311 -5.035 -28.246 1.00 97.12 380 ARG A N 1
ATOM 3025 C CA . ARG A 1 380 ? 18.231 -3.903 -28.380 1.00 97.12 380 ARG A CA 1
ATOM 3026 C C . ARG A 1 380 ? 18.396 -3.236 -27.006 1.00 97.12 380 ARG A C 1
ATOM 3028 O O . ARG A 1 380 ? 17.581 -2.376 -26.659 1.00 97.12 380 ARG A O 1
ATOM 3035 N N . PRO A 1 381 ? 19.446 -3.577 -26.232 1.00 96.19 381 PRO A N 1
ATOM 3036 C CA . PRO A 1 381 ? 19.613 -3.109 -24.853 1.00 96.19 381 PRO A CA 1
ATOM 3037 C C . PRO A 1 381 ? 19.545 -1.587 -24.690 1.00 96.19 381 PRO A C 1
ATOM 3039 O O . PRO A 1 381 ? 18.888 -1.104 -23.774 1.00 96.19 381 PRO A O 1
ATOM 3042 N N . ALA A 1 382 ? 20.134 -0.825 -25.619 1.00 97.38 382 ALA A N 1
ATOM 3043 C CA . ALA A 1 382 ? 20.092 0.640 -25.595 1.00 97.38 382 ALA A CA 1
ATOM 3044 C C . ALA A 1 382 ? 18.658 1.202 -25.681 1.00 97.38 382 ALA A C 1
ATOM 3046 O O . ALA A 1 382 ? 18.326 2.166 -24.994 1.00 97.38 382 ALA A O 1
ATOM 3047 N N . ILE A 1 383 ? 17.785 0.571 -26.477 1.00 97.94 383 ILE A N 1
ATOM 3048 C CA . ILE A 1 383 ? 16.371 0.963 -26.577 1.00 97.94 383 ILE A CA 1
ATOM 3049 C C . ILE A 1 383 ? 15.635 0.589 -25.290 1.00 97.94 383 ILE A C 1
ATOM 3051 O O . ILE A 1 383 ? 14.891 1.407 -24.757 1.00 97.94 383 ILE A O 1
ATOM 3055 N N . GLY A 1 384 ? 15.863 -0.618 -24.760 1.00 97.88 384 GLY A N 1
ATOM 3056 C CA . GLY A 1 384 ? 15.303 -1.037 -23.471 1.00 97.88 384 GLY A CA 1
ATOM 3057 C C . GLY A 1 384 ? 15.668 -0.067 -22.342 1.00 97.88 384 GLY A C 1
ATOM 3058 O O . GLY A 1 384 ? 14.792 0.386 -21.608 1.00 97.88 384 GLY A O 1
ATOM 3059 N N . GLN A 1 385 ? 16.939 0.332 -22.273 1.00 98.44 385 GLN A N 1
ATOM 3060 C CA . GLN A 1 385 ? 17.444 1.297 -21.300 1.00 98.44 385 GLN A CA 1
ATOM 3061 C C . GLN A 1 385 ? 16.780 2.677 -21.444 1.00 98.44 385 GLN A C 1
ATOM 3063 O O . GLN A 1 385 ? 16.400 3.282 -20.443 1.00 98.44 385 GLN A O 1
ATOM 3068 N N . ALA A 1 386 ? 16.608 3.173 -22.673 1.00 98.31 386 ALA A N 1
ATOM 3069 C CA . ALA A 1 386 ? 15.926 4.442 -22.919 1.00 98.31 386 ALA A CA 1
ATOM 3070 C C . ALA A 1 386 ? 14.442 4.389 -22.507 1.00 98.31 386 ALA A C 1
ATOM 3072 O O . ALA A 1 386 ? 13.950 5.305 -21.847 1.00 98.31 386 ALA A O 1
ATOM 3073 N N . LEU A 1 387 ? 13.743 3.295 -22.834 1.00 98.38 387 LEU A N 1
ATOM 3074 C CA . LEU A 1 387 ? 12.331 3.098 -22.488 1.00 98.38 387 LEU A CA 1
ATOM 3075 C C . LEU A 1 387 ? 12.103 3.032 -20.975 1.00 98.38 387 LEU A C 1
ATOM 3077 O O . LEU A 1 387 ? 11.164 3.648 -20.472 1.00 98.38 387 LEU A O 1
ATOM 3081 N N . VAL A 1 388 ? 12.939 2.289 -20.242 1.00 98.50 388 VAL A N 1
ATOM 3082 C CA . VAL A 1 388 ? 12.782 2.170 -18.785 1.00 98.50 388 VAL A CA 1
ATOM 3083 C C . VAL A 1 388 ? 13.157 3.468 -18.067 1.00 98.50 388 VAL A C 1
ATOM 3085 O O . VAL A 1 388 ? 12.454 3.866 -17.143 1.00 98.50 388 VAL A O 1
ATOM 3088 N N . ARG A 1 389 ? 14.183 4.189 -18.543 1.00 98.56 389 ARG A N 1
ATOM 3089 C CA . ARG A 1 389 ? 14.523 5.518 -18.020 1.00 98.56 389 ARG A CA 1
ATOM 3090 C C . ARG A 1 389 ? 13.359 6.489 -18.192 1.00 98.56 389 ARG A C 1
ATOM 3092 O O . ARG A 1 389 ? 12.983 7.144 -17.227 1.00 98.56 389 ARG A O 1
ATOM 3099 N N . SER A 1 390 ? 12.767 6.536 -19.386 1.00 98.44 390 SER A N 1
ATOM 3100 C CA . SER A 1 390 ? 11.596 7.374 -19.663 1.00 98.44 390 SER A CA 1
ATOM 3101 C C . SER A 1 390 ? 10.410 7.016 -18.761 1.00 98.44 390 SER A C 1
ATOM 3103 O O . SER A 1 390 ? 9.767 7.912 -18.226 1.00 98.44 390 SER A O 1
ATOM 3105 N N . LEU A 1 391 ? 10.166 5.725 -18.512 1.00 98.38 391 LEU A N 1
ATOM 3106 C CA . LEU A 1 391 ? 9.147 5.278 -17.559 1.00 98.38 391 LEU A CA 1
ATOM 3107 C C . LEU A 1 391 ? 9.430 5.770 -16.127 1.00 98.38 391 LEU A C 1
ATOM 3109 O O . LEU A 1 391 ? 8.516 6.241 -15.457 1.00 98.38 391 LEU A O 1
ATOM 3113 N N . PHE A 1 392 ? 10.667 5.660 -15.636 1.00 98.62 392 PHE A N 1
ATOM 3114 C CA . PHE A 1 392 ? 11.014 6.149 -14.297 1.00 98.62 392 PHE A CA 1
ATOM 3115 C C . PHE A 1 392 ? 10.860 7.673 -14.189 1.00 98.62 392 PHE A C 1
ATOM 3117 O O . PHE A 1 392 ? 10.326 8.160 -13.195 1.00 98.62 392 PHE A O 1
ATOM 3124 N N . GLN A 1 393 ? 11.254 8.414 -15.229 1.00 98.44 393 GLN A N 1
ATOM 3125 C CA . GLN A 1 393 ? 11.051 9.863 -15.319 1.00 98.44 393 GLN A CA 1
ATOM 3126 C C . GLN A 1 393 ? 9.563 10.232 -15.288 1.00 98.44 393 GLN A C 1
ATOM 3128 O O . GLN A 1 393 ? 9.176 11.093 -14.506 1.00 98.44 393 GLN A O 1
ATOM 3133 N N . GLU A 1 394 ? 8.724 9.548 -16.072 1.00 97.75 394 GLU A N 1
ATOM 3134 C CA . GLU A 1 394 ? 7.264 9.732 -16.097 1.00 97.75 394 GLU A CA 1
ATOM 3135 C C . GLU A 1 394 ? 6.653 9.555 -14.696 1.00 97.75 394 GLU A C 1
ATOM 3137 O O . GLU A 1 394 ? 5.873 10.392 -14.243 1.00 97.75 394 GLU A O 1
ATOM 3142 N N . VAL A 1 395 ? 7.048 8.502 -13.970 1.00 97.69 395 VAL A N 1
ATOM 3143 C CA . VAL A 1 395 ? 6.574 8.256 -12.598 1.00 97.69 395 VAL A CA 1
ATOM 3144 C C . VAL A 1 395 ? 7.005 9.367 -11.641 1.00 97.69 395 VAL A C 1
ATOM 3146 O O . VAL A 1 395 ? 6.177 9.866 -10.877 1.00 97.69 395 VAL A O 1
ATOM 3149 N N . CYS A 1 396 ? 8.267 9.791 -11.693 1.00 98.31 396 CYS A N 1
ATOM 3150 C CA . CYS A 1 396 ? 8.761 10.866 -10.838 1.00 98.31 396 CYS A CA 1
ATOM 3151 C C . CYS A 1 396 ? 8.101 12.219 -11.132 1.00 98.31 396 CYS A C 1
ATOM 3153 O O . CYS A 1 396 ? 7.677 12.905 -10.205 1.00 98.31 396 CYS A O 1
ATOM 3155 N N . GLN A 1 397 ? 7.993 12.597 -12.403 1.00 96.94 397 GLN A N 1
ATOM 3156 C CA . GLN A 1 397 ? 7.479 13.905 -12.805 1.00 96.94 397 GLN A CA 1
ATOM 3157 C C . GLN A 1 397 ? 5.964 13.993 -12.624 1.00 96.94 397 GLN A C 1
ATOM 3159 O O . GLN A 1 397 ? 5.469 14.894 -11.956 1.00 96.94 397 GLN A O 1
ATOM 3164 N N . VAL A 1 398 ? 5.222 13.041 -13.196 1.00 94.75 398 VAL A N 1
ATOM 3165 C CA . VAL A 1 398 ? 3.761 13.134 -13.292 1.00 94.75 398 VAL A CA 1
ATOM 3166 C C . VAL A 1 398 ? 3.098 12.595 -12.031 1.00 94.75 398 VAL A C 1
ATOM 3168 O O . VAL A 1 398 ? 2.269 13.264 -11.422 1.00 94.75 398 VAL A O 1
ATOM 3171 N N . HIS A 1 399 ? 3.452 11.379 -11.613 1.00 94.31 399 HIS A N 1
ATOM 3172 C CA . HIS A 1 399 ? 2.733 10.711 -10.526 1.00 94.31 399 HIS A CA 1
ATOM 3173 C C . HIS A 1 399 ? 3.152 11.202 -9.141 1.00 94.31 399 HIS A C 1
ATOM 3175 O O . HIS A 1 399 ? 2.306 11.328 -8.255 1.00 94.31 399 HIS A O 1
ATOM 3181 N N . LEU A 1 400 ? 4.444 11.461 -8.939 1.00 97.62 400 LEU A N 1
ATOM 3182 C CA . LEU A 1 400 ? 4.955 11.941 -7.655 1.00 97.62 400 LEU A CA 1
ATOM 3183 C C . LEU A 1 400 ? 4.923 13.467 -7.539 1.00 97.62 400 LEU A C 1
ATOM 3185 O O . LEU A 1 400 ? 4.741 13.953 -6.426 1.00 97.62 400 LEU A O 1
ATOM 3189 N N . GLY A 1 401 ? 4.986 14.211 -8.649 1.00 97.94 401 GLY A N 1
ATOM 3190 C CA . GLY A 1 401 ? 4.879 15.676 -8.645 1.00 97.94 401 GLY A CA 1
ATOM 3191 C C . GLY A 1 401 ? 3.601 16.184 -7.974 1.00 97.94 401 GLY A C 1
ATOM 3192 O O . GLY A 1 401 ? 3.671 16.957 -7.022 1.00 97.94 401 GLY A O 1
ATOM 3193 N N . SER A 1 402 ? 2.433 15.657 -8.358 1.00 96.94 402 SER A N 1
ATOM 3194 C CA . SER A 1 402 ? 1.165 16.072 -7.736 1.00 96.94 402 SER A CA 1
ATOM 3195 C C . SER A 1 402 ? 1.087 15.740 -6.241 1.00 96.94 402 SER A C 1
ATOM 3197 O O . SER A 1 402 ? 0.459 16.463 -5.469 1.00 96.94 402 SER A O 1
ATOM 3199 N N . LEU A 1 403 ? 1.717 14.645 -5.802 1.00 97.81 403 LEU A N 1
ATOM 3200 C CA . LEU A 1 403 ? 1.739 14.294 -4.383 1.00 97.81 403 LEU A CA 1
ATOM 3201 C C . LEU A 1 403 ? 2.732 15.152 -3.596 1.00 97.81 403 LEU A C 1
ATOM 3203 O O . LEU A 1 403 ? 2.448 15.503 -2.452 1.00 97.81 403 LEU A O 1
ATOM 3207 N N . TRP A 1 404 ? 3.858 15.532 -4.204 1.00 98.44 404 TRP A N 1
ATOM 3208 C CA . TRP A 1 404 ? 4.781 16.498 -3.620 1.00 98.44 404 TRP A CA 1
ATOM 3209 C C . TRP A 1 404 ? 4.052 17.796 -3.283 1.00 98.44 404 TRP A C 1
ATOM 3211 O O . TRP A 1 404 ? 4.093 18.232 -2.135 1.00 98.44 404 TRP A O 1
ATOM 3221 N N . GLU A 1 405 ? 3.317 18.372 -4.232 1.00 98.06 405 GLU A N 1
ATOM 3222 C CA . GLU A 1 405 ? 2.573 19.627 -4.047 1.00 98.06 405 GLU A CA 1
ATOM 3223 C C . GLU A 1 405 ? 1.552 19.555 -2.901 1.00 98.06 405 GLU A C 1
ATOM 3225 O O . GLU A 1 405 ? 1.385 20.514 -2.151 1.00 98.06 405 GLU A O 1
ATOM 3230 N N . ARG A 1 406 ? 0.915 18.394 -2.712 1.00 98.38 406 ARG A N 1
ATOM 3231 C CA . ARG A 1 406 ? -0.174 18.185 -1.742 1.00 98.38 406 ARG A CA 1
ATOM 3232 C C . ARG A 1 406 ? 0.274 17.600 -0.401 1.00 98.38 406 ARG A C 1
ATOM 3234 O O . ARG A 1 406 ? -0.555 17.393 0.486 1.00 98.38 406 ARG A O 1
ATOM 3241 N N . ARG A 1 407 ? 1.572 17.335 -0.213 1.00 98.50 407 ARG A N 1
ATOM 3242 C CA . ARG A 1 407 ? 2.092 16.640 0.981 1.00 98.50 407 ARG A CA 1
ATOM 3243 C C . ARG A 1 407 ? 1.733 17.337 2.294 1.00 98.50 407 ARG A C 1
ATOM 3245 O O . ARG A 1 407 ? 1.405 16.662 3.262 1.00 98.50 407 ARG A O 1
ATOM 3252 N N . TYR A 1 408 ? 1.738 18.669 2.328 1.00 98.38 408 TYR A N 1
ATOM 3253 C CA . TYR A 1 408 ? 1.412 19.421 3.544 1.00 98.38 408 TYR A CA 1
ATOM 3254 C C . TYR A 1 408 ? -0.084 19.437 3.858 1.00 98.38 408 TYR A C 1
ATOM 3256 O O . TYR A 1 408 ? -0.447 19.460 5.029 1.00 98.38 408 TYR A O 1
ATOM 3264 N N . ASP A 1 409 ? -0.951 19.349 2.850 1.00 98.12 409 ASP A N 1
ATOM 3265 C CA . ASP A 1 409 ? -2.393 19.210 3.074 1.00 98.12 409 ASP A CA 1
ATOM 3266 C C . ASP A 1 409 ? -2.712 17.851 3.713 1.00 98.12 409 ASP A C 1
ATOM 3268 O O . ASP A 1 409 ? -3.558 17.753 4.599 1.00 98.12 409 ASP A O 1
ATOM 3272 N N . ILE A 1 410 ? -1.974 16.806 3.320 1.00 98.44 410 ILE A N 1
ATOM 3273 C CA . ILE A 1 410 ? -2.065 15.473 3.931 1.00 98.44 410 ILE A CA 1
ATOM 3274 C C . ILE A 1 410 ? -1.574 15.501 5.386 1.00 98.44 410 ILE A C 1
ATOM 3276 O O . ILE A 1 410 ? -2.206 14.888 6.244 1.00 98.44 410 ILE A O 1
ATOM 3280 N N . VAL A 1 411 ? -0.479 16.217 5.679 1.00 98.44 411 VAL A N 1
ATOM 3281 C CA . VAL A 1 411 ? 0.008 16.388 7.062 1.00 98.44 411 VAL A CA 1
ATOM 3282 C C . VAL A 1 411 ? -1.035 17.099 7.922 1.00 98.44 411 VAL A C 1
ATOM 3284 O O . VAL A 1 411 ? -1.381 16.589 8.982 1.00 98.44 411 VAL A O 1
ATOM 3287 N N . ARG A 1 412 ? -1.602 18.214 7.444 1.00 97.81 412 ARG A N 1
ATOM 3288 C CA . ARG A 1 412 ? -2.654 18.952 8.167 1.00 97.81 412 ARG A CA 1
ATOM 3289 C C . ARG A 1 412 ? -3.877 18.081 8.450 1.00 97.81 412 ARG A C 1
ATOM 3291 O O . ARG A 1 412 ? -4.375 18.070 9.568 1.00 97.81 412 ARG A O 1
ATOM 3298 N N . ALA A 1 413 ? -4.297 17.268 7.477 1.00 97.31 413 ALA A N 1
ATOM 3299 C CA . ALA A 1 413 ? -5.390 16.316 7.674 1.00 97.31 413 ALA A CA 1
ATOM 3300 C C . ALA A 1 413 ? -5.104 15.278 8.780 1.00 97.31 413 ALA A C 1
ATOM 3302 O O . ALA A 1 413 ? -6.043 14.763 9.383 1.00 97.31 413 ALA A O 1
ATOM 3303 N N . ALA A 1 414 ? -3.834 14.959 9.051 1.00 96.50 414 ALA A N 1
ATOM 3304 C CA . ALA A 1 414 ? -3.452 14.122 10.186 1.00 96.50 414 ALA A CA 1
ATOM 3305 C C . ALA A 1 414 ? -3.470 14.912 11.507 1.00 96.50 414 ALA A C 1
ATOM 3307 O O . ALA A 1 414 ? -3.999 14.417 12.500 1.00 96.50 414 ALA A O 1
ATOM 3308 N N . GLU A 1 415 ? -2.941 16.138 11.515 1.00 94.25 415 GLU A N 1
ATOM 3309 C CA . GLU A 1 415 ? -2.845 16.996 12.707 1.00 94.25 415 GLU A CA 1
ATOM 3310 C C . GLU A 1 415 ? -4.217 17.428 13.254 1.00 94.25 415 GLU A C 1
ATOM 3312 O O . GLU A 1 415 ? -4.407 17.459 14.470 1.00 94.25 415 GLU A O 1
ATOM 3317 N N . ASP A 1 416 ? -5.190 17.696 12.377 1.00 91.69 416 ASP A N 1
ATOM 3318 C CA . ASP A 1 416 ? -6.507 18.233 12.756 1.00 91.69 416 ASP A CA 1
ATOM 3319 C C . ASP A 1 416 ? -7.368 17.254 13.576 1.00 91.69 416 ASP A C 1
ATOM 3321 O O . ASP A 1 416 ? -8.307 17.665 14.266 1.00 91.69 416 ASP A O 1
ATOM 3325 N N . GLY A 1 417 ? -7.073 15.952 13.536 1.00 86.06 417 GLY A N 1
ATOM 3326 C CA . GLY A 1 417 ? -7.925 14.961 14.196 1.00 86.06 417 GLY A CA 1
ATOM 3327 C C . GLY A 1 417 ? -7.298 13.611 14.503 1.00 86.06 417 GLY A C 1
ATOM 3328 O O . GLY A 1 417 ? -7.985 12.766 15.076 1.00 86.06 417 GLY A O 1
ATOM 3329 N N . TYR A 1 418 ? -6.038 13.369 14.130 1.00 92.50 418 TYR A N 1
ATOM 3330 C CA . TYR A 1 418 ? -5.429 12.035 14.151 1.00 92.50 418 TYR A CA 1
ATOM 3331 C C . TYR A 1 418 ? -6.358 10.981 13.519 1.00 92.50 418 TYR A C 1
ATOM 3333 O O . TYR A 1 418 ? -6.470 9.855 14.009 1.00 92.50 418 TYR A O 1
ATOM 3341 N N . SER A 1 419 ? -7.079 11.370 12.459 1.00 97.12 419 SER A N 1
ATOM 3342 C CA . SER A 1 419 ? -8.044 10.515 11.771 1.00 97.12 419 SER A CA 1
ATOM 3343 C C . SER A 1 419 ? -7.409 9.912 10.530 1.00 97.12 419 SER A C 1
ATOM 3345 O O . SER A 1 419 ? -7.094 10.587 9.547 1.00 97.12 419 SER A O 1
ATOM 3347 N N . TRP A 1 420 ? -7.284 8.595 10.561 1.00 97.00 420 TRP A N 1
ATOM 3348 C CA . TRP A 1 420 ? -6.941 7.769 9.424 1.00 97.00 420 TRP A CA 1
ATOM 3349 C C . TRP A 1 420 ? -7.841 8.054 8.219 1.00 97.00 420 TRP A C 1
ATOM 3351 O O . TRP A 1 420 ? -7.357 8.231 7.098 1.00 97.00 420 TRP A O 1
ATOM 3361 N N . GLN A 1 421 ? -9.158 8.117 8.438 1.00 97.19 421 GLN A N 1
ATOM 3362 C CA . GLN A 1 421 ? -10.125 8.351 7.372 1.00 97.19 421 GLN A CA 1
ATOM 3363 C C . GLN A 1 421 ? -9.898 9.703 6.688 1.00 97.19 421 GLN A C 1
ATOM 3365 O O . GLN A 1 421 ? -9.966 9.780 5.458 1.00 97.19 421 GLN A O 1
ATOM 3370 N N . GLN A 1 422 ? -9.631 10.759 7.461 1.00 97.38 422 GLN A N 1
ATOM 3371 C CA . GLN A 1 422 ? -9.349 12.090 6.922 1.00 97.38 422 GLN A CA 1
ATOM 3372 C C . GLN A 1 422 ? -8.075 12.091 6.077 1.00 97.38 422 GLN A C 1
ATOM 3374 O O . GLN A 1 422 ? -8.104 12.583 4.950 1.00 97.38 422 GLN A O 1
ATOM 3379 N N . VAL A 1 423 ? -7.002 11.455 6.552 1.00 98.19 423 VAL A N 1
ATOM 3380 C CA . VAL A 1 423 ? -5.742 11.334 5.801 1.00 98.19 423 VAL A CA 1
ATOM 3381 C C . VAL A 1 423 ? -5.934 10.563 4.496 1.00 98.19 423 VAL A C 1
ATOM 3383 O O . VAL A 1 423 ? -5.499 11.023 3.440 1.00 98.19 423 VAL A O 1
ATOM 3386 N N . VAL A 1 424 ? -6.642 9.429 4.519 1.00 97.69 424 VAL A N 1
ATOM 3387 C CA . VAL A 1 424 ? -6.951 8.672 3.294 1.00 97.69 424 VAL A CA 1
ATOM 3388 C C . VAL A 1 424 ? -7.748 9.526 2.309 1.00 97.69 424 VAL A C 1
ATOM 3390 O O . VAL A 1 424 ? -7.423 9.543 1.123 1.00 97.69 424 VAL A O 1
ATOM 3393 N N . ARG A 1 425 ? -8.761 10.265 2.777 1.00 96.44 425 ARG A N 1
ATOM 3394 C CA . ARG A 1 425 ? -9.546 11.169 1.922 1.00 96.44 425 ARG A CA 1
ATOM 3395 C C . ARG A 1 425 ? -8.695 12.297 1.347 1.00 96.44 425 ARG A C 1
ATOM 3397 O O . ARG A 1 425 ? -8.82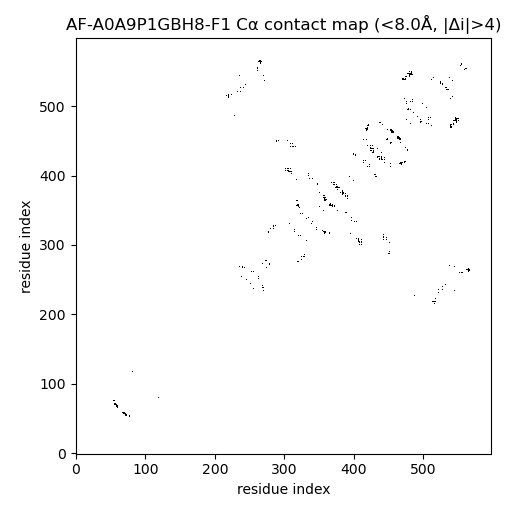1 12.573 0.160 1.00 96.44 425 ARG A O 1
ATOM 3404 N N . ALA A 1 426 ? -7.805 12.893 2.140 1.00 97.88 426 ALA A N 1
ATOM 3405 C CA . ALA A 1 426 ? -6.881 13.923 1.675 1.00 97.88 426 ALA A CA 1
ATOM 3406 C C . ALA A 1 426 ? -5.972 13.388 0.559 1.00 97.88 426 ALA A C 1
ATOM 3408 O O . ALA A 1 426 ? -5.877 14.004 -0.503 1.00 97.88 426 ALA A O 1
ATOM 3409 N N . ILE A 1 427 ? -5.399 12.192 0.734 1.00 98.19 427 ILE A N 1
ATOM 3410 C CA . ILE A 1 427 ? -4.594 11.533 -0.303 1.00 98.19 427 ILE A CA 1
ATOM 3411 C C . ILE A 1 427 ? -5.434 11.247 -1.556 1.00 98.19 427 ILE A C 1
ATOM 3413 O O . ILE A 1 427 ? -4.957 11.446 -2.667 1.00 98.19 427 ILE A O 1
ATOM 3417 N N . MET A 1 428 ? -6.693 10.823 -1.412 1.00 96.69 428 MET A N 1
ATOM 3418 C CA . MET A 1 428 ? -7.584 10.583 -2.556 1.00 96.69 428 MET A CA 1
ATOM 3419 C C . MET A 1 428 ? -7.884 11.847 -3.379 1.00 96.69 428 MET A C 1
ATOM 3421 O O . MET A 1 428 ? -8.263 11.717 -4.541 1.00 96.69 428 MET A O 1
ATOM 3425 N N . THR A 1 429 ? -7.699 13.052 -2.826 1.00 96.81 429 THR A N 1
ATOM 3426 C CA . THR A 1 429 ? -7.813 14.301 -3.606 1.00 96.81 429 THR A CA 1
ATOM 3427 C C . THR A 1 429 ? -6.613 14.552 -4.519 1.00 96.81 429 THR A C 1
ATOM 3429 O O . THR A 1 429 ? -6.691 15.388 -5.415 1.00 96.81 429 THR A O 1
ATOM 3432 N N . VAL A 1 430 ? -5.502 13.837 -4.320 1.00 97.25 430 VAL A N 1
ATOM 3433 C CA . VAL A 1 430 ? -4.311 13.969 -5.160 1.00 97.25 430 VAL A CA 1
ATOM 3434 C C . VAL A 1 430 ? -4.560 13.278 -6.509 1.00 97.25 430 VAL A C 1
ATOM 3436 O O . VAL A 1 430 ? -4.983 12.112 -6.532 1.00 97.25 430 VAL A O 1
ATOM 3439 N N . PRO A 1 431 ? -4.269 13.939 -7.648 1.00 95.25 431 PRO A N 1
ATOM 3440 C CA . PRO A 1 431 ? -4.320 13.311 -8.965 1.00 95.25 431 PRO A CA 1
ATOM 3441 C C . PRO A 1 431 ? -3.607 11.952 -8.983 1.00 95.25 431 PRO A C 1
ATOM 3443 O O . PRO A 1 431 ? -2.492 11.819 -8.488 1.00 95.25 431 PRO A O 1
ATOM 3446 N N . ASN A 1 432 ? -4.249 10.934 -9.567 1.00 91.56 432 ASN A N 1
ATOM 3447 C CA . ASN A 1 432 ? -3.810 9.525 -9.601 1.00 91.56 432 ASN A CA 1
ATOM 3448 C C . ASN A 1 432 ? -3.946 8.713 -8.293 1.00 91.56 432 ASN A C 1
ATOM 3450 O O . ASN A 1 432 ? -3.686 7.507 -8.318 1.00 91.56 432 ASN A O 1
ATOM 3454 N N . TYR A 1 433 ? -4.405 9.308 -7.186 1.00 94.25 433 TYR A N 1
ATOM 3455 C CA . TYR A 1 433 ? -4.606 8.608 -5.904 1.00 94.25 433 TYR A CA 1
ATOM 3456 C C . TYR A 1 433 ? -6.082 8.415 -5.510 1.00 94.25 433 TYR A C 1
ATOM 3458 O O . TYR A 1 433 ? -6.361 7.615 -4.614 1.00 94.25 433 TYR A O 1
ATOM 3466 N N . GLY A 1 434 ? -7.023 9.076 -6.199 1.00 87.31 434 GLY A N 1
ATOM 3467 C CA . GLY A 1 434 ? -8.470 8.987 -5.948 1.00 87.31 434 GLY A CA 1
ATOM 3468 C C . GLY A 1 434 ? -9.038 7.575 -6.099 1.00 87.31 434 GLY A C 1
ATOM 3469 O O . GLY A 1 434 ? -9.316 6.914 -5.102 1.00 87.31 434 GLY A O 1
ATOM 3470 N N . GLY A 1 435 ? -9.167 7.080 -7.335 1.00 85.75 435 GLY A N 1
ATOM 3471 C CA . GLY A 1 435 ? -9.541 5.694 -7.665 1.00 85.75 435 GLY A CA 1
ATOM 3472 C C . GLY A 1 435 ? -10.547 5.028 -6.707 1.00 85.75 435 GLY A C 1
ATOM 3473 O O . GLY A 1 435 ? -11.550 5.609 -6.312 1.00 85.75 435 GLY A O 1
ATOM 3474 N N . THR A 1 436 ? -10.267 3.785 -6.302 1.00 84.12 436 THR A N 1
ATOM 3475 C CA . THR A 1 436 ? -11.056 3.078 -5.271 1.00 84.12 436 THR A CA 1
ATOM 3476 C C . THR A 1 436 ? -10.580 3.379 -3.840 1.00 84.12 436 THR A C 1
ATOM 3478 O O . THR A 1 436 ? -10.886 2.608 -2.931 1.00 84.12 436 THR A O 1
ATOM 3481 N N . GLY A 1 437 ? -9.709 4.376 -3.646 1.00 90.12 437 GLY A N 1
ATOM 3482 C CA . GLY A 1 437 ? -9.010 4.637 -2.382 1.00 90.12 437 GLY A CA 1
ATOM 3483 C C . GLY A 1 437 ? -7.953 3.596 -1.989 1.00 90.12 437 GLY A C 1
ATOM 3484 O O . GLY A 1 437 ? -7.375 3.691 -0.911 1.00 90.12 437 GLY A O 1
ATOM 3485 N N . PHE A 1 438 ? -7.669 2.595 -2.834 1.00 89.94 438 PHE A N 1
ATOM 3486 C CA . PHE A 1 438 ? -6.723 1.526 -2.490 1.00 89.94 438 PHE A CA 1
ATOM 3487 C C . PHE A 1 438 ? -5.293 2.056 -2.330 1.00 89.94 438 PHE A C 1
ATOM 3489 O O . PHE A 1 438 ? -4.667 1.796 -1.312 1.00 89.94 438 PHE A O 1
ATOM 3496 N N . LEU A 1 439 ? -4.783 2.819 -3.303 1.00 92.31 439 LEU A N 1
ATOM 3497 C CA . LEU A 1 439 ? -3.426 3.371 -3.223 1.00 92.31 439 LEU A CA 1
ATOM 3498 C C . LEU A 1 439 ? -3.296 4.365 -2.061 1.00 92.31 439 LEU A C 1
ATOM 3500 O O . LEU A 1 439 ? -2.313 4.319 -1.329 1.00 92.31 439 LEU A O 1
ATOM 3504 N N . ALA A 1 440 ? -4.323 5.195 -1.852 1.00 96.00 440 ALA A N 1
ATOM 3505 C CA . ALA A 1 440 ? -4.398 6.108 -0.718 1.00 96.00 440 ALA A CA 1
ATOM 3506 C C . ALA A 1 440 ? -4.336 5.376 0.630 1.00 96.00 440 ALA A C 1
ATOM 3508 O O . ALA A 1 440 ? -3.586 5.777 1.516 1.00 96.00 440 ALA A O 1
ATOM 3509 N N . LYS A 1 441 ? -5.064 4.259 0.757 1.00 94.94 441 LYS A N 1
ATOM 3510 C CA . LYS A 1 441 ? -5.004 3.374 1.924 1.00 94.94 441 LYS A CA 1
ATOM 3511 C C . LYS A 1 441 ? -3.594 2.823 2.131 1.00 94.94 441 LYS A C 1
ATOM 3513 O O . LYS A 1 441 ? -3.079 2.903 3.234 1.00 94.94 441 LYS A O 1
ATOM 3518 N N . GLU A 1 442 ? -2.963 2.270 1.097 1.00 94.19 442 GLU A N 1
ATOM 3519 C CA . GLU A 1 442 ? -1.616 1.692 1.224 1.00 94.19 442 GLU A CA 1
ATOM 3520 C C . GLU A 1 442 ? -0.574 2.737 1.648 1.00 94.19 442 GLU A C 1
ATOM 3522 O O . GLU A 1 442 ? 0.255 2.444 2.503 1.00 94.19 442 GLU A O 1
ATOM 3527 N N . LEU A 1 443 ? -0.653 3.956 1.100 1.00 96.50 443 LEU A N 1
ATOM 3528 C CA . LEU A 1 443 ? 0.199 5.072 1.510 1.00 96.50 443 LEU A CA 1
ATOM 3529 C C . LEU A 1 443 ? -0.041 5.447 2.971 1.00 96.50 443 LEU A C 1
ATOM 3531 O O . LEU A 1 443 ? 0.897 5.482 3.762 1.00 96.50 443 LEU A O 1
ATOM 3535 N N . ALA A 1 444 ? -1.296 5.699 3.341 1.00 97.38 444 ALA A N 1
ATOM 3536 C CA . ALA A 1 444 ? -1.617 6.082 4.703 1.00 97.38 444 ALA A CA 1
ATOM 3537 C C . ALA A 1 444 ? -1.143 5.011 5.703 1.00 97.38 444 ALA A C 1
ATOM 3539 O O . ALA A 1 444 ? -0.695 5.361 6.792 1.00 97.38 444 ALA A O 1
ATOM 3540 N N . GLN A 1 445 ? -1.167 3.716 5.342 1.00 96.25 445 GLN A N 1
ATOM 3541 C CA . GLN A 1 445 ? -0.858 2.617 6.270 1.00 96.25 445 GLN A CA 1
ATOM 3542 C C . GLN A 1 445 ? 0.602 2.681 6.711 1.00 96.25 445 GLN A C 1
ATOM 3544 O O . GLN A 1 445 ? 0.905 2.374 7.863 1.00 96.25 445 GLN A O 1
ATOM 3549 N N . ASP A 1 446 ? 1.489 3.133 5.824 1.00 97.25 446 ASP A N 1
ATOM 3550 C CA . ASP A 1 446 ? 2.890 3.381 6.158 1.00 97.25 446 ASP A CA 1
ATOM 3551 C C . ASP A 1 446 ? 3.052 4.582 7.103 1.00 97.25 446 ASP A C 1
ATOM 3553 O O . ASP A 1 446 ? 3.957 4.593 7.937 1.00 97.25 446 ASP A O 1
ATOM 3557 N N . LEU A 1 447 ? 2.131 5.553 7.051 1.00 97.56 447 LEU A N 1
ATOM 3558 C CA . LEU A 1 447 ? 2.136 6.733 7.921 1.00 97.56 447 LEU A CA 1
ATOM 3559 C C . LEU A 1 447 ? 1.718 6.422 9.364 1.00 97.56 447 LEU A C 1
ATOM 3561 O O . LEU A 1 447 ? 2.109 7.157 10.269 1.00 97.56 447 LEU A O 1
ATOM 3565 N N . LEU A 1 448 ? 0.995 5.324 9.627 1.00 96.25 448 LEU A N 1
ATOM 3566 C CA . LEU A 1 448 ? 0.509 4.948 10.973 1.00 96.25 448 LEU A CA 1
ATOM 3567 C C . LEU A 1 448 ? 1.610 4.739 12.022 1.00 96.25 448 LEU A C 1
ATOM 3569 O O . LEU A 1 448 ? 1.304 4.619 13.209 1.00 96.25 448 LEU A O 1
ATOM 3573 N N . LYS A 1 449 ? 2.870 4.623 11.597 1.00 93.50 449 LYS A N 1
ATOM 3574 C CA . LYS A 1 449 ? 4.045 4.478 12.472 1.00 93.50 449 LYS A CA 1
ATOM 3575 C C . LYS A 1 449 ? 4.970 5.696 12.420 1.00 93.50 449 LYS A C 1
ATOM 3577 O O . LYS A 1 449 ? 6.110 5.621 12.865 1.00 93.50 449 LYS A O 1
ATOM 3582 N N . THR A 1 450 ? 4.493 6.795 11.850 1.00 96.94 450 THR A N 1
ATOM 3583 C CA . THR A 1 450 ? 5.215 8.065 11.754 1.00 96.94 450 THR A CA 1
ATOM 3584 C C . THR A 1 450 ? 4.636 9.072 12.749 1.00 96.94 450 THR A C 1
ATOM 3586 O O . THR A 1 450 ? 3.549 8.843 13.289 1.00 96.94 450 THR A O 1
ATOM 3589 N N . PRO A 1 451 ? 5.301 10.215 12.969 1.00 97.25 451 PRO A N 1
ATOM 3590 C CA . PRO A 1 451 ? 4.830 11.240 13.889 1.00 97.25 451 PRO A CA 1
ATOM 3591 C C . PRO A 1 451 ? 3.471 11.857 13.537 1.00 97.25 451 PRO A C 1
ATOM 3593 O O . PRO A 1 451 ? 2.875 12.524 14.372 1.00 97.25 451 PRO A O 1
ATOM 3596 N N . LEU A 1 452 ? 2.955 11.612 12.326 1.00 96.81 452 LEU A N 1
ATOM 3597 C CA . LEU A 1 452 ? 1.602 12.019 11.935 1.00 96.81 452 LEU A CA 1
ATOM 3598 C C . LEU A 1 452 ? 0.520 11.323 12.774 1.00 96.81 452 LEU A C 1
ATOM 3600 O O . LEU A 1 452 ? -0.544 11.886 13.000 1.00 96.81 452 LEU A O 1
ATOM 3604 N N . PHE A 1 453 ? 0.780 10.092 13.220 1.00 97.62 453 PHE A N 1
ATOM 3605 C CA . PHE A 1 453 ? -0.151 9.314 14.040 1.00 97.62 453 PHE A CA 1
ATOM 3606 C C . PHE A 1 453 ? 0.453 8.860 15.362 1.00 97.62 453 PHE A C 1
ATOM 3608 O O . PHE A 1 453 ? -0.247 8.227 16.151 1.00 97.62 453 PHE A O 1
ATOM 3615 N N . CYS A 1 454 ? 1.733 9.140 15.606 1.00 96.81 454 CYS A N 1
ATOM 3616 C CA . CYS A 1 454 ? 2.434 8.668 16.785 1.00 96.81 454 CYS A CA 1
ATOM 3617 C C . CYS A 1 454 ? 3.154 9.784 17.538 1.00 96.81 454 CYS A C 1
ATOM 3619 O O . CYS A 1 454 ? 3.737 10.676 16.932 1.00 96.81 454 CYS A O 1
ATOM 3621 N N . THR A 1 455 ? 3.216 9.664 18.862 1.00 96.19 455 THR A N 1
ATOM 3622 C CA . THR A 1 455 ? 4.115 10.475 19.693 1.00 96.19 455 THR A CA 1
ATOM 3623 C C . THR A 1 455 ? 5.240 9.602 20.221 1.00 96.19 455 THR A C 1
ATOM 3625 O O . THR A 1 455 ? 5.021 8.451 20.600 1.00 96.19 455 THR A O 1
ATOM 3628 N N . TRP A 1 456 ? 6.457 10.141 20.248 1.00 96.69 456 TRP A N 1
ATOM 3629 C CA . TRP A 1 456 ? 7.573 9.484 20.915 1.00 96.69 456 TRP A CA 1
ATOM 3630 C C . TRP A 1 456 ? 7.425 9.611 22.433 1.00 96.69 456 TRP A C 1
ATOM 3632 O O . TRP A 1 456 ? 7.424 10.720 22.969 1.00 96.69 456 TRP A O 1
ATOM 3642 N N . ASN A 1 457 ? 7.330 8.478 23.123 1.00 96.38 457 ASN A N 1
ATOM 3643 C CA . ASN A 1 457 ? 7.386 8.412 24.572 1.00 96.38 457 ASN A CA 1
ATOM 3644 C C . ASN A 1 457 ? 8.827 8.097 25.005 1.00 96.38 457 ASN A C 1
ATOM 3646 O O . ASN A 1 457 ? 9.311 6.969 24.906 1.00 96.38 457 ASN A O 1
ATOM 3650 N N . SER A 1 458 ? 9.524 9.116 25.510 1.00 95.75 458 SER A N 1
ATOM 3651 C CA . SER A 1 458 ? 10.909 8.991 25.974 1.00 95.75 458 SER A CA 1
ATOM 3652 C C . SER A 1 458 ? 11.061 8.119 27.222 1.00 95.75 458 SER A C 1
ATOM 3654 O O . SER A 1 458 ? 12.136 7.565 27.433 1.00 95.75 458 SER A O 1
ATOM 3656 N N . ALA A 1 459 ? 10.008 7.948 28.029 1.00 96.69 459 ALA A N 1
ATOM 3657 C CA . ALA A 1 459 ? 10.069 7.160 29.258 1.00 96.69 459 ALA A CA 1
ATOM 3658 C C . ALA A 1 459 ? 10.174 5.653 28.984 1.00 96.69 459 ALA A C 1
ATOM 3660 O O . ALA A 1 459 ? 10.817 4.936 29.747 1.00 96.69 459 ALA A O 1
ATOM 3661 N N . ASN A 1 460 ? 9.553 5.172 27.903 1.00 95.81 460 ASN A N 1
ATOM 3662 C CA . ASN A 1 460 ? 9.601 3.763 27.499 1.00 95.81 460 ASN A CA 1
ATOM 3663 C C . ASN A 1 460 ? 10.390 3.527 26.199 1.00 95.81 460 ASN A C 1
ATOM 3665 O O . ASN A 1 460 ? 10.518 2.382 25.770 1.00 95.81 460 ASN A O 1
ATOM 3669 N N . GLY A 1 461 ? 10.919 4.588 25.581 1.00 95.19 461 GLY A N 1
ATOM 3670 C CA . GLY A 1 461 ? 11.680 4.499 24.340 1.00 95.19 461 GLY A CA 1
ATOM 3671 C C . GLY A 1 461 ? 10.854 3.946 23.178 1.00 95.19 461 GLY A C 1
ATOM 3672 O O . GLY A 1 461 ? 11.375 3.164 22.382 1.00 95.19 461 GLY A O 1
ATOM 3673 N N . SER A 1 462 ? 9.567 4.302 23.089 1.00 94.81 462 SER A N 1
ATOM 3674 C CA . SER A 1 462 ? 8.665 3.765 22.067 1.00 94.81 462 SER A CA 1
ATOM 3675 C C . SER A 1 462 ? 7.757 4.822 21.431 1.00 94.81 462 SER A C 1
ATOM 3677 O O . SER A 1 462 ? 7.503 5.886 21.991 1.00 94.81 462 SER A O 1
ATOM 3679 N N . TRP A 1 463 ? 7.272 4.522 20.224 1.00 94.88 463 TRP A N 1
ATOM 3680 C CA . TRP A 1 463 ? 6.266 5.322 19.525 1.00 94.88 463 TRP A CA 1
ATOM 3681 C C . TRP A 1 463 ? 4.860 4.847 19.900 1.00 94.88 463 TRP A C 1
ATOM 3683 O O . TRP A 1 463 ? 4.506 3.692 19.655 1.00 94.88 463 TRP A O 1
ATOM 3693 N N . GLU A 1 464 ? 4.040 5.746 20.436 1.00 95.25 464 GLU A N 1
ATOM 3694 C CA . GLU A 1 464 ? 2.658 5.467 20.830 1.00 95.25 464 GLU A CA 1
ATOM 3695 C C . GLU A 1 464 ? 1.691 5.966 19.761 1.00 95.25 464 GLU A C 1
ATOM 3697 O O . GLU A 1 464 ? 1.776 7.114 19.342 1.00 95.25 464 GLU A O 1
ATOM 3702 N N . ASN A 1 465 ? 0.781 5.111 19.292 1.00 94.50 465 ASN A N 1
ATOM 3703 C CA . ASN A 1 465 ? -0.181 5.464 18.248 1.00 94.50 465 ASN A CA 1
ATOM 3704 C C . ASN A 1 465 ? -1.422 6.165 18.841 1.00 94.50 465 ASN A C 1
ATOM 3706 O O . ASN A 1 465 ? -2.032 5.670 19.788 1.00 94.50 465 ASN A O 1
ATOM 3710 N N . HIS A 1 466 ? -1.800 7.299 18.250 1.00 95.56 466 HIS A N 1
ATOM 3711 C CA . HIS A 1 466 ? -2.929 8.151 18.637 1.00 95.56 466 HIS A CA 1
ATOM 3712 C C . HIS A 1 466 ? -4.046 8.207 17.585 1.00 95.56 466 HIS A C 1
ATOM 3714 O O . HIS A 1 466 ? -4.966 9.015 17.716 1.00 95.56 466 HIS A O 1
ATOM 3720 N N . CYS A 1 467 ? -3.991 7.357 16.558 1.00 97.00 467 CYS A N 1
ATOM 3721 C CA . CYS A 1 467 ? -5.006 7.286 15.516 1.00 97.00 467 CYS A CA 1
ATOM 3722 C C . CYS A 1 467 ? -6.378 6.964 16.126 1.00 97.00 467 CYS A C 1
ATOM 3724 O O . CYS A 1 467 ? -6.564 5.909 16.738 1.00 97.00 467 CYS A O 1
ATOM 3726 N N . GLN A 1 468 ? -7.342 7.872 15.975 1.00 95.94 468 GLN A N 1
ATOM 3727 C CA . GLN A 1 468 ? -8.607 7.801 16.715 1.00 95.94 468 GLN A CA 1
ATOM 3728 C C . GLN A 1 468 ? -9.571 6.752 16.160 1.00 95.94 468 GLN A C 1
ATOM 3730 O O . GLN A 1 468 ? -10.279 6.113 16.930 1.00 95.94 468 GLN A O 1
ATOM 3735 N N . ASP A 1 469 ? -9.562 6.578 14.843 1.00 96.81 469 ASP A N 1
ATOM 3736 C CA . ASP A 1 469 ? -10.496 5.790 14.035 1.00 96.81 469 ASP A CA 1
ATOM 3737 C C . ASP A 1 469 ? -9.826 4.568 13.376 1.00 96.81 469 ASP A C 1
ATOM 3739 O O . ASP A 1 469 ? -10.361 4.005 12.418 1.00 96.81 469 ASP A O 1
ATOM 3743 N N . LEU A 1 470 ? -8.672 4.124 13.904 1.00 95.81 470 LEU A N 1
ATOM 3744 C CA . LEU A 1 470 ? -7.874 3.001 13.375 1.00 95.81 470 LEU A CA 1
ATOM 3745 C C . LEU A 1 470 ? -8.709 1.731 13.139 1.00 95.81 470 LEU A C 1
ATOM 3747 O O . LEU A 1 470 ? -8.446 0.958 12.222 1.00 95.81 470 LEU A O 1
ATOM 3751 N N . ASN A 1 471 ? -9.709 1.496 13.988 1.00 97.31 471 ASN A N 1
ATOM 3752 C CA . ASN A 1 471 ? -10.575 0.323 13.911 1.00 97.31 471 ASN A CA 1
ATOM 3753 C C . ASN A 1 471 ? -12.047 0.662 13.640 1.00 97.31 471 ASN A C 1
ATOM 3755 O O . ASN A 1 471 ? -12.894 -0.221 13.755 1.00 97.31 471 ASN A O 1
ATOM 3759 N N . ASP A 1 472 ? -12.333 1.903 13.244 1.00 97.25 472 ASP A N 1
ATOM 3760 C CA . ASP A 1 472 ? -13.696 2.385 12.997 1.00 97.25 472 ASP A CA 1
ATOM 3761 C C . ASP A 1 472 ? -13.984 2.552 11.500 1.00 97.25 472 ASP A C 1
ATOM 3763 O O . ASP A 1 472 ? -15.139 2.516 11.075 1.00 97.25 472 ASP A O 1
ATOM 3767 N N . TRP A 1 473 ? -12.947 2.719 10.670 1.00 97.00 473 TRP A N 1
ATOM 3768 C CA . TRP A 1 473 ? -13.129 2.883 9.232 1.00 97.00 473 TRP A CA 1
ATOM 3769 C C . TRP A 1 473 ? -11.945 2.378 8.400 1.00 97.00 473 TRP A C 1
ATOM 3771 O O . TRP A 1 473 ? -10.783 2.669 8.671 1.00 97.00 473 TRP A O 1
ATOM 3781 N N . CYS A 1 474 ? -12.239 1.665 7.309 1.00 96.12 474 CYS A N 1
ATOM 3782 C CA . CYS A 1 474 ? -11.243 1.248 6.325 1.00 96.12 474 CYS A CA 1
ATOM 3783 C C . CYS A 1 474 ? -11.897 1.118 4.938 1.00 96.12 474 CYS A C 1
ATOM 3785 O O . CYS A 1 474 ? -12.950 0.485 4.829 1.00 96.12 474 CYS A O 1
ATOM 3787 N N . PRO A 1 475 ? -11.312 1.680 3.861 1.00 95.44 475 PRO A N 1
ATOM 3788 C CA . PRO A 1 475 ? -11.905 1.578 2.536 1.00 95.44 475 PRO A CA 1
ATOM 3789 C C . PRO A 1 475 ? -11.870 0.126 2.044 1.00 95.44 475 PRO A C 1
ATOM 3791 O O . PRO A 1 475 ? -10.831 -0.541 2.049 1.00 95.44 475 PRO A O 1
ATOM 3794 N N . VAL A 1 476 ? -13.017 -0.368 1.576 1.00 95.62 476 VAL A N 1
ATOM 3795 C CA . VAL A 1 476 ? -13.164 -1.761 1.141 1.00 95.62 476 VAL A CA 1
ATOM 3796 C C . VAL A 1 476 ? -12.969 -1.860 -0.369 1.00 95.62 476 VAL A C 1
ATOM 3798 O O . VAL A 1 476 ? -13.834 -1.465 -1.155 1.00 95.62 476 VAL A O 1
ATOM 3801 N N . GLY A 1 477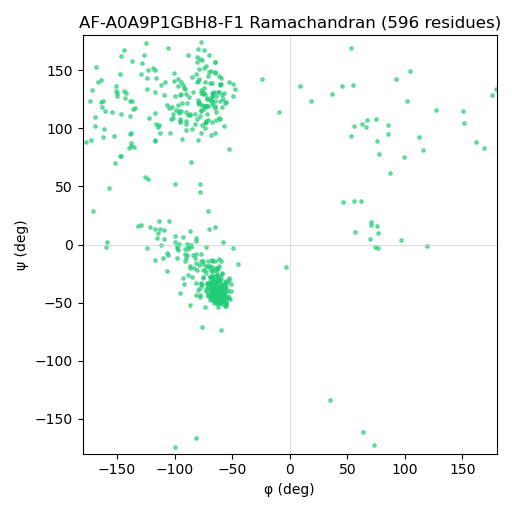 ? -11.819 -2.394 -0.785 1.00 94.00 477 GLY A N 1
ATOM 3802 C CA . GLY A 1 477 ? -11.503 -2.618 -2.199 1.00 94.00 477 GLY A CA 1
ATOM 3803 C C . GLY A 1 477 ? -12.248 -3.818 -2.814 1.00 94.00 477 GLY A C 1
ATOM 3804 O O . GLY A 1 477 ? -12.766 -4.664 -2.079 1.00 94.00 477 GLY A O 1
ATOM 3805 N N . PRO A 1 478 ? -12.249 -3.970 -4.155 1.00 94.50 478 PRO A N 1
ATOM 3806 C CA . PRO A 1 478 ? -13.059 -4.981 -4.845 1.00 94.50 478 PRO A CA 1
ATOM 3807 C C . PRO A 1 478 ? -12.819 -6.426 -4.389 1.00 94.50 478 PRO A C 1
ATOM 3809 O O . PRO A 1 478 ? -13.757 -7.211 -4.339 1.00 94.50 478 PRO A O 1
ATOM 3812 N N . GLY A 1 479 ? -11.579 -6.798 -4.045 1.00 95.50 479 GLY A N 1
ATOM 3813 C CA . GLY A 1 479 ? -11.275 -8.144 -3.538 1.00 95.50 479 GLY A CA 1
ATOM 3814 C C . GLY A 1 479 ? -11.932 -8.440 -2.192 1.00 95.50 479 GLY A C 1
ATOM 3815 O O . GLY A 1 479 ? -12.538 -9.492 -2.025 1.00 95.50 479 GLY A O 1
ATOM 3816 N N . ALA A 1 480 ? -11.885 -7.480 -1.269 1.00 96.88 480 ALA A N 1
ATOM 3817 C CA . ALA A 1 480 ? -12.546 -7.616 0.022 1.00 96.88 480 ALA A CA 1
ATOM 3818 C C . ALA A 1 480 ? -14.077 -7.601 -0.119 1.00 96.88 480 ALA A C 1
ATOM 3820 O O . ALA A 1 480 ? -14.739 -8.415 0.514 1.00 96.88 480 ALA A O 1
ATOM 3821 N N . ARG A 1 481 ? -14.641 -6.773 -1.015 1.00 97.50 481 ARG A N 1
ATOM 3822 C CA . ARG A 1 481 ? -16.086 -6.792 -1.326 1.00 97.50 481 ARG A CA 1
ATOM 3823 C C . ARG A 1 481 ? -16.548 -8.151 -1.856 1.00 97.50 481 ARG A C 1
ATOM 3825 O O . ARG A 1 481 ? -17.561 -8.668 -1.404 1.00 97.50 481 ARG A O 1
ATOM 3832 N N . ARG A 1 482 ? -15.775 -8.780 -2.754 1.00 97.75 482 ARG A N 1
ATOM 3833 C CA . ARG A 1 482 ? -16.069 -10.141 -3.238 1.00 97.75 482 ARG A CA 1
ATOM 3834 C C . ARG A 1 482 ? -16.059 -11.169 -2.109 1.00 97.75 482 ARG A C 1
ATOM 3836 O O . ARG A 1 482 ? -16.949 -12.014 -2.061 1.00 97.75 482 ARG A O 1
ATOM 3843 N N . ALA A 1 483 ? -15.091 -11.094 -1.195 1.00 97.94 483 ALA A N 1
ATOM 3844 C CA . ALA A 1 483 ? -15.077 -11.961 -0.021 1.00 97.94 483 ALA A CA 1
ATOM 3845 C C . ALA A 1 483 ? -16.284 -11.716 0.891 1.00 97.94 483 ALA A C 1
ATOM 3847 O O . ALA A 1 483 ? -16.932 -12.684 1.269 1.00 97.94 483 ALA A O 1
ATOM 3848 N N . LEU A 1 484 ? -16.654 -10.463 1.169 1.00 97.88 484 LEU A N 1
ATOM 3849 C CA . LEU A 1 484 ? -17.872 -10.142 1.924 1.00 97.88 484 LEU A CA 1
ATOM 3850 C C . LEU A 1 484 ? -19.124 -10.702 1.230 1.00 97.88 484 LEU A C 1
ATOM 3852 O O . LEU A 1 484 ? -19.964 -11.322 1.876 1.00 97.88 484 LEU A O 1
ATOM 3856 N N . ASN A 1 485 ? -19.229 -10.607 -0.097 1.00 97.69 485 ASN A N 1
ATOM 3857 C CA . ASN A 1 485 ? -20.313 -11.257 -0.836 1.00 97.69 485 ASN A CA 1
ATOM 3858 C C . ASN A 1 485 ? -20.335 -12.774 -0.609 1.00 97.69 485 ASN A C 1
ATOM 3860 O O . ASN A 1 485 ? -21.391 -13.322 -0.302 1.00 97.69 485 ASN A O 1
ATOM 3864 N N . ARG A 1 486 ? -19.177 -13.450 -0.666 1.00 96.44 486 ARG A N 1
ATOM 3865 C CA . ARG A 1 486 ? -19.083 -14.887 -0.355 1.00 96.44 486 ARG A CA 1
ATOM 3866 C C . ARG A 1 486 ? -19.512 -15.180 1.077 1.00 96.44 486 ARG A C 1
ATOM 3868 O O . ARG A 1 486 ? -20.267 -16.122 1.290 1.00 96.44 486 ARG A O 1
ATOM 3875 N N . LEU A 1 487 ? -19.060 -14.403 2.053 1.00 96.12 487 LEU A N 1
ATOM 3876 C CA . LEU A 1 487 ? -19.402 -14.623 3.456 1.00 96.12 487 LEU A CA 1
ATOM 3877 C C . LEU A 1 487 ? -20.912 -14.520 3.704 1.00 96.12 487 LEU A C 1
ATOM 3879 O O . LEU A 1 487 ? -21.441 -15.324 4.462 1.00 96.12 487 LEU A O 1
ATOM 3883 N N . HIS A 1 488 ? -21.592 -13.618 2.994 1.00 94.50 488 HIS A N 1
ATOM 3884 C CA . HIS A 1 488 ? -23.043 -13.413 3.060 1.00 94.50 488 HIS A CA 1
ATOM 3885 C C . HIS A 1 488 ? -23.856 -14.280 2.076 1.00 94.50 488 HIS A C 1
ATOM 3887 O O . HIS A 1 488 ? -25.074 -14.148 2.008 1.00 94.50 488 HIS A O 1
ATOM 3893 N N . GLY A 1 489 ? -23.215 -15.138 1.274 1.00 94.25 489 GLY A N 1
ATOM 3894 C CA . GLY A 1 489 ? -23.907 -15.970 0.279 1.00 94.25 489 GLY A CA 1
ATOM 3895 C C . GLY A 1 489 ? -24.466 -15.210 -0.937 1.00 94.25 489 GLY A C 1
ATOM 3896 O O . GLY A 1 489 ? -25.288 -15.760 -1.665 1.00 94.25 489 GLY A O 1
ATOM 3897 N N . ARG A 1 490 ? -24.013 -13.974 -1.178 1.00 96.06 490 ARG A N 1
ATOM 3898 C CA . ARG A 1 490 ? -24.379 -13.146 -2.341 1.00 96.06 490 ARG A CA 1
ATOM 3899 C C . ARG A 1 490 ? -23.580 -13.529 -3.597 1.00 96.06 490 ARG A C 1
ATOM 3901 O O . ARG A 1 490 ? -22.463 -14.051 -3.475 1.00 96.06 490 ARG A O 1
ATOM 3908 N N . PRO A 1 491 ? -24.079 -13.223 -4.814 1.00 96.88 491 PRO A N 1
ATOM 3909 C CA . PRO A 1 491 ? -23.279 -13.275 -6.033 1.00 96.88 491 PRO A CA 1
ATOM 3910 C C . PRO A 1 491 ? -21.950 -12.531 -5.873 1.00 96.88 491 PRO A C 1
ATOM 3912 O O . PRO A 1 491 ? -21.905 -11.362 -5.499 1.00 96.88 491 PRO A O 1
ATOM 3915 N N . THR A 1 492 ? -20.838 -13.193 -6.196 1.00 96.69 492 THR A N 1
ATOM 3916 C CA . THR A 1 492 ? -19.500 -12.687 -5.861 1.00 96.69 492 THR A CA 1
ATOM 3917 C C . THR A 1 492 ? -19.239 -11.283 -6.404 1.00 96.69 492 THR A C 1
ATOM 3919 O O . THR A 1 492 ? -18.641 -10.477 -5.703 1.00 96.69 492 THR A O 1
ATOM 3922 N N . LYS A 1 493 ? -19.691 -10.961 -7.623 1.00 96.81 493 LYS A N 1
ATOM 3923 C CA . LYS A 1 493 ? -19.437 -9.665 -8.280 1.00 96.81 493 LYS A CA 1
ATOM 3924 C C . LYS A 1 493 ? -20.441 -8.562 -7.922 1.00 96.81 493 LYS A C 1
ATOM 3926 O O . LYS A 1 493 ? -20.267 -7.440 -8.395 1.00 96.81 493 LYS A O 1
ATOM 3931 N N . GLU A 1 494 ? -21.456 -8.852 -7.111 1.00 97.44 494 GLU A N 1
ATOM 3932 C CA . GLU A 1 494 ? -22.485 -7.880 -6.742 1.00 97.44 494 GLU A CA 1
ATOM 3933 C C . GLU A 1 494 ? -21.845 -6.625 -6.130 1.00 97.44 494 GLU A C 1
ATOM 3935 O O . GLU A 1 494 ? -21.071 -6.713 -5.176 1.00 97.44 494 GLU A O 1
ATOM 3940 N N . ASN A 1 495 ? -22.108 -5.453 -6.721 1.00 96.69 495 ASN A N 1
ATOM 3941 C CA . ASN A 1 495 ? -21.692 -4.142 -6.208 1.00 96.69 495 ASN A CA 1
ATOM 3942 C C . ASN A 1 495 ? -20.176 -3.935 -5.957 1.00 96.69 495 ASN A C 1
ATOM 3944 O O . ASN A 1 495 ? -19.752 -2.913 -5.406 1.00 96.69 495 ASN A O 1
ATOM 3948 N N . CYS A 1 496 ? -19.318 -4.849 -6.421 1.00 94.69 496 CYS A N 1
ATOM 3949 C CA . CYS A 1 496 ? -17.879 -4.836 -6.129 1.00 94.69 496 CYS A CA 1
ATOM 3950 C C . CYS A 1 496 ? -17.118 -3.659 -6.751 1.00 94.69 496 CYS A C 1
ATOM 3952 O O . CYS A 1 496 ? -16.043 -3.304 -6.268 1.00 94.69 496 CYS A O 1
ATOM 3954 N N . TYR A 1 497 ? -17.671 -3.070 -7.809 1.00 93.56 497 TYR A N 1
ATOM 3955 C CA . TYR A 1 497 ? -17.094 -1.939 -8.541 1.00 93.56 497 TYR A CA 1
ATOM 3956 C C . TYR A 1 497 ? -17.951 -0.676 -8.440 1.00 93.56 497 TYR A C 1
ATOM 3958 O O . TYR A 1 497 ? -17.636 0.324 -9.072 1.00 93.56 497 TYR A O 1
ATOM 3966 N N . SER A 1 498 ? -19.022 -0.711 -7.640 1.00 93.75 498 SER A N 1
ATOM 3967 C CA . SER A 1 498 ? -19.879 0.454 -7.453 1.00 93.75 498 SER A CA 1
ATOM 3968 C C . SER A 1 498 ? -19.099 1.589 -6.789 1.00 93.75 498 SER A C 1
ATOM 3970 O O . SER A 1 498 ? -18.463 1.403 -5.740 1.00 93.75 498 SER A O 1
ATOM 3972 N N . SER A 1 499 ? -19.164 2.763 -7.413 1.00 90.19 499 SER A N 1
ATOM 3973 C CA . SER A 1 499 ? -18.666 4.032 -6.885 1.00 90.19 499 SER A CA 1
ATOM 3974 C C . SER A 1 499 ? -19.674 4.711 -5.951 1.00 90.19 499 SER A C 1
ATOM 3976 O O . SER A 1 499 ? -19.297 5.655 -5.264 1.00 90.19 499 SER A O 1
ATOM 3978 N N . SER A 1 500 ? -20.917 4.213 -5.862 1.00 94.56 500 SER A N 1
ATOM 3979 C CA . SER A 1 500 ? -21.956 4.782 -4.996 1.00 94.56 500 SER A CA 1
ATOM 3980 C C . SER A 1 500 ? -21.517 4.803 -3.536 1.00 94.56 500 SER A C 1
ATOM 3982 O O . SER A 1 500 ? -21.182 3.765 -2.960 1.00 94.56 500 SER A O 1
ATOM 3984 N N . ARG A 1 501 ? -21.575 5.984 -2.916 1.00 91.50 501 ARG A N 1
ATOM 3985 C CA . ARG A 1 501 ? -21.197 6.186 -1.514 1.00 91.50 501 ARG A CA 1
ATOM 3986 C C . ARG A 1 501 ? -21.984 5.287 -0.559 1.00 91.50 501 ARG A C 1
ATOM 3988 O O . ARG A 1 501 ? -21.373 4.652 0.291 1.00 91.50 501 ARG A O 1
ATOM 3995 N N . ALA A 1 502 ? -23.297 5.161 -0.752 1.00 95.56 502 ALA A N 1
ATOM 3996 C CA . ALA A 1 502 ? -24.143 4.306 0.085 1.00 95.56 502 ALA A CA 1
ATOM 3997 C C . ALA A 1 502 ? -23.707 2.831 0.027 1.00 95.56 502 ALA A C 1
ATOM 3999 O O . ALA A 1 502 ? -23.652 2.143 1.044 1.00 95.56 502 ALA A O 1
ATOM 4000 N N . VAL A 1 503 ? -23.321 2.354 -1.160 1.00 95.50 503 VAL A N 1
ATOM 4001 C CA . VAL A 1 503 ? -22.802 0.991 -1.339 1.00 95.50 503 VAL A CA 1
ATOM 4002 C C . VAL A 1 503 ? -21.442 0.823 -0.659 1.00 95.50 503 VAL A C 1
ATOM 4004 O O . VAL A 1 503 ? -21.188 -0.203 -0.031 1.00 95.50 503 VAL A O 1
ATOM 4007 N N . GLN A 1 504 ? -20.560 1.820 -0.761 1.00 93.56 504 GLN A N 1
ATOM 4008 C CA . GLN A 1 504 ? -19.267 1.796 -0.073 1.00 93.56 504 GLN A CA 1
ATOM 4009 C C . GLN A 1 504 ? -19.440 1.746 1.449 1.00 93.56 504 GLN A C 1
ATOM 4011 O O . GLN A 1 504 ? -18.795 0.928 2.100 1.00 93.56 504 GLN A O 1
ATOM 4016 N N . GLU A 1 505 ? -20.321 2.583 1.998 1.00 94.75 505 GLU A N 1
ATOM 4017 C CA . GLU A 1 505 ? -20.637 2.632 3.429 1.00 94.75 505 GLU A CA 1
ATOM 4018 C C . GLU A 1 505 ? -21.244 1.308 3.918 1.00 94.75 505 GLU A C 1
ATOM 4020 O O . GLU A 1 505 ? -20.829 0.809 4.962 1.00 94.75 505 GLU A O 1
ATOM 4025 N N . SER A 1 506 ? -22.113 0.669 3.124 1.00 96.88 506 SER A N 1
ATOM 4026 C CA . SER A 1 506 ? -22.632 -0.675 3.424 1.00 96.88 506 SER A CA 1
ATOM 4027 C C . SER A 1 506 ? -21.512 -1.709 3.572 1.00 96.88 506 SER A C 1
ATOM 4029 O O . SER A 1 506 ? -21.483 -2.447 4.552 1.00 96.88 506 SER A O 1
ATOM 4031 N N . PHE A 1 507 ? -20.545 -1.750 2.646 1.00 97.38 507 PHE A N 1
ATOM 4032 C CA . PHE A 1 507 ? -19.414 -2.681 2.754 1.00 97.38 507 PHE A CA 1
ATOM 4033 C C . PHE A 1 507 ? -18.477 -2.356 3.925 1.00 97.38 507 PHE A C 1
ATOM 4035 O O . PHE A 1 507 ? -17.876 -3.271 4.487 1.00 97.38 507 PHE A O 1
ATOM 4042 N N . VAL A 1 508 ? -18.327 -1.080 4.299 1.00 96.75 508 VAL A N 1
ATOM 4043 C CA . VAL A 1 508 ? -17.578 -0.699 5.508 1.00 96.75 508 VAL A CA 1
ATOM 4044 C C . VAL A 1 508 ? -18.279 -1.234 6.755 1.00 96.75 508 VAL A C 1
ATOM 4046 O O . VAL A 1 508 ? -17.612 -1.797 7.618 1.00 96.75 508 VAL A O 1
ATOM 4049 N N . GLN A 1 509 ? -19.607 -1.120 6.832 1.00 97.50 509 GLN A N 1
ATOM 4050 C CA . GLN A 1 509 ? -20.371 -1.651 7.959 1.00 97.50 509 GLN A CA 1
ATOM 4051 C C . GLN A 1 509 ? -20.255 -3.177 8.057 1.00 97.50 509 GLN A C 1
ATOM 4053 O O . GLN A 1 509 ? -19.980 -3.702 9.130 1.00 97.50 509 GLN A O 1
ATOM 4058 N N . GLU A 1 510 ? -20.357 -3.887 6.933 1.00 97.44 510 GLU A N 1
ATOM 4059 C CA . GLU A 1 510 ? -20.148 -5.340 6.895 1.00 97.44 510 GLU A CA 1
ATOM 4060 C C . GLU A 1 510 ? -18.720 -5.734 7.310 1.00 97.44 510 GLU A C 1
ATOM 4062 O O . GLU A 1 510 ? -18.524 -6.709 8.032 1.00 97.44 510 GLU A O 1
ATOM 4067 N N . LEU A 1 511 ? -17.703 -4.974 6.884 1.00 97.81 511 LEU A N 1
ATOM 4068 C CA . LEU A 1 511 ? -16.320 -5.188 7.316 1.00 97.81 511 LEU A CA 1
ATOM 4069 C C . LEU A 1 511 ? -16.181 -5.029 8.835 1.00 97.81 511 LEU A C 1
ATOM 4071 O O . LEU A 1 511 ? -15.504 -5.844 9.465 1.00 97.81 511 LEU A O 1
ATOM 4075 N N . LEU A 1 512 ? -16.798 -3.996 9.415 1.00 97.50 512 LEU A N 1
ATOM 4076 C CA . LEU A 1 512 ? -16.832 -3.830 10.863 1.00 97.50 512 LEU A CA 1
ATOM 4077 C C . LEU A 1 512 ? -17.482 -5.061 11.494 1.00 97.50 512 LEU A C 1
ATOM 4079 O O . LEU A 1 512 ? -16.923 -5.620 12.435 1.00 97.50 512 LEU A O 1
ATOM 4083 N N . ASP A 1 513 ? -18.628 -5.516 10.981 1.00 96.12 513 ASP A N 1
ATOM 4084 C CA . ASP A 1 513 ? -19.360 -6.645 11.565 1.00 96.12 513 ASP A CA 1
ATOM 4085 C C . ASP A 1 513 ? -18.504 -7.920 11.565 1.00 96.12 513 ASP A C 1
ATOM 4087 O O . ASP A 1 513 ? -18.472 -8.635 12.567 1.00 96.12 513 ASP A O 1
ATOM 4091 N N . VAL A 1 514 ? -17.730 -8.161 10.496 1.00 96.62 514 VAL A N 1
ATOM 4092 C CA . VAL A 1 514 ? -16.711 -9.224 10.454 1.00 96.62 514 VAL A CA 1
ATOM 4093 C C . VAL A 1 514 ? -15.623 -8.975 11.498 1.00 96.62 514 VAL A C 1
ATOM 4095 O O . VAL A 1 514 ? -15.318 -9.874 12.275 1.00 96.62 514 VAL A O 1
ATOM 4098 N N . TYR A 1 515 ? -15.067 -7.763 11.578 1.00 97.19 515 TYR A N 1
ATOM 4099 C CA . TYR A 1 515 ? -14.037 -7.403 12.558 1.00 97.19 515 TYR A CA 1
ATOM 4100 C C . TYR A 1 515 ? -14.481 -7.639 14.012 1.00 97.19 515 TYR A C 1
ATOM 4102 O O . TYR A 1 515 ? -13.656 -8.044 14.838 1.00 97.19 515 TYR A O 1
ATOM 4110 N N . ALA A 1 516 ? -15.766 -7.454 14.330 1.00 95.44 516 ALA A N 1
ATOM 4111 C CA . ALA A 1 516 ? -16.357 -7.780 15.634 1.00 95.44 516 ALA A CA 1
ATOM 4112 C C . ALA A 1 516 ? -16.151 -9.252 16.013 1.00 95.44 516 ALA A C 1
ATOM 4114 O O . ALA A 1 516 ? -15.805 -9.567 17.153 1.00 95.44 516 ALA A O 1
ATOM 4115 N N . GLN A 1 517 ? -16.336 -10.149 15.039 1.00 94.62 517 GLN A N 1
ATOM 4116 C CA . GLN A 1 517 ? -16.298 -11.600 15.234 1.00 94.62 517 GLN A CA 1
ATOM 4117 C C . GLN A 1 517 ? -14.902 -12.114 15.586 1.00 94.62 517 GLN A C 1
ATOM 4119 O O . GLN A 1 517 ? -14.775 -13.238 16.071 1.00 94.62 517 GLN A O 1
ATOM 4124 N N . ARG A 1 518 ? -13.845 -11.306 15.404 1.00 94.75 518 ARG A N 1
ATOM 4125 C CA . ARG A 1 518 ? -12.477 -11.703 15.769 1.00 94.75 518 ARG A CA 1
ATOM 4126 C C . ARG A 1 518 ? -12.378 -12.146 17.229 1.00 94.75 518 ARG A C 1
ATOM 4128 O O . ARG A 1 518 ? -11.630 -13.059 17.515 1.00 94.75 518 ARG A O 1
ATOM 4135 N N . GLN A 1 519 ? -13.168 -11.571 18.137 1.00 91.81 519 GLN A N 1
ATOM 4136 C CA . GLN A 1 519 ? -13.138 -11.943 19.557 1.00 91.81 519 GLN A CA 1
ATOM 4137 C C . GLN A 1 519 ? -13.593 -13.393 19.807 1.00 91.81 519 GLN A C 1
ATOM 4139 O O . GLN A 1 519 ? -13.257 -13.974 20.832 1.00 91.81 519 GLN A O 1
ATOM 4144 N N . LEU A 1 520 ? -14.350 -13.983 18.875 1.00 92.12 520 LEU A N 1
ATOM 4145 C CA . LEU A 1 520 ? -14.809 -15.371 18.954 1.00 92.12 520 LEU A CA 1
ATOM 4146 C C . LEU A 1 520 ? -13.853 -16.348 18.261 1.00 92.12 520 LEU A C 1
ATOM 4148 O O . LEU A 1 520 ? -13.731 -17.492 18.690 1.00 92.12 520 LEU A O 1
ATOM 4152 N N . PHE A 1 521 ? -13.202 -15.917 17.176 1.00 93.00 521 PHE A N 1
ATOM 4153 C CA . PHE A 1 521 ? -12.468 -16.815 16.275 1.00 93.00 521 PHE A CA 1
ATOM 4154 C C . PHE A 1 521 ? -10.959 -16.550 16.190 1.00 93.00 521 PHE A C 1
ATOM 4156 O O . PHE A 1 521 ? -10.225 -17.384 15.663 1.00 93.00 521 PHE A O 1
ATOM 4163 N N . TRP A 1 522 ? -10.481 -15.412 16.691 1.00 92.19 522 TRP A N 1
ATOM 4164 C CA . TRP A 1 522 ? -9.072 -15.037 16.733 1.00 92.19 522 TRP A CA 1
ATOM 4165 C C . TRP A 1 522 ? -8.606 -14.954 18.184 1.00 92.19 522 TRP A C 1
ATOM 4167 O O . TRP A 1 522 ? -8.851 -13.965 18.870 1.00 92.19 522 TRP A O 1
ATOM 4177 N N . ASN A 1 523 ? -7.915 -15.998 18.642 1.00 89.06 523 ASN A N 1
ATOM 4178 C CA . ASN A 1 523 ? -7.229 -15.995 19.928 1.00 89.06 523 ASN A CA 1
ATOM 4179 C C . ASN A 1 523 ? -5.712 -16.127 19.695 1.00 89.06 523 ASN A C 1
ATOM 4181 O O . ASN A 1 523 ? -5.245 -17.235 19.408 1.00 89.06 523 ASN A O 1
ATOM 4185 N N . PRO A 1 524 ? -4.941 -15.029 19.822 1.00 81.81 524 PRO A N 1
ATOM 4186 C CA . PRO A 1 524 ? -3.490 -15.043 19.640 1.00 81.81 524 PRO A CA 1
ATOM 4187 C C . PRO A 1 524 ? -2.769 -16.039 20.551 1.00 81.81 524 PRO A C 1
ATOM 4189 O O . PRO A 1 524 ? -1.760 -16.602 20.143 1.00 81.81 524 PRO A O 1
ATOM 4192 N N . SER A 1 525 ? -3.287 -16.280 21.761 1.00 80.50 525 SER A N 1
ATOM 4193 C CA . SER A 1 525 ? -2.687 -17.190 22.745 1.00 80.50 525 SER A CA 1
ATOM 4194 C C . SER A 1 525 ? -2.805 -18.664 22.363 1.00 80.50 525 SER A C 1
ATOM 4196 O O . SER A 1 525 ? -2.157 -19.503 22.973 1.00 80.50 525 SER A O 1
ATOM 4198 N N . HIS A 1 526 ? -3.650 -19.004 21.387 1.00 77.38 526 HIS A N 1
ATOM 4199 C CA . HIS A 1 526 ? -3.756 -20.373 20.880 1.00 77.38 526 HIS A CA 1
ATOM 4200 C C . HIS A 1 526 ? -2.795 -20.644 19.715 1.00 77.38 526 HIS A C 1
ATOM 4202 O O . HIS A 1 526 ? -2.642 -21.798 19.321 1.00 77.38 526 HIS A O 1
ATOM 4208 N N . MET A 1 527 ? -2.177 -19.604 19.143 1.00 75.12 527 MET A N 1
ATOM 4209 C CA . MET A 1 527 ? -1.191 -19.747 18.071 1.00 75.12 527 MET A CA 1
ATOM 4210 C C . MET A 1 527 ? 0.120 -20.259 18.670 1.00 75.12 527 MET A C 1
ATOM 4212 O O . MET A 1 527 ? 0.494 -19.754 19.720 1.00 75.12 527 MET A O 1
ATOM 4216 N N . ILE A 1 528 ? 0.737 -21.264 18.016 1.00 63.28 528 ILE A N 1
ATOM 4217 C CA . ILE A 1 528 ? 1.963 -22.010 18.404 1.00 63.28 528 ILE A CA 1
ATOM 4218 C C . ILE A 1 528 ? 2.680 -21.388 19.604 1.00 63.28 528 ILE A C 1
ATOM 4220 O O . ILE A 1 528 ? 3.194 -20.286 19.439 1.00 63.28 528 ILE A O 1
ATOM 4224 N N . ASP A 1 529 ? 2.694 -22.141 20.719 1.00 53.97 529 ASP A N 1
ATOM 4225 C CA . ASP A 1 529 ? 3.469 -22.017 21.967 1.00 53.97 529 ASP A CA 1
ATOM 4226 C C . ASP A 1 529 ? 4.080 -20.632 22.218 1.00 53.97 529 ASP A C 1
ATOM 4228 O O . ASP A 1 529 ? 4.881 -20.223 21.398 1.00 53.97 529 ASP A O 1
ATOM 4232 N N . ASP A 1 530 ? 3.781 -19.983 23.358 1.00 54.56 530 ASP A N 1
ATOM 4233 C CA . ASP A 1 530 ? 4.272 -18.723 23.998 1.00 54.56 530 ASP A CA 1
ATOM 4234 C C . ASP A 1 530 ? 5.428 -17.870 23.389 1.00 54.56 530 ASP A C 1
ATOM 4236 O O . ASP A 1 530 ? 5.582 -16.695 23.717 1.00 54.56 530 ASP A O 1
ATOM 4240 N N . TRP A 1 531 ? 6.257 -18.424 22.519 1.00 59.56 531 TRP A N 1
ATOM 4241 C CA . TRP A 1 531 ? 7.385 -17.876 21.785 1.00 59.56 531 TRP A CA 1
ATOM 4242 C C . TRP A 1 531 ? 7.042 -16.747 20.800 1.00 59.56 531 TRP A C 1
ATOM 4244 O O . TRP A 1 531 ? 7.909 -15.903 20.577 1.00 59.56 531 TRP A O 1
ATOM 4254 N N . TYR A 1 532 ? 5.842 -16.703 20.196 1.00 62.69 532 TYR A N 1
ATOM 4255 C CA . TYR A 1 532 ? 5.508 -15.669 19.194 1.00 62.69 532 TYR A CA 1
ATOM 4256 C C . TYR A 1 532 ? 4.021 -15.255 19.195 1.00 62.69 532 TYR A C 1
ATOM 4258 O O . TYR A 1 532 ? 3.252 -15.647 18.308 1.00 62.69 532 TYR A O 1
ATOM 4266 N N . PRO A 1 533 ? 3.574 -14.441 20.174 1.00 68.25 533 PRO A N 1
ATOM 4267 C CA . PRO A 1 533 ? 2.173 -14.062 20.271 1.00 68.25 533 PRO A CA 1
ATOM 4268 C C . PRO A 1 533 ? 1.710 -13.315 19.016 1.00 68.25 533 PRO A C 1
ATOM 4270 O O . PRO A 1 533 ? 2.231 -12.260 18.658 1.00 68.25 533 PRO A O 1
ATOM 4273 N N . SER A 1 534 ? 0.663 -13.870 18.404 1.00 72.38 534 SER A N 1
ATOM 4274 C CA . SER A 1 534 ? -0.087 -13.400 17.231 1.00 72.38 534 SER A CA 1
ATOM 4275 C C . SER A 1 534 ? -0.467 -11.929 17.188 1.00 72.38 534 SER A C 1
ATOM 4277 O O . SER A 1 534 ? -0.878 -11.482 16.126 1.00 72.38 534 SER A O 1
ATOM 4279 N N . GLY A 1 535 ? -0.421 -11.226 18.328 1.00 86.38 535 GLY A N 1
ATOM 4280 C CA . GLY A 1 535 ? -1.010 -9.912 18.593 1.00 86.38 535 GLY A CA 1
ATOM 4281 C C . GLY A 1 535 ? -2.511 -9.811 18.262 1.00 86.38 535 GLY A C 1
ATOM 4282 O O . GLY A 1 535 ? -3.091 -10.644 17.563 1.00 86.38 535 GLY A O 1
ATOM 4283 N N . GLU A 1 536 ? -3.152 -8.727 18.689 1.00 92.44 536 GLU A N 1
ATOM 4284 C CA . GLU A 1 536 ? -4.517 -8.411 18.247 1.00 92.44 536 GLU A CA 1
ATOM 4285 C C . GLU A 1 536 ? -4.547 -7.975 16.777 1.00 92.44 536 GLU A C 1
ATOM 4287 O O . GLU A 1 536 ? -3.623 -7.308 16.302 1.00 92.44 536 GLU A O 1
ATOM 4292 N N . LEU A 1 537 ? -5.616 -8.335 16.060 1.00 95.06 537 LEU A N 1
ATOM 4293 C CA . LEU A 1 537 ? -5.853 -7.867 14.691 1.00 95.06 537 LEU A CA 1
ATOM 4294 C C . LEU A 1 537 ? -6.415 -6.444 14.688 1.00 95.06 537 LEU A C 1
ATOM 4296 O O . LEU A 1 537 ? -7.303 -6.101 15.478 1.00 95.06 537 LEU A O 1
ATOM 4300 N N . THR A 1 538 ? -5.980 -5.652 13.715 1.00 96.25 538 THR A N 1
ATOM 4301 C CA . THR A 1 538 ? -6.613 -4.376 13.366 1.00 96.25 538 THR A CA 1
ATOM 4302 C C . THR A 1 538 ? -7.722 -4.573 12.327 1.00 96.25 538 THR A C 1
ATOM 4304 O O . THR A 1 538 ? -7.783 -5.598 11.636 1.00 96.25 538 THR A O 1
ATOM 4307 N N . LEU A 1 539 ? -8.604 -3.580 12.176 1.00 97.31 539 LEU A N 1
ATOM 4308 C CA . LEU A 1 539 ? -9.616 -3.557 11.111 1.00 97.31 539 LEU A CA 1
ATOM 4309 C C . LEU A 1 539 ? -8.964 -3.680 9.728 1.00 97.31 539 LEU A C 1
ATOM 4311 O O . LEU A 1 539 ? -9.487 -4.345 8.831 1.00 97.31 539 LEU A O 1
ATOM 4315 N N . HIS A 1 540 ? -7.793 -3.066 9.565 1.00 96.00 540 HIS A N 1
ATOM 4316 C CA . HIS A 1 540 ? -7.023 -3.117 8.331 1.00 96.00 540 HIS A CA 1
ATOM 4317 C C . HIS A 1 540 ? -6.497 -4.516 8.017 1.00 96.00 540 HIS A C 1
ATOM 4319 O O . HIS A 1 540 ? -6.514 -4.905 6.847 1.00 96.00 540 HIS A O 1
ATOM 4325 N N . ASP A 1 541 ? -6.076 -5.275 9.031 1.00 96.69 541 ASP A N 1
ATOM 4326 C CA . ASP A 1 541 ? -5.661 -6.664 8.841 1.00 96.69 541 ASP A CA 1
ATOM 4327 C C . ASP A 1 541 ? -6.851 -7.481 8.340 1.00 96.69 541 ASP A C 1
ATOM 4329 O O . ASP A 1 541 ? -6.756 -8.107 7.290 1.00 96.69 541 ASP A O 1
ATOM 4333 N N . VAL A 1 542 ? -8.020 -7.385 8.982 1.00 97.69 542 VAL A N 1
ATOM 4334 C CA . VAL A 1 542 ? -9.229 -8.098 8.525 1.00 97.69 542 VAL A CA 1
ATOM 4335 C C . VAL A 1 542 ? -9.625 -7.695 7.099 1.00 97.69 542 VAL A C 1
ATOM 4337 O O . VAL A 1 542 ? -9.870 -8.566 6.260 1.00 97.69 542 VAL A O 1
ATOM 4340 N N . GLN A 1 543 ? -9.608 -6.399 6.768 1.00 97.00 543 GLN A N 1
ATOM 4341 C CA . GLN A 1 543 ? -9.871 -5.921 5.404 1.00 97.00 543 GLN A CA 1
ATOM 4342 C C . GLN A 1 543 ? -8.902 -6.538 4.388 1.00 97.00 543 GLN A C 1
ATOM 4344 O O . GLN A 1 543 ? -9.313 -6.970 3.305 1.00 97.00 543 GLN A O 1
ATOM 4349 N N . PHE A 1 544 ? -7.616 -6.572 4.727 1.00 95.56 544 PHE A N 1
ATOM 4350 C CA . PHE A 1 544 ? -6.577 -7.149 3.887 1.00 95.56 544 PHE A CA 1
ATOM 4351 C C . PHE A 1 544 ? -6.781 -8.656 3.710 1.00 95.56 544 PHE A C 1
ATOM 4353 O O . PHE A 1 544 ? -6.745 -9.158 2.585 1.00 95.56 544 PHE A O 1
ATOM 4360 N N . GLN A 1 545 ? -7.100 -9.363 4.792 1.00 97.69 545 GLN A N 1
ATOM 4361 C CA . GLN A 1 545 ? -7.332 -10.802 4.781 1.00 97.69 545 GLN A CA 1
ATOM 4362 C C . GLN A 1 545 ? -8.569 -11.207 3.987 1.00 97.69 545 GLN A C 1
ATOM 4364 O O . GLN A 1 545 ? -8.530 -12.240 3.328 1.00 97.69 545 GLN A O 1
ATOM 4369 N N . LEU A 1 546 ? -9.616 -10.382 3.942 1.00 98.06 546 LEU A N 1
ATOM 4370 C CA . LEU A 1 546 ? -10.753 -10.608 3.046 1.00 98.06 546 LEU A CA 1
ATOM 4371 C C . LEU A 1 546 ? -10.318 -10.627 1.570 1.00 98.06 546 LEU A C 1
ATOM 4373 O O . LEU A 1 546 ? -10.757 -11.480 0.804 1.00 98.06 546 LEU A O 1
ATOM 4377 N N . CYS A 1 547 ? -9.410 -9.739 1.155 1.00 96.69 547 CYS A N 1
ATOM 4378 C CA . CYS A 1 547 ? -8.883 -9.754 -0.215 1.00 96.69 547 CYS A CA 1
ATOM 4379 C C . CYS A 1 547 ? -8.135 -11.060 -0.527 1.00 96.69 547 CYS A C 1
ATOM 4381 O O . CYS A 1 547 ? -8.311 -11.649 -1.596 1.00 96.69 547 CYS A O 1
ATOM 4383 N N . GLU A 1 548 ? -7.313 -11.525 0.410 1.00 97.69 548 GLU A N 1
ATOM 4384 C CA . GLU A 1 548 ? -6.561 -12.772 0.272 1.00 97.69 548 GLU A CA 1
ATOM 4385 C C . GLU A 1 548 ? -7.467 -14.012 0.346 1.00 97.69 548 GLU A C 1
ATOM 4387 O O . GLU A 1 548 ? -7.243 -14.982 -0.378 1.00 97.69 548 GLU A O 1
ATOM 4392 N N . PHE A 1 549 ? -8.533 -13.963 1.145 1.00 98.06 549 PHE A N 1
ATOM 4393 C CA . PHE A 1 549 ? -9.540 -15.015 1.230 1.00 98.06 549 PHE A CA 1
ATOM 4394 C C . PHE A 1 549 ? -10.299 -15.180 -0.092 1.00 98.06 549 PHE A C 1
ATOM 4396 O O . PHE A 1 549 ? -10.464 -16.303 -0.561 1.00 98.06 549 PHE A O 1
ATOM 4403 N N . ASP A 1 550 ? -10.667 -14.086 -0.775 1.00 97.81 550 ASP A N 1
ATOM 4404 C CA . ASP A 1 550 ? -11.229 -14.174 -2.133 1.00 97.81 550 ASP A CA 1
ATOM 4405 C C . ASP A 1 550 ? -10.241 -14.815 -3.123 1.00 97.81 550 ASP A C 1
ATOM 4407 O O . ASP A 1 550 ? -10.649 -15.611 -3.966 1.00 97.81 550 ASP A O 1
ATOM 4411 N N . LYS A 1 551 ? -8.932 -14.533 -3.031 1.00 97.19 551 LYS A N 1
ATOM 4412 C CA . LYS A 1 551 ? -7.938 -15.216 -3.885 1.00 97.19 551 LYS A CA 1
ATOM 4413 C C . LYS A 1 551 ? -7.894 -16.718 -3.611 1.00 97.19 551 LYS A C 1
ATOM 4415 O O . LYS A 1 551 ? -7.831 -17.489 -4.567 1.00 97.19 551 LYS A O 1
ATOM 4420 N N . TYR A 1 552 ? -7.921 -17.107 -2.339 1.00 97.81 552 TYR A N 1
ATOM 4421 C CA . TYR A 1 552 ? -7.929 -18.504 -1.917 1.00 97.81 552 TYR A CA 1
ATOM 4422 C C . TYR A 1 552 ? -9.183 -19.238 -2.397 1.00 97.81 552 TYR A C 1
ATOM 4424 O O . TYR A 1 552 ? -9.065 -20.273 -3.048 1.00 97.81 552 TYR A O 1
ATOM 4432 N N . GLU A 1 553 ? -10.371 -18.673 -2.173 1.00 97.69 553 GLU A N 1
ATOM 4433 C CA . GLU A 1 553 ? -11.634 -19.269 -2.620 1.00 97.69 553 GLU A CA 1
ATOM 4434 C C . GLU A 1 553 ? -11.699 -19.371 -4.148 1.00 97.69 553 GLU A C 1
ATOM 4436 O O . GLU A 1 553 ? -12.104 -20.402 -4.680 1.00 97.69 553 GLU A O 1
ATOM 4441 N N . ARG A 1 554 ? -11.206 -18.368 -4.885 1.00 97.31 554 ARG A N 1
ATOM 4442 C CA . ARG A 1 554 ? -11.104 -18.472 -6.347 1.00 97.31 554 ARG A CA 1
ATOM 4443 C C . ARG A 1 554 ? -10.184 -19.602 -6.796 1.00 97.31 554 ARG A C 1
ATOM 4445 O O . ARG A 1 554 ? -10.510 -20.296 -7.749 1.00 97.31 554 ARG A O 1
ATOM 4452 N N . ALA A 1 555 ? -9.047 -19.802 -6.130 1.00 96.94 555 ALA A N 1
ATOM 4453 C CA . ALA A 1 555 ? -8.160 -20.917 -6.451 1.00 96.94 555 ALA A CA 1
ATOM 4454 C C . ALA A 1 555 ? -8.822 -22.266 -6.133 1.00 96.94 555 ALA A C 1
ATOM 4456 O O . ALA A 1 555 ? -8.716 -23.197 -6.923 1.00 96.94 555 ALA A O 1
ATOM 4457 N N . LYS A 1 556 ? -9.550 -22.349 -5.014 1.00 96.75 556 LYS A N 1
ATOM 4458 C CA . LYS A 1 556 ? -10.261 -23.551 -4.563 1.00 96.75 556 LYS A CA 1
ATOM 4459 C C . LYS A 1 556 ? -11.377 -23.966 -5.524 1.00 96.75 556 LYS A C 1
ATOM 4461 O O . LYS A 1 556 ? -11.535 -25.153 -5.784 1.00 96.75 556 LYS A O 1
ATOM 4466 N N . HIS A 1 557 ? -12.111 -22.998 -6.074 1.00 96.44 557 HIS A N 1
ATOM 4467 C CA . HIS A 1 557 ? -13.240 -23.235 -6.987 1.00 96.44 557 HIS A CA 1
ATOM 4468 C C . HIS A 1 557 ? -12.885 -23.066 -8.474 1.00 96.44 557 HIS A C 1
ATOM 4470 O O . HIS A 1 557 ? -13.770 -23.105 -9.322 1.00 96.44 557 HIS A O 1
ATOM 4476 N N . ASN A 1 558 ? -11.602 -22.884 -8.812 1.00 96.00 558 ASN A N 1
ATOM 4477 C CA . ASN A 1 558 ? -11.125 -22.611 -10.177 1.00 96.00 558 ASN A CA 1
ATOM 4478 C C . ASN A 1 558 ? -11.783 -21.378 -10.847 1.00 96.00 558 ASN A C 1
ATOM 4480 O O . ASN A 1 558 ? -12.036 -21.353 -12.052 1.00 96.00 558 ASN A O 1
ATOM 4484 N N . GLU A 1 559 ? -12.040 -20.318 -10.080 1.00 95.44 559 GLU A N 1
ATOM 4485 C CA . GLU A 1 559 ? -12.695 -19.090 -10.539 1.00 95.44 559 GLU A CA 1
ATOM 4486 C C . GLU A 1 559 ? -11.684 -18.011 -10.975 1.00 95.44 559 GLU A C 1
ATOM 4488 O O . GLU A 1 559 ? -11.269 -17.130 -10.212 1.00 95.44 559 GLU A O 1
ATOM 4493 N N . GLY A 1 560 ? -11.330 -18.016 -12.259 1.00 92.88 560 GLY A N 1
ATOM 4494 C CA . GLY A 1 560 ? -10.463 -17.000 -12.858 1.00 92.88 560 GLY A CA 1
ATOM 4495 C C . GLY A 1 560 ? -8.988 -17.113 -12.452 1.00 92.88 560 GLY A C 1
ATOM 4496 O O . GLY A 1 560 ? -8.548 -18.072 -11.826 1.00 92.88 560 GLY A O 1
ATOM 4497 N N . PHE A 1 561 ? -8.181 -16.125 -12.850 1.00 92.94 561 PHE A N 1
ATOM 4498 C CA . PHE A 1 561 ? -6.731 -16.197 -12.663 1.00 92.94 561 PHE A CA 1
ATOM 4499 C C . PHE A 1 561 ? -6.307 -15.859 -11.229 1.00 92.94 561 PHE A C 1
ATOM 4501 O O . PHE A 1 561 ? -6.525 -14.737 -10.750 1.00 92.94 561 PHE A O 1
ATOM 4508 N N . VAL A 1 562 ? -5.632 -16.804 -10.573 1.00 94.50 562 VAL A N 1
ATOM 4509 C CA . VAL A 1 562 ? -4.922 -16.621 -9.303 1.00 94.50 562 VAL A CA 1
ATOM 4510 C C . VAL A 1 562 ? -3.438 -16.886 -9.539 1.00 94.50 562 VAL A C 1
ATOM 4512 O O . VAL A 1 562 ? -3.059 -17.887 -10.144 1.00 94.50 562 VAL A O 1
ATOM 4515 N N . ARG A 1 563 ? -2.581 -15.973 -9.072 1.00 92.94 563 ARG A N 1
ATOM 4516 C CA . ARG A 1 563 ? -1.132 -16.128 -9.209 1.00 92.94 563 ARG A CA 1
ATOM 4517 C C . ARG A 1 563 ? -0.662 -17.324 -8.379 1.00 92.94 563 ARG A C 1
ATOM 4519 O O . ARG A 1 563 ? -0.968 -17.399 -7.189 1.00 92.94 563 ARG A O 1
ATOM 4526 N N . ARG A 1 564 ? 0.133 -18.201 -8.993 1.00 93.94 564 ARG A N 1
ATOM 4527 C CA . ARG A 1 564 ? 0.777 -19.307 -8.282 1.00 93.94 564 ARG A CA 1
ATOM 4528 C C . ARG A 1 564 ? 1.924 -18.810 -7.407 1.00 93.94 564 ARG A C 1
ATOM 4530 O O . ARG A 1 564 ? 2.681 -17.927 -7.822 1.00 93.94 564 ARG A O 1
ATOM 4537 N N . TYR A 1 565 ? 2.036 -19.374 -6.211 1.00 92.06 565 TYR A N 1
ATOM 4538 C CA . TYR A 1 565 ? 3.243 -19.247 -5.409 1.00 92.06 565 TYR A CA 1
ATOM 4539 C C . TYR A 1 565 ? 4.329 -20.098 -6.064 1.00 92.06 565 TYR A C 1
ATOM 4541 O O . TYR A 1 565 ? 4.111 -21.270 -6.360 1.00 92.06 565 TYR A O 1
ATOM 4549 N N . VAL A 1 566 ? 5.467 -19.475 -6.348 1.00 87.12 566 VAL A N 1
ATOM 4550 C CA . VAL A 1 566 ? 6.675 -20.171 -6.783 1.00 87.12 566 VAL A CA 1
ATOM 4551 C C . VAL A 1 566 ? 7.656 -19.953 -5.646 1.00 87.12 566 VAL A C 1
ATOM 4553 O O . VAL A 1 566 ? 8.130 -18.821 -5.491 1.00 87.12 566 VAL A O 1
ATOM 4556 N N . PRO A 1 567 ? 7.879 -20.969 -4.799 1.00 80.19 567 PRO A N 1
ATOM 4557 C CA . PRO A 1 567 ? 8.939 -20.907 -3.816 1.00 80.19 567 PRO A CA 1
ATOM 4558 C C . PRO A 1 567 ? 10.253 -20.567 -4.520 1.00 80.19 567 PRO A C 1
ATOM 4560 O O . PRO A 1 567 ? 10.537 -21.056 -5.616 1.00 80.19 567 PRO A O 1
ATOM 4563 N N . SER A 1 568 ? 11.064 -19.717 -3.913 1.00 75.31 568 SER A N 1
ATOM 4564 C CA . SER A 1 568 ? 12.399 -19.390 -4.410 1.00 75.31 568 SER A CA 1
ATOM 4565 C C . SER A 1 568 ? 13.400 -20.511 -4.079 1.00 75.31 568 SER A C 1
ATOM 4567 O O . SER A 1 568 ? 14.503 -20.227 -3.623 1.00 75.31 568 SER A O 1
ATOM 4569 N N . ASP A 1 569 ? 13.016 -21.778 -4.300 1.00 51.75 569 ASP A N 1
ATOM 4570 C CA . ASP A 1 569 ? 13.720 -23.016 -3.899 1.00 51.75 569 ASP A CA 1
ATOM 4571 C C . ASP A 1 569 ? 15.019 -23.280 -4.698 1.00 51.75 569 ASP A C 1
ATOM 4573 O O . ASP A 1 569 ? 15.433 -24.417 -4.910 1.00 51.75 569 ASP A O 1
ATOM 4577 N N . GLY A 1 570 ? 15.683 -22.228 -5.172 1.00 49.41 570 GLY A N 1
ATOM 4578 C CA . GLY A 1 570 ? 16.880 -22.328 -6.002 1.00 49.41 570 GLY A CA 1
ATOM 4579 C C . GLY A 1 570 ? 17.760 -21.085 -6.027 1.00 49.41 570 GLY A C 1
ATOM 4580 O O . GLY A 1 570 ? 18.780 -21.106 -6.712 1.00 49.41 570 GLY A O 1
ATOM 4581 N N . GLU A 1 571 ? 17.436 -20.021 -5.284 1.00 41.41 571 GLU A N 1
ATOM 4582 C CA . GLU A 1 571 ? 18.513 -19.103 -4.925 1.00 41.41 571 GLU A CA 1
ATOM 4583 C C . GLU A 1 571 ? 19.323 -19.805 -3.830 1.00 41.41 571 GLU A C 1
ATOM 4585 O O . GLU A 1 571 ? 18.754 -20.112 -2.776 1.00 41.41 571 GLU A O 1
ATOM 4590 N N . PRO A 1 572 ? 20.615 -20.132 -4.055 1.00 43.47 572 PRO A N 1
ATOM 4591 C CA . PRO A 1 572 ? 21.464 -20.562 -2.953 1.00 43.47 572 PRO A CA 1
ATOM 4592 C C . PRO A 1 572 ? 21.281 -19.539 -1.839 1.00 43.47 572 PRO A C 1
ATOM 4594 O O . PRO A 1 572 ? 21.192 -18.351 -2.148 1.00 43.47 572 PRO A O 1
ATOM 4597 N N . ARG A 1 573 ? 21.173 -19.995 -0.583 1.00 43.75 573 ARG A N 1
ATOM 4598 C CA . ARG A 1 573 ? 21.142 -19.137 0.609 1.00 43.75 573 ARG A CA 1
ATOM 4599 C C . ARG A 1 573 ? 22.364 -18.205 0.575 1.00 43.75 573 ARG A C 1
ATOM 4601 O O . ARG A 1 573 ? 23.400 -18.522 1.147 1.00 43.75 573 ARG A O 1
ATOM 4608 N N . ARG A 1 574 ? 22.275 -17.101 -0.167 1.00 43.34 574 ARG A N 1
ATOM 4609 C CA . ARG A 1 574 ? 23.181 -15.967 -0.090 1.00 43.34 574 ARG A CA 1
ATOM 4610 C C . ARG A 1 574 ? 22.852 -15.353 1.262 1.00 43.34 574 ARG A C 1
ATOM 4612 O O . ARG A 1 574 ? 21.682 -15.114 1.547 1.00 43.34 574 ARG A O 1
ATOM 4619 N N . ASP A 1 575 ? 23.870 -15.214 2.095 1.00 41.72 575 ASP A N 1
ATOM 4620 C CA . ASP A 1 575 ? 23.818 -14.520 3.385 1.00 41.72 575 ASP A CA 1
ATOM 4621 C C . ASP A 1 575 ? 23.378 -15.375 4.591 1.00 41.72 575 ASP A C 1
ATOM 4623 O O . ASP A 1 575 ? 22.419 -15.083 5.300 1.00 41.72 575 ASP A O 1
ATOM 4627 N N . GLN A 1 576 ? 24.162 -16.420 4.881 1.00 40.59 576 GLN A N 1
ATOM 4628 C CA . GLN A 1 576 ? 24.525 -16.754 6.275 1.00 40.59 576 GLN A CA 1
ATOM 4629 C C . GLN A 1 576 ? 26.044 -16.935 6.473 1.00 40.59 576 GLN A C 1
ATOM 4631 O O . GLN A 1 576 ? 26.483 -17.488 7.478 1.00 40.59 576 GLN A O 1
ATOM 4636 N N . GLY A 1 577 ? 26.871 -16.466 5.538 1.00 41.88 577 GLY A N 1
ATOM 4637 C CA . GLY A 1 577 ? 28.321 -16.615 5.629 1.00 41.88 577 GLY A CA 1
ATOM 4638 C C . GLY A 1 577 ? 29.051 -15.499 4.907 1.00 41.88 577 GLY A C 1
ATOM 4639 O O . GLY A 1 577 ? 29.578 -15.752 3.836 1.00 41.88 577 GLY A O 1
ATOM 4640 N N . ASP A 1 578 ? 28.993 -14.285 5.461 1.00 40.81 578 ASP A N 1
ATOM 4641 C CA . ASP A 1 578 ? 30.093 -13.301 5.409 1.00 40.81 578 ASP A CA 1
ATOM 4642 C C . ASP A 1 578 ? 29.857 -12.068 6.317 1.00 40.81 578 ASP A C 1
ATOM 4644 O O . ASP A 1 578 ? 30.409 -10.995 6.096 1.00 40.81 578 ASP A O 1
ATOM 4648 N N . GLU A 1 579 ? 29.109 -12.208 7.423 1.00 42.47 579 GLU A N 1
ATOM 4649 C CA . GLU A 1 579 ? 29.240 -11.277 8.560 1.00 42.47 579 GLU A CA 1
ATOM 4650 C C . GLU A 1 579 ? 30.378 -11.762 9.464 1.00 42.47 579 GLU A C 1
ATOM 4652 O O . GLU A 1 579 ? 30.190 -12.323 10.543 1.00 42.47 579 GLU A O 1
ATOM 4657 N N . GLY A 1 580 ? 31.593 -11.608 8.947 1.00 39.47 580 GLY A N 1
ATOM 4658 C CA . GLY A 1 580 ? 32.842 -11.933 9.615 1.00 39.47 580 GLY A CA 1
ATOM 4659 C C . GLY A 1 580 ? 33.770 -10.730 9.692 1.00 39.47 580 GLY A C 1
ATOM 4660 O O . GLY A 1 580 ? 34.890 -10.837 9.219 1.00 39.47 580 GLY A O 1
ATOM 4661 N N . ALA A 1 581 ? 33.324 -9.609 10.271 1.00 38.50 581 ALA A N 1
ATOM 4662 C CA . ALA A 1 581 ? 34.178 -8.675 11.017 1.00 38.50 581 ALA A CA 1
ATOM 4663 C C . ALA A 1 581 ? 33.349 -7.571 11.703 1.00 38.50 581 ALA A C 1
ATOM 4665 O O . ALA A 1 581 ? 32.652 -6.806 11.051 1.00 38.50 581 ALA A O 1
ATOM 4666 N N . GLU A 1 582 ? 33.534 -7.484 13.022 1.00 42.19 582 GLU A N 1
ATOM 4667 C CA . GLU A 1 582 ? 33.291 -6.332 13.904 1.00 42.19 582 GLU A CA 1
ATOM 4668 C C . GLU A 1 582 ? 31.881 -6.077 14.486 1.00 42.19 582 GLU A C 1
ATOM 4670 O O . GLU A 1 582 ? 31.043 -5.346 13.975 1.00 42.19 582 GLU A O 1
ATOM 4675 N N . ALA A 1 583 ? 31.757 -6.597 15.717 1.00 43.88 583 ALA A N 1
ATOM 4676 C CA . ALA A 1 583 ? 31.232 -5.922 16.907 1.00 43.88 583 ALA A CA 1
ATOM 4677 C C . ALA A 1 583 ? 29.712 -5.741 17.063 1.00 43.88 583 ALA A C 1
ATOM 4679 O O . ALA A 1 583 ? 29.212 -4.625 17.079 1.00 43.88 583 ALA A O 1
ATOM 4680 N N . THR A 1 584 ? 29.017 -6.816 17.452 1.00 36.06 584 THR A N 1
ATOM 4681 C CA . THR A 1 584 ? 28.016 -6.731 18.536 1.00 36.06 584 THR A CA 1
ATOM 4682 C C . THR A 1 584 ? 28.022 -8.005 19.389 1.00 36.06 584 THR A C 1
ATOM 4684 O O . THR A 1 584 ? 27.937 -9.130 18.901 1.00 36.06 584 THR A O 1
ATOM 4687 N N . GLY A 1 585 ? 28.174 -7.836 20.705 1.00 38.72 585 GLY A N 1
ATOM 4688 C CA . GLY A 1 585 ? 28.087 -8.921 21.675 1.00 38.72 585 GLY A CA 1
ATOM 4689 C C . GLY A 1 585 ? 26.642 -9.383 21.842 1.00 38.72 585 GLY A C 1
ATOM 4690 O O . GLY A 1 585 ? 25.844 -8.709 22.489 1.00 38.72 585 GLY A O 1
ATOM 4691 N N . HIS A 1 586 ? 26.306 -10.554 21.304 1.00 34.78 586 HIS A N 1
ATOM 4692 C CA . HIS A 1 586 ? 25.058 -11.229 21.638 1.00 34.78 586 HIS A CA 1
ATOM 4693 C C . HIS A 1 586 ? 25.191 -12.012 22.947 1.00 34.78 586 HIS A C 1
ATOM 4695 O O . HIS A 1 586 ? 25.876 -13.035 23.036 1.00 34.78 586 HIS A O 1
ATOM 4701 N N . LEU A 1 587 ? 24.463 -11.536 23.961 1.00 33.47 587 LEU A N 1
ATOM 4702 C CA . LEU A 1 587 ? 24.078 -12.297 25.142 1.00 33.47 587 LEU A CA 1
ATOM 4703 C C . LEU A 1 587 ? 23.300 -13.547 24.691 1.00 33.47 587 LEU A C 1
ATOM 4705 O O . LEU A 1 587 ? 22.116 -13.488 24.367 1.00 33.47 587 LEU A O 1
ATOM 4709 N N . ARG A 1 588 ? 23.958 -14.709 24.686 1.00 30.47 588 ARG A N 1
ATOM 4710 C CA . ARG A 1 588 ? 23.261 -16.000 24.711 1.00 30.47 588 ARG A CA 1
ATOM 4711 C C . ARG A 1 588 ? 22.701 -16.202 26.115 1.00 30.47 588 ARG A C 1
ATOM 4713 O O . ARG A 1 588 ? 23.426 -16.622 27.014 1.00 30.47 588 ARG A O 1
ATOM 4720 N N . VAL A 1 589 ? 21.410 -15.944 26.299 1.00 32.53 589 VAL A N 1
ATOM 4721 C CA . VAL A 1 589 ? 20.674 -16.421 27.474 1.00 32.53 589 VAL A CA 1
ATOM 4722 C C . VAL A 1 589 ? 20.570 -17.944 27.364 1.00 32.53 589 VAL A C 1
ATOM 4724 O O . VAL A 1 589 ? 19.698 -18.485 26.691 1.00 32.53 589 VAL A O 1
ATOM 4727 N N . ARG A 1 590 ? 21.504 -18.658 27.999 1.00 30.31 590 ARG A N 1
ATOM 4728 C CA . ARG A 1 590 ? 21.314 -20.070 28.342 1.00 30.31 590 ARG A CA 1
ATOM 4729 C C . ARG A 1 590 ? 20.384 -20.110 29.549 1.00 30.31 590 ARG A C 1
ATOM 4731 O O . ARG A 1 590 ? 20.818 -19.829 30.662 1.00 30.31 590 ARG A O 1
ATOM 4738 N N . CYS A 1 591 ? 19.116 -20.443 29.331 1.00 32.28 591 CYS A N 1
ATOM 4739 C CA . CYS A 1 591 ? 18.222 -20.789 30.428 1.00 32.28 591 CYS A CA 1
ATOM 4740 C C . CYS A 1 591 ? 18.651 -22.157 30.973 1.00 32.28 591 CYS A C 1
ATOM 4742 O O . CYS A 1 591 ? 18.499 -23.183 30.309 1.00 32.28 591 CYS A O 1
ATOM 4744 N N . ALA A 1 592 ? 19.259 -22.149 32.157 1.00 31.67 592 ALA A N 1
ATOM 4745 C CA . ALA A 1 592 ? 19.497 -23.347 32.938 1.00 31.67 592 ALA A CA 1
ATOM 4746 C C . ALA A 1 592 ? 18.147 -23.896 33.419 1.00 31.67 592 ALA A C 1
ATOM 4748 O O . ALA A 1 592 ? 17.356 -23.173 34.025 1.00 31.67 592 ALA A O 1
ATOM 4749 N N . GLN A 1 593 ? 17.899 -25.179 33.161 1.00 36.66 593 GLN A N 1
ATOM 4750 C CA . GLN A 1 593 ? 16.858 -25.934 33.844 1.00 36.66 593 GLN A CA 1
ATOM 4751 C C . GLN A 1 593 ? 17.190 -25.961 35.339 1.00 36.66 593 GLN A C 1
ATOM 4753 O O . GLN A 1 593 ? 18.128 -26.638 35.755 1.00 36.66 593 GLN A O 1
ATOM 4758 N N . ILE A 1 594 ? 16.425 -25.232 36.149 1.00 33.16 594 ILE A N 1
ATOM 4759 C CA . ILE A 1 594 ? 16.360 -25.478 37.588 1.00 33.16 594 ILE A CA 1
ATOM 4760 C C . ILE A 1 594 ? 15.232 -26.485 37.792 1.00 33.16 594 ILE A C 1
ATOM 4762 O O . ILE A 1 594 ? 14.050 -26.145 37.779 1.00 33.16 594 ILE A O 1
ATOM 4766 N N . SER A 1 595 ? 15.611 -27.754 37.921 1.00 38.28 595 SER A N 1
ATOM 4767 C CA . SER A 1 595 ? 14.754 -28.800 38.464 1.00 38.28 595 SER A CA 1
ATOM 4768 C C . SER A 1 595 ? 14.604 -28.582 39.969 1.00 38.28 595 SER A C 1
ATOM 4770 O O . SER A 1 595 ? 15.590 -28.621 40.704 1.00 38.28 595 SER A O 1
ATOM 4772 N N . ASN A 1 596 ? 13.372 -28.375 40.425 1.00 42.59 596 ASN A N 1
ATOM 4773 C CA . ASN A 1 596 ? 13.024 -28.433 41.839 1.00 42.59 596 ASN A CA 1
ATOM 4774 C C . ASN A 1 596 ? 13.007 -29.891 42.318 1.00 42.59 596 ASN A C 1
ATOM 4776 O O . ASN A 1 596 ? 12.170 -30.669 41.864 1.00 42.59 596 ASN A O 1
ATOM 4780 N N . SER A 1 597 ? 13.857 -30.224 43.290 1.00 36.81 597 SER A N 1
ATOM 4781 C CA . SER A 1 597 ? 13.601 -31.288 44.269 1.00 36.81 597 SER A CA 1
ATOM 4782 C C . SER A 1 597 ? 14.536 -31.133 45.474 1.00 36.81 597 SER A C 1
ATOM 4784 O O . SER A 1 597 ? 15.745 -31.204 45.281 1.00 36.81 597 SER A O 1
ATOM 4786 N N . CYS A 1 598 ? 13.918 -30.919 46.646 1.00 32.50 598 CYS A N 1
ATOM 4787 C CA . CYS A 1 598 ? 14.381 -31.053 48.040 1.00 32.50 598 CYS A CA 1
ATOM 4788 C C . CYS A 1 598 ? 15.844 -30.770 48.402 1.00 32.50 598 CYS A C 1
ATOM 4790 O O . CYS A 1 598 ? 16.724 -31.572 48.027 1.00 32.50 598 CYS A O 1
#

Secondary structure (DSSP, 8-state):
--------------------------PPP-----PPP-----------TT-GGGGEEEE--TT-TTSPPEEEE-HHHHHHHHH---HHHHHHHHHHHHHS-----SHHHHHHHHHHHHHHT---PPPP---------------------------------------------------S-SS----------TT------SHHHHHHGGGS-TTTTTTGGGTTT-HHHHHHHHHHHHHHHHHHHHHTT--TTTSS-TT-GGGTB----SSGGGSHHHHHHHHHHHHHHHHHHH--SHHHHHHHHHHHHHHHHHHHHHB-HHHHHHH-----S--SHHHHHHHHHHHHHHHHTT---B-SSSTTHHHHHHHHHHHHT-SSHHHHHHHHHHHHHHIIIIIIHHHHHHHHHHHHHHHTT--HHHHHHHHHTSTTT-TTSHHHHHHHHHHTTSTTTEEEETTTTEEEE--TTTTT-----HHHHHHHHHHTT--TTTTTT---HHHHHHHHHHHHHHHHHHHHH--GGGSSTTTS---PPPHHHHHHHHHHHHHHHHHHTT-S--PBP---TTS---SSS---SS----------------

Foldseek 3Di:
DDDDDDDDDDDDDDDDDDDDDDDDDDDDDDDDDDDDDDDDDDDDDDDDLPDPVVQWDWDDDPVDPPDDIDIDGDPSNVVVLLPDLDPVVVVVVVVVVPVPDPDDDDPVVVVVVVVVCVSVVDDDDDDDDDDDDDDDDDDDDDDDDDDDDDDDDDDDDDDDDDDDDDDDDPDDDDDDDDDPPPPDDDDDDDDDPPPPDDDDDPPPVVVCVVVPDPVLVVVLVVLVPQVVLLVLLVVLLLQQLLVVCVVVVHDLCVSHDPPDCVSWFDDAHLDPCPGPLLVLLVVLCVVLQVVLVVDDDDVVNLQSQLQNLLLLLLLQLQRDSQLSVQVRRDDDPDLDCVNQVVSLVSQLVCVVVVHRRADCPDPPSVVLSVQLVVLSVDPDVVSSSVSNSVSSVCCSVPVSVQSSVQSSVLLVLLVVAVELVSSLVSQLVGPPCVALSPSSQSSSVSCQQPPSQWDQDPVVRGTDGNRPCQQPFDFAALLLQLLLCVSVVHDSNPCSRDPDPVSRVVSRSSLSSSLVCCVVNPDQPVRPPPPDRPDRDGSVSSSSSSSSVSLSVCSVVVPDDGHTDDPPVPPPPDPPPDPPDDDDDDDPPPDDDDDDDD

Solvent-accessible surface area (backbone atoms only — not comparable to full-atom values): 38284 Å² total; per-residue (Å²): 141,89,88,90,87,89,91,87,91,86,88,88,82,87,83,91,79,90,83,83,91,81,90,81,91,78,86,84,85,88,86,80,91,78,86,78,87,86,79,79,87,77,87,87,82,86,91,72,97,76,56,75,77,76,25,51,41,80,52,61,60,91,90,39,94,85,52,77,70,37,82,43,70,36,76,66,31,51,53,51,56,71,66,55,87,46,70,68,56,55,50,51,49,51,54,53,56,59,73,75,57,93,81,75,78,78,67,68,58,53,60,56,50,50,52,49,35,62,75,69,67,66,83,78,91,84,81,92,82,89,81,90,84,86,87,88,85,89,81,91,83,89,88,82,88,82,90,85,89,83,85,88,83,89,83,83,88,85,81,89,80,89,80,83,81,81,79,84,78,82,88,82,76,90,76,86,73,84,75,94,75,87,84,81,86,82,84,87,83,91,79,80,73,89,78,81,71,91,78,90,72,76,78,64,59,69,68,50,68,81,64,76,58,77,68,59,68,69,55,40,52,84,58,64,82,47,71,52,57,58,51,53,39,53,52,46,51,54,48,42,52,21,51,52,36,48,75,71,66,50,58,81,78,69,33,50,65,90,90,43,65,70,72,48,41,62,68,83,62,55,46,64,75,70,27,67,48,49,44,36,52,53,61,36,43,43,68,59,59,56,50,56,75,73,60,71,62,70,67,61,48,53,52,51,49,23,48,51,53,38,48,45,45,54,43,57,52,33,39,30,43,68,49,37,67,70,62,48,71,78,91,71,94,62,85,48,71,83,56,45,45,60,57,40,52,46,49,51,52,38,42,76,73,72,39,73,39,41,24,74,88,48,81,66,24,30,59,50,29,51,53,44,54,49,24,71,66,34,96,49,60,70,58,16,52,52,52,38,52,52,51,45,47,47,45,49,57,61,55,42,37,47,42,57,78,44,20,57,60,34,46,49,36,16,69,80,60,23,26,54,64,47,27,28,52,46,38,25,70,30,72,96,25,30,89,76,38,55,61,17,45,59,40,46,61,66,41,55,81,32,75,63,23,24,48,80,38,80,90,77,72,44,74,45,72,60,48,71,35,60,72,75,61,63,85,70,42,47,45,25,39,26,24,50,21,52,64,72,72,43,66,48,72,64,73,34,79,59,81,49,65,69,62,50,52,50,51,34,51,52,50,48,43,54,51,62,48,37,80,81,61,58,59,34,87,75,44,73,70,94,84,58,71,64,58,86,81,51,44,58,26,53,51,53,43,29,30,50,47,33,48,49,51,24,58,74,70,68,56,71,95,60,62,63,39,72,79,74,89,74,64,74,84,78,82,86,81,77,95,78,83,86,89,78,90,77,84,77,83,76,81,75,86,81,79,90,76,136

Nearest PDB structures (foldseek):
  5xtn-assembly1_A  TM=1.967E-01  e=6.460E+00  Autographa californica nucleopolyhedrovirus
  5xtn-assembly1_B  TM=1.929E-01  e=6.178E+00  Autographa californica nucleopolyhedrovirus

Sequence (598 aa):
MKLWQLFIFGSLGSCLGQGREESIEVSPDPDVEVEVPTEEPDELQEDCAQCPVRLLEVVSKEDDPDAAATLQLNDAGLKFLESQRSPLFLAAFLVIFRQFLPRFQWWPMVALYETVQKVMGFVGEVSNNTVEHQFPYGASSARAKTDGTFQDEGGMAMDGQASHAFIEISSGSETEWTSASDWAETDDFDWVPAEYRCVDRVDRIVSKRRRCGSSWLSSATSLGGHPRMADLYGFMYRRETARIRKEMGLPSDEWYAEGDLMRSVFLTNVRREDDVTTRAVRAALQPALEAWKELSGPHSKLRLAGLMVFHCALWRAFGTKEFIHSLGFMEFETWDESAWRPVVDVAMSCWQKGILCFSQAYCPSRTWRKRESSAARNPRPAIGQALVRSLFQEVCQVHLGSLWERRYDIVRAAEDGYSWQQVVRAIMTVPNYGGTGFLAKELAQDLLKTPLFCTWNSANGSWENHCQDLNDWCPVGPGARRALNRLHGRPTKENCYSSSRAVQESFVQELLDVYAQRQLFWNPSHMIDDWYPSGELTLHDVQFQLCEFDKYERAKHNEGFVRRYVPSDGEPRRDQGDEGAEATGHLRVRCAQISNSC

Radius of gyration: 34.48 Å; Cα contacts (8 Å, |Δi|>4): 496; chains: 1; bounding box: 69×104×104 Å

pLDDT: mean 72.78, std 27.7, range [23.83, 98.62]

Organism: NCBI:txid2562237

Mean predicted aligned error: 17.56 Å